Protein AF-N8W0R5-F1 (afdb_monomer_lite)

Secondary structure (DSSP, 8-state):
-----S-------S------SSB-SS-EE---SS--SSS-SS---HHHHHHHHHHTS-BTTB------TTSBEEEEPPSEEEEESS-B---S-EEEEPPP-EETTS--TTTSSSSEE----EEEEESTT--SEE-TTTT--EEEES-EEE--EESSB-SSEEESS-EEEES-EEES-EESSB-SSEEE-STT--EEEES-EEES-B-SS-SSEEE-SEETTEE-EEEEEEES-EEES-B-TT-SEEEE--BEEEEEEES-EEES-B--TTT-EEEEES-SS----STT-TT-SB-TT-EEEEES-EEES-BSSEEEEE-SSSEEEEES-EE---BSSEEEEETTS-STT-----EEEES-EE--SSTTEE---GGGGTT-SSSEE-TT---GGGTBPPPBPS-GGGTTS-B-PBP--SSTT--S--S---S-SB-TTS-B-------SS-GGG---PPSSS------------------HHHHHHHHHHHHHHHHHHHHS-SSGGGHHHHHHHHHHHHHHHHHHHHT--TT-EEE-HHHHT-SPPEEEE-TTS-EEEE---TTT---------BS-EETTEE--B--TTEEEEEETTTTEEEEEESSS------

Radius of gyration: 27.42 Å; chains: 1; bounding box: 73×51×82 Å

pLDDT: mean 89.08, std 14.68, range [22.44, 98.94]

Sequence (614 aa):
MKNYKKALLATMVIAAMPLLAATSNTPINVTTFDDEDGDNLNACSLREALKTAETRKSFGGCEVTDILSTTQKVIQLKAGTYVLNTELTPKADVSIWGESPVDWQKKSVLTNDYPAQTDLKTTIEVKNNSRIFNTTLANKALALSNIILRNGKTPDRGGAIYAGANVTLQNTKILNSQAGLGGGAIFLAGPTASLSITNSLIQDNQSPIGSVLAMSCFNDNVYSKRDISITGSSLISNGSNSSKSVLDFCGEPKVTLSTNTIAKNIADIAIGNLIQFSGNTKASDTPNNNSSVLSNSSSLELLNNTIVENTVNTALLYDKLGTKLLGFNVLAYNNGSYACRYLLGDAAKEEKVGFNIVYNILSLKGDNKCDVPDQSLSDNKTNIDISNTNDIRTLLSPLQNASEYTAFLPLYYPKNNNTQTDMINTGAIGCSSTDQRGIARITDGTLYYDPDARNSCDIGSIELMELTAGDLADLSNGSLLSLIAGYQQEYDFFENLVEKPNNPDFLTYYKIRLQEYKDLLEKTKGNLKYRGIYIDLKKYKLPLPQEVELTDGNHQLNFFSPENYKVTVEALGIGQINDTGETVKPDPKLHCEWNEDLEQILVYRTDGLCCINM

Foldseek 3Di:
DDDPDPFPLDPDDLDPPPPDPAADPDAFEAADLEADFQPALCGHHPLQSLVCQQQVCRGRVTDHDDSDPPHEHEYEYEFDEREAAAARARQEAYAYEYDRQWFLQDAFLQQRHPIFGHAQRAEYEYPDFAEHYEHLVRQYEYEYYSYEYERQGDLAEASHYEHQAEYHAYSYEDYQAEYNAEAQHYEDEHLEHEYEAALYEYENGEYQEQSHYDYDQDDPLAGREYEYEHELYEYAQTYDLNHQENAADFGAYAYEYALYEYAQYEYNQVHHEHHHAEFDADDDPDQDDSRGRHHLNHEYEYFQAEHAHYRHAEHAEYELGYAYEYYLAEQDHYNHQASADYRHDQQQPDPNSNYEYFQYEAACDDGHHHRHYVVNCVPVPRYAHCVVPNDPVVFWDPFDAQDSLSLRHTDIDTDDPVDPRHQFQSVAADGDQAASNRNGQQQPFDDQPCPVLRGHDGRHRDHQDAQAFGDDWDFWQDDLVVVLVVLVVQLVVLVCCCVPPPDPSNNSVSVVSNVLSVLLNVVCVVVDDQSKTWADCVSSQPPPFHWDQDPVRRIGTHGDDVVVDDDDDDDQADFDDDPVDTPGDHDPQWDWDQDPSNNTTMTHGPVNDIPGTD

Structure (mmCIF, N/CA/C/O backbone):
data_AF-N8W0R5-F1
#
_entry.id   AF-N8W0R5-F1
#
loop_
_atom_site.group_PDB
_atom_site.id
_atom_site.type_symbol
_atom_site.label_atom_id
_atom_site.label_alt_id
_atom_site.label_comp_id
_atom_site.label_asym_id
_atom_site.label_entity_id
_atom_site.label_seq_id
_atom_site.pdbx_PDB_ins_code
_atom_site.Cartn_x
_atom_site.Cartn_y
_atom_site.Cartn_z
_atom_site.occupancy
_atom_site.B_iso_or_equiv
_atom_site.auth_seq_id
_atom_site.auth_comp_id
_atom_site.auth_asym_id
_atom_site.auth_atom_id
_atom_site.pdbx_PDB_model_num
ATOM 1 N N . MET A 1 1 ? -8.400 28.684 20.694 1.00 28.42 1 MET A N 1
ATOM 2 C CA . MET A 1 1 ? -7.376 27.900 19.965 1.00 28.42 1 MET A CA 1
ATOM 3 C C . MET A 1 1 ? -6.551 27.115 20.974 1.00 28.42 1 MET A C 1
ATOM 5 O O . MET A 1 1 ? -5.617 27.667 21.533 1.00 28.42 1 MET A O 1
ATOM 9 N N . LYS A 1 2 ? -7.001 25.901 21.295 1.00 22.44 2 LYS A N 1
ATOM 10 C CA . LYS A 1 2 ? -6.417 24.869 22.178 1.00 22.44 2 LYS A CA 1
ATOM 11 C C . LYS A 1 2 ? -7.606 23.942 22.439 1.00 22.44 2 LYS A C 1
ATOM 13 O O . LYS A 1 2 ? -8.477 24.369 23.179 1.00 22.44 2 LYS A O 1
ATOM 18 N N . ASN A 1 3 ? -7.733 22.859 21.664 1.00 24.83 3 ASN A N 1
ATOM 19 C CA . ASN A 1 3 ? -8.623 21.690 21.863 1.00 24.83 3 ASN A CA 1
ATOM 20 C C . ASN A 1 3 ? -8.712 20.860 20.564 1.00 24.83 3 ASN A C 1
ATOM 22 O O . ASN A 1 3 ? -9.786 20.656 20.017 1.00 24.83 3 ASN A O 1
ATOM 26 N N . TYR A 1 4 ? -7.572 20.404 20.047 1.00 25.92 4 TYR A N 1
ATOM 27 C CA . TYR A 1 4 ? -7.533 19.432 18.948 1.00 25.92 4 TYR A CA 1
ATOM 28 C C . TYR A 1 4 ? -6.389 18.458 19.201 1.00 25.92 4 TYR A C 1
ATOM 30 O O . TYR A 1 4 ? -5.333 18.630 18.614 1.00 25.92 4 TYR A O 1
ATOM 38 N N . LYS A 1 5 ? -6.577 17.519 20.138 1.00 25.48 5 LYS A N 1
ATOM 39 C CA . LYS A 1 5 ? -5.821 16.254 20.287 1.00 25.48 5 LYS A CA 1
ATOM 40 C C . LYS A 1 5 ? -6.518 15.362 21.329 1.00 25.48 5 LYS A C 1
ATOM 42 O O . LYS A 1 5 ? -5.944 15.094 22.374 1.00 25.48 5 LYS A O 1
ATOM 47 N N . LYS A 1 6 ? -7.779 14.976 21.108 1.00 27.34 6 LYS A N 1
ATOM 48 C CA . LYS A 1 6 ? -8.451 13.949 21.926 1.00 27.34 6 LYS A CA 1
ATOM 49 C C . LYS A 1 6 ? -9.335 13.092 21.022 1.00 27.34 6 LYS A C 1
ATOM 51 O O . LYS A 1 6 ? -10.151 13.643 20.291 1.00 27.34 6 LYS A O 1
ATOM 56 N N . ALA A 1 7 ? -9.100 11.780 21.075 1.00 27.98 7 ALA A N 1
ATOM 57 C CA . ALA A 1 7 ? -9.788 10.700 20.365 1.00 27.98 7 ALA A CA 1
ATOM 58 C C . ALA A 1 7 ? -9.765 10.782 18.826 1.00 27.98 7 ALA A C 1
ATOM 60 O O . ALA A 1 7 ? -10.756 11.115 18.183 1.00 27.98 7 ALA A O 1
ATOM 61 N N . LEU A 1 8 ? -8.631 10.407 18.228 1.00 25.45 8 LEU A N 1
ATOM 62 C CA . LEU A 1 8 ? -8.560 10.038 16.813 1.00 25.45 8 LEU A CA 1
ATOM 63 C C . LEU A 1 8 ? -8.205 8.550 16.703 1.00 25.45 8 LEU A C 1
ATOM 65 O O . LEU A 1 8 ? -7.194 8.179 16.125 1.00 25.45 8 LEU A O 1
ATOM 69 N N . LEU A 1 9 ? -9.058 7.686 17.261 1.00 30.27 9 LEU A N 1
ATOM 70 C CA . LEU A 1 9 ? -9.079 6.260 16.920 1.00 30.27 9 LEU A CA 1
ATOM 71 C C . LEU A 1 9 ? -9.815 6.122 15.575 1.00 30.27 9 LEU A C 1
ATOM 73 O O . LEU A 1 9 ? -10.937 5.627 15.455 1.00 30.27 9 LEU A O 1
ATOM 77 N N . ALA A 1 10 ? -9.205 6.701 14.542 1.00 26.39 10 ALA A N 1
ATOM 78 C CA . ALA A 1 10 ? -9.732 6.751 13.191 1.00 26.39 10 ALA A CA 1
ATOM 79 C C . ALA A 1 10 ? -9.267 5.517 12.412 1.00 26.39 10 ALA A C 1
ATOM 81 O O . ALA A 1 10 ? -8.331 5.577 11.627 1.00 26.39 10 ALA A O 1
ATOM 82 N N . THR A 1 11 ? -9.965 4.395 12.569 1.00 28.97 11 THR A N 1
ATOM 83 C CA . THR A 1 11 ? -10.131 3.481 11.433 1.00 28.97 11 THR A CA 1
ATOM 84 C C . THR A 1 11 ? -10.985 4.215 10.398 1.00 28.97 11 THR A C 1
ATOM 86 O O . THR A 1 11 ? -12.202 4.306 10.543 1.00 28.97 11 THR A O 1
ATOM 89 N N . MET A 1 12 ? -10.332 4.810 9.403 1.00 30.48 12 MET A N 1
ATOM 90 C CA . MET A 1 12 ? -10.923 5.200 8.125 1.00 30.48 12 MET A CA 1
ATOM 91 C C . MET A 1 12 ? -9.842 5.111 7.050 1.00 30.48 12 MET A C 1
ATOM 93 O O . MET A 1 12 ? -9.016 6.009 6.935 1.00 30.48 12 MET A O 1
ATOM 97 N N . VAL A 1 13 ? -9.908 4.093 6.194 1.00 31.73 13 VAL A N 1
ATOM 98 C CA . VAL A 1 13 ? -9.451 4.232 4.807 1.00 31.73 13 VAL A CA 1
ATOM 99 C C . VAL A 1 13 ? -10.487 3.580 3.897 1.00 31.73 13 VAL A C 1
ATOM 101 O O . VAL A 1 13 ? -10.291 2.488 3.390 1.00 31.73 13 VAL A O 1
ATOM 104 N N . ILE A 1 14 ? -11.610 4.266 3.668 1.00 32.97 14 ILE A N 1
ATOM 105 C CA . ILE A 1 14 ? -12.328 4.123 2.384 1.00 32.97 14 ILE A CA 1
ATOM 106 C C . ILE A 1 14 ? -12.452 5.476 1.656 1.00 32.97 14 ILE A C 1
ATOM 108 O O . ILE A 1 14 ? -13.048 5.591 0.592 1.00 32.97 14 ILE A O 1
ATOM 112 N N . ALA A 1 15 ? -11.787 6.519 2.151 1.00 29.22 15 ALA A N 1
ATOM 113 C CA . ALA A 1 15 ? -11.618 7.754 1.399 1.00 29.22 15 ALA A CA 1
ATOM 114 C C . ALA A 1 15 ? -10.295 8.422 1.772 1.00 29.22 15 ALA A C 1
ATOM 116 O O . ALA A 1 15 ? -10.273 9.492 2.373 1.00 29.22 15 ALA A O 1
ATOM 117 N N . ALA A 1 16 ? -9.168 7.829 1.373 1.00 30.48 16 ALA A N 1
ATOM 118 C CA . ALA A 1 16 ? -8.055 8.698 1.017 1.00 30.48 16 ALA A CA 1
ATOM 119 C C . ALA A 1 16 ? -8.504 9.425 -0.261 1.00 30.48 16 ALA A C 1
ATOM 121 O O . ALA A 1 16 ? -8.351 8.932 -1.368 1.00 30.48 16 ALA A O 1
ATOM 122 N N . MET A 1 17 ? -9.184 10.564 -0.129 1.00 30.73 17 MET A N 1
ATOM 123 C CA . MET A 1 17 ? -9.138 11.524 -1.223 1.00 30.73 17 MET A CA 1
ATOM 124 C C . MET A 1 17 ? -7.663 11.910 -1.310 1.00 30.73 17 MET A C 1
ATOM 126 O O . MET A 1 17 ? -7.121 12.373 -0.300 1.00 30.73 17 MET A O 1
ATOM 130 N N . PRO A 1 18 ? -6.968 11.671 -2.433 1.00 32.03 18 PRO A N 1
ATOM 131 C CA . PRO A 1 18 ? -5.625 12.198 -2.565 1.00 32.03 18 PRO A CA 1
ATOM 132 C C . PRO A 1 18 ? -5.718 13.708 -2.307 1.00 32.03 18 PRO A C 1
ATOM 134 O O . PRO A 1 18 ? -6.638 14.367 -2.797 1.00 32.03 18 PRO A O 1
ATOM 137 N N . LEU A 1 19 ? -4.823 14.232 -1.463 1.00 29.67 19 LEU A N 1
ATOM 138 C CA . LEU A 1 19 ? -4.635 15.668 -1.241 1.00 29.67 19 LEU A CA 1
ATOM 139 C C . LEU A 1 19 ? -4.205 16.283 -2.578 1.00 29.67 19 LEU A C 1
ATOM 141 O O . LEU A 1 19 ? -3.024 16.463 -2.856 1.00 29.67 19 LEU A O 1
ATOM 145 N N . LEU A 1 20 ? -5.177 16.520 -3.449 1.00 36.56 20 LEU A N 1
ATOM 146 C CA . LEU A 1 20 ? -5.006 17.147 -4.743 1.00 36.56 20 LEU A CA 1
ATOM 147 C C . LEU A 1 20 ? -5.545 18.569 -4.641 1.00 36.56 20 LEU A C 1
ATOM 149 O O . LEU A 1 20 ? -6.496 18.853 -3.909 1.00 36.56 20 LEU A O 1
ATOM 153 N N . ALA A 1 21 ? -4.889 19.474 -5.363 1.00 38.97 21 ALA A N 1
ATOM 154 C CA . ALA A 1 21 ? -5.356 20.838 -5.566 1.00 38.97 21 ALA A CA 1
ATOM 155 C C . ALA A 1 21 ? -6.825 20.855 -6.025 1.00 38.97 21 ALA A C 1
ATOM 157 O O . ALA A 1 21 ? -7.308 19.848 -6.533 1.00 38.97 21 ALA A O 1
ATOM 158 N N . ALA A 1 22 ? -7.501 22.002 -5.867 1.00 43.53 22 ALA A N 1
ATOM 159 C CA . ALA A 1 22 ? -8.920 22.214 -6.177 1.00 43.53 22 ALA A CA 1
ATOM 160 C C . ALA A 1 22 ? -9.426 21.335 -7.341 1.00 43.53 22 ALA A C 1
ATOM 162 O O . ALA A 1 22 ? -9.210 21.634 -8.522 1.00 43.53 22 ALA A O 1
ATOM 163 N N . THR A 1 23 ? -10.057 20.217 -6.985 1.00 54.88 23 THR A N 1
ATOM 164 C CA . THR A 1 23 ? -10.663 19.287 -7.929 1.00 54.88 23 THR A CA 1
ATOM 165 C C . THR A 1 23 ? -11.966 19.889 -8.436 1.00 54.88 23 THR A C 1
ATOM 167 O O . THR A 1 23 ? -12.610 20.698 -7.764 1.00 54.88 23 THR A O 1
ATOM 170 N N . SER A 1 24 ? -12.347 19.540 -9.663 1.00 57.78 24 SER A N 1
ATOM 171 C CA . SER A 1 24 ? -13.652 19.934 -10.186 1.00 57.78 24 SER A CA 1
ATOM 172 C C . SER A 1 24 ? -14.789 19.417 -9.295 1.00 57.78 24 SER A C 1
ATOM 174 O O . SER A 1 24 ? -14.797 18.239 -8.943 1.00 57.78 24 SER A O 1
ATOM 176 N N . ASN A 1 25 ? -15.786 20.258 -8.997 1.00 61.88 25 ASN A N 1
ATOM 177 C CA . ASN A 1 25 ? -16.986 19.845 -8.254 1.00 61.88 25 ASN A CA 1
ATOM 178 C C . ASN A 1 25 ? -17.903 18.900 -9.056 1.00 61.88 25 ASN A C 1
ATOM 180 O O . ASN A 1 25 ? -18.866 18.375 -8.498 1.00 61.88 25 ASN A O 1
ATOM 184 N N . THR A 1 26 ? -17.664 18.700 -10.358 1.00 82.31 26 THR A N 1
ATOM 185 C CA . THR A 1 26 ? -18.484 17.815 -11.197 1.00 82.31 26 THR A CA 1
ATOM 186 C C . THR A 1 26 ? -17.583 16.960 -12.095 1.00 82.31 26 THR A C 1
ATOM 188 O O . THR A 1 26 ? -16.886 17.516 -12.946 1.00 82.31 26 THR A O 1
ATOM 191 N N . PRO A 1 27 ? -17.557 15.626 -11.919 1.00 89.00 27 PRO A N 1
ATOM 192 C CA . PRO A 1 27 ? -16.734 14.747 -12.742 1.00 89.00 27 PRO A CA 1
ATOM 193 C C . PRO A 1 27 ? -17.271 14.652 -14.176 1.00 89.00 27 PRO A C 1
ATOM 195 O O . PRO A 1 27 ? -18.473 14.781 -14.417 1.00 89.00 27 PRO A O 1
ATOM 198 N N . ILE A 1 28 ? -16.378 14.364 -15.124 1.00 94.06 28 ILE A N 1
ATOM 199 C CA . ILE A 1 28 ? -16.754 13.897 -16.461 1.00 94.06 28 ILE A CA 1
ATOM 200 C C . ILE A 1 28 ? -17.165 12.429 -16.309 1.00 94.06 28 ILE A C 1
ATOM 202 O O . ILE A 1 28 ? -16.336 11.583 -15.971 1.00 94.06 28 ILE A O 1
ATOM 206 N N . ASN A 1 29 ? -18.445 12.130 -16.514 1.00 95.25 29 ASN A N 1
ATOM 207 C CA . ASN A 1 29 ? -18.974 10.777 -16.349 1.00 95.25 29 ASN A CA 1
ATOM 208 C C . ASN A 1 29 ? -18.855 9.995 -17.655 1.00 95.25 29 ASN A C 1
ATOM 210 O O . ASN A 1 29 ? -19.471 10.363 -18.653 1.00 95.25 29 ASN A O 1
ATOM 214 N N . VAL A 1 30 ? -18.124 8.885 -17.619 1.00 97.56 30 VAL A N 1
ATOM 215 C CA . VAL A 1 30 ? -18.083 7.922 -18.721 1.00 97.56 30 VAL A CA 1
ATOM 216 C C . VAL A 1 30 ? -19.359 7.083 -18.686 1.00 97.56 30 VAL A C 1
ATOM 218 O O . VAL A 1 30 ? -19.782 6.595 -17.632 1.00 97.56 30 VAL A O 1
ATOM 221 N N . THR A 1 31 ? -20.016 6.951 -19.836 1.00 96.88 31 THR A N 1
ATOM 222 C CA . THR A 1 31 ? -21.341 6.327 -19.955 1.00 96.88 31 THR A CA 1
ATOM 223 C C . THR A 1 31 ? -21.379 5.116 -20.881 1.00 96.88 31 THR A C 1
ATOM 225 O O . THR A 1 31 ? -22.381 4.402 -20.851 1.00 96.88 31 THR A O 1
ATOM 228 N N . THR A 1 32 ? -20.302 4.831 -21.621 1.00 97.19 32 THR A N 1
ATOM 229 C CA . THR A 1 32 ? -20.139 3.596 -22.407 1.00 97.19 32 THR A CA 1
ATOM 230 C C . THR A 1 32 ? -18.813 2.891 -22.121 1.00 97.19 32 THR A C 1
ATOM 232 O O . THR A 1 32 ? -17.836 3.516 -21.711 1.00 97.19 32 THR A O 1
ATOM 235 N N . PHE A 1 33 ? -18.794 1.574 -22.336 1.00 97.56 33 PHE A N 1
ATOM 236 C CA . PHE A 1 33 ? -17.591 0.735 -22.289 1.00 97.56 33 PHE A CA 1
ATOM 237 C C . PHE A 1 33 ? -16.845 0.679 -23.625 1.00 97.56 33 PHE A C 1
ATOM 239 O O . PHE A 1 33 ? -15.716 0.183 -23.667 1.00 97.56 33 PHE A O 1
ATOM 246 N N . ASP A 1 34 ? -17.477 1.156 -24.698 1.00 96.75 34 ASP A N 1
ATOM 247 C CA . ASP A 1 34 ? -16.873 1.219 -26.022 1.00 96.75 34 ASP A CA 1
ATOM 248 C C . ASP A 1 34 ? -15.729 2.242 -26.043 1.00 96.75 34 ASP A C 1
ATOM 250 O O . ASP A 1 34 ? -15.748 3.246 -25.330 1.00 96.75 34 ASP A O 1
ATOM 254 N N . ASP A 1 35 ? -14.701 1.964 -26.844 1.00 96.69 35 ASP A N 1
ATOM 255 C CA . ASP A 1 35 ? -13.570 2.868 -27.061 1.00 96.69 35 ASP A CA 1
ATOM 256 C C . ASP A 1 35 ? -13.795 3.671 -28.349 1.00 96.69 35 ASP A C 1
ATOM 258 O O . ASP A 1 35 ? -13.452 3.204 -29.439 1.00 96.69 35 ASP A O 1
ATOM 262 N N . GLU A 1 36 ? -14.401 4.851 -28.200 1.00 96.19 36 GLU A N 1
ATOM 263 C CA . GLU A 1 36 ? -14.869 5.743 -29.273 1.00 96.19 36 GLU A CA 1
ATOM 264 C C . GLU A 1 36 ? -14.013 7.033 -29.339 1.00 96.19 36 GLU A C 1
ATOM 266 O O . GLU A 1 36 ? -13.334 7.399 -28.375 1.00 96.19 36 GLU A O 1
ATOM 271 N N . ASP A 1 37 ? -13.998 7.734 -30.481 1.00 95.38 37 ASP A N 1
ATOM 272 C CA . ASP A 1 37 ? -13.374 9.071 -30.602 1.00 95.38 37 ASP A CA 1
ATOM 273 C C . ASP A 1 37 ? -14.243 10.037 -31.424 1.00 95.38 37 ASP A C 1
ATOM 275 O O . ASP A 1 37 ? -13.869 10.509 -32.499 1.00 95.38 37 ASP A O 1
ATOM 279 N N . GLY A 1 38 ? -15.415 10.371 -30.890 1.00 92.12 38 GLY A N 1
ATOM 280 C CA . GLY A 1 38 ? -16.383 11.279 -31.502 1.00 92.12 38 GLY A CA 1
ATOM 281 C C . GLY A 1 38 ? -17.410 10.580 -32.390 1.00 92.12 38 GLY A C 1
ATOM 282 O O . GLY A 1 38 ? -18.160 11.262 -33.090 1.00 92.12 38 GLY A O 1
ATOM 283 N N . ASP A 1 39 ? -17.447 9.247 -32.366 1.00 87.81 39 ASP A N 1
ATOM 284 C CA . ASP A 1 39 ? -18.333 8.428 -33.196 1.00 87.81 39 ASP A CA 1
ATOM 285 C C . ASP A 1 39 ? -19.791 8.476 -32.705 1.00 87.81 39 ASP A C 1
ATOM 287 O O . ASP A 1 39 ? -20.727 8.424 -33.509 1.00 87.81 39 ASP A O 1
ATOM 291 N N . ASN A 1 40 ? -19.995 8.634 -31.392 1.00 90.12 40 ASN A N 1
ATOM 292 C CA . ASN A 1 40 ? -21.304 8.638 -30.751 1.00 90.12 40 ASN A CA 1
ATOM 293 C C . ASN A 1 40 ? -21.510 9.911 -29.922 1.00 90.12 40 ASN A C 1
ATOM 295 O O . ASN A 1 40 ? -20.816 10.177 -28.950 1.00 90.12 40 ASN A O 1
ATOM 299 N N . LEU A 1 41 ?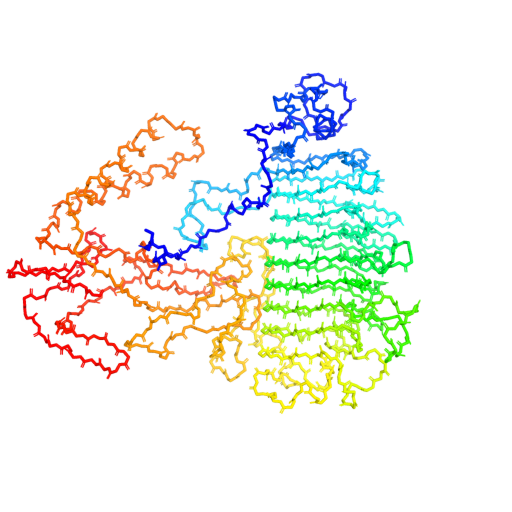 -22.512 10.716 -30.278 1.00 92.50 41 LEU A N 1
ATOM 300 C CA . LEU A 1 41 ? -22.815 11.949 -29.540 1.00 92.50 41 LEU A CA 1
ATOM 301 C C . LEU A 1 41 ? -23.690 11.722 -28.297 1.00 92.50 41 LEU A C 1
ATOM 303 O O . LEU A 1 41 ? -23.940 12.672 -27.562 1.00 92.50 41 LEU A O 1
ATOM 307 N N . ASN A 1 42 ? -24.174 10.498 -28.068 1.00 93.75 42 ASN A N 1
ATOM 308 C CA . ASN A 1 42 ? -25.081 10.166 -26.963 1.00 93.75 42 ASN A CA 1
ATOM 309 C C . ASN A 1 42 ? -24.420 9.320 -25.866 1.00 93.75 42 ASN A C 1
ATOM 311 O O . ASN A 1 42 ? -25.054 9.048 -24.845 1.00 93.75 42 ASN A O 1
ATOM 315 N N . ALA A 1 43 ? -23.182 8.877 -26.074 1.00 95.44 43 ALA A N 1
ATOM 316 C CA . ALA A 1 43 ? -22.425 8.105 -25.106 1.00 95.44 43 ALA A CA 1
ATOM 317 C C . ALA A 1 43 ? -21.011 8.667 -25.001 1.00 95.44 43 ALA A C 1
ATOM 319 O O . ALA A 1 43 ? -20.457 9.099 -25.995 1.00 95.44 43 ALA A O 1
ATOM 320 N N . CYS A 1 44 ? -20.479 8.690 -23.784 1.00 97.25 44 CYS A N 1
ATOM 321 C CA . CYS A 1 44 ? -19.155 9.191 -23.463 1.00 97.25 44 CYS A CA 1
ATOM 322 C C . CYS A 1 44 ? -18.239 8.007 -23.173 1.00 97.25 44 CYS A C 1
ATOM 324 O O . CYS A 1 44 ? -18.455 7.316 -22.171 1.00 97.25 44 CYS A O 1
ATOM 326 N N . SER A 1 45 ? -17.239 7.769 -24.017 1.00 98.25 45 SER A N 1
ATOM 327 C CA . SER A 1 45 ? -16.178 6.788 -23.773 1.00 98.25 45 SER A CA 1
ATOM 328 C C . SER A 1 45 ? -15.055 7.360 -22.899 1.00 98.25 45 SER A C 1
ATOM 330 O O . SER A 1 45 ? -14.911 8.571 -22.710 1.00 98.25 45 SER A O 1
ATOM 332 N N . LEU A 1 46 ? -14.193 6.484 -22.373 1.00 98.31 46 LEU A N 1
ATOM 333 C CA . LEU A 1 46 ? -13.011 6.903 -21.607 1.00 98.31 46 LEU A CA 1
ATOM 334 C C . LEU A 1 46 ? -12.035 7.745 -22.457 1.00 98.31 46 LEU A C 1
ATOM 336 O O . LEU A 1 46 ? -11.438 8.702 -21.955 1.00 98.31 46 LEU A O 1
ATOM 340 N N . ARG A 1 47 ? -11.872 7.422 -23.744 1.00 97.75 47 ARG A N 1
ATOM 341 C CA . ARG A 1 47 ? -10.991 8.175 -24.648 1.00 97.75 47 ARG A CA 1
ATOM 342 C C . ARG A 1 47 ? -11.534 9.577 -24.920 1.00 97.75 47 ARG A C 1
ATOM 344 O O . ARG A 1 47 ? -10.779 10.550 -24.832 1.00 97.75 47 ARG A O 1
ATOM 351 N N . GLU A 1 48 ? -12.836 9.699 -25.156 1.00 97.69 48 GLU A N 1
ATOM 352 C CA . GLU A 1 48 ? -13.513 10.991 -25.305 1.00 97.69 48 GLU A CA 1
ATOM 353 C C . GLU A 1 48 ? -13.465 11.811 -24.014 1.00 97.69 48 GLU A C 1
ATOM 355 O O . GLU A 1 48 ? -13.229 13.021 -24.061 1.00 97.69 48 GLU A O 1
ATOM 360 N N . ALA A 1 49 ? -13.589 11.171 -22.848 1.00 97.38 49 ALA A N 1
ATOM 361 C CA . ALA A 1 49 ? -13.495 11.848 -21.558 1.00 97.38 49 ALA A CA 1
ATOM 362 C C . ALA A 1 49 ? -12.109 12.471 -21.334 1.00 97.38 49 ALA A C 1
ATOM 364 O O . ALA A 1 49 ? -12.005 13.601 -20.853 1.00 97.38 49 ALA A O 1
ATOM 365 N N . LEU A 1 50 ? -11.033 11.790 -21.743 1.00 96.88 50 LEU A N 1
ATOM 366 C CA . LEU A 1 50 ? -9.677 12.347 -21.699 1.00 96.88 50 LEU A CA 1
ATOM 367 C C . LEU A 1 50 ? -9.508 13.548 -22.642 1.00 96.88 50 LEU A C 1
ATOM 369 O O . LEU A 1 50 ? -8.886 14.544 -22.267 1.00 96.88 50 LEU A O 1
ATOM 373 N N . LYS A 1 51 ? -10.095 13.492 -23.840 1.00 96.25 51 LYS A N 1
ATOM 374 C CA . LYS A 1 51 ? -10.092 14.606 -24.805 1.00 96.25 51 LYS A CA 1
ATOM 375 C C . LYS A 1 51 ? -10.931 15.793 -24.327 1.00 96.25 51 LYS A C 1
ATOM 377 O O . LYS A 1 51 ? -10.551 16.952 -24.505 1.00 96.25 51 LYS A O 1
ATOM 382 N N . THR A 1 52 ? -12.038 15.513 -23.652 1.00 95.56 52 THR A N 1
ATOM 383 C CA . THR A 1 52 ? -12.888 16.504 -22.984 1.00 95.56 52 THR A CA 1
ATOM 384 C C . THR A 1 52 ? -12.132 17.169 -21.834 1.00 95.56 52 THR A C 1
ATOM 386 O O . THR A 1 52 ? -12.145 18.394 -21.708 1.00 95.56 52 THR A O 1
ATOM 389 N N . ALA A 1 53 ? -11.392 16.392 -21.038 1.00 93.75 53 ALA A N 1
ATOM 390 C CA . ALA A 1 53 ? -10.548 16.910 -19.966 1.00 93.75 53 ALA A CA 1
ATOM 391 C C . ALA A 1 53 ? -9.413 17.811 -20.489 1.00 93.75 53 ALA A C 1
ATOM 393 O O . ALA A 1 53 ? -9.145 18.862 -19.907 1.00 93.75 53 ALA A O 1
ATOM 394 N N . GLU A 1 54 ? -8.783 17.430 -21.605 1.00 93.50 54 GLU A N 1
ATOM 395 C CA . GLU A 1 54 ? -7.761 18.228 -22.292 1.00 93.50 54 GLU A CA 1
ATOM 396 C C . GLU A 1 54 ? -8.325 19.557 -22.807 1.00 93.50 54 GLU A C 1
ATOM 398 O O . GLU A 1 54 ? -7.808 20.631 -22.494 1.00 93.50 54 GLU A O 1
ATOM 403 N N . THR A 1 55 ? -9.379 19.487 -23.620 1.00 94.06 55 THR A N 1
ATOM 404 C CA . THR A 1 55 ? -9.895 20.644 -24.363 1.00 94.06 55 THR A CA 1
ATOM 405 C C . THR A 1 55 ? -10.814 21.531 -23.535 1.00 94.06 55 THR A C 1
ATOM 407 O O . THR A 1 55 ? -11.052 22.680 -23.918 1.00 94.06 55 THR A O 1
ATOM 410 N N . ARG A 1 56 ? -11.321 21.011 -22.408 1.00 91.19 56 ARG A N 1
ATOM 411 C CA . ARG A 1 56 ? -12.311 21.659 -21.535 1.00 91.19 56 ARG A CA 1
ATOM 412 C C . ARG A 1 56 ? -13.581 22.037 -22.301 1.00 91.19 56 ARG A C 1
ATOM 414 O O . ARG A 1 56 ? -14.193 23.069 -22.039 1.00 91.19 56 ARG A O 1
ATOM 421 N N . LYS A 1 57 ? -13.935 21.211 -23.285 1.00 93.62 57 LYS A N 1
ATOM 422 C CA . LYS A 1 57 ? -15.116 21.338 -24.139 1.00 93.62 57 LYS A CA 1
ATOM 423 C C . LYS A 1 57 ? -15.742 19.963 -24.301 1.00 93.62 57 LYS A C 1
ATOM 425 O O . LYS A 1 57 ? -15.004 18.992 -24.446 1.00 93.62 57 LYS A O 1
ATOM 430 N N . SER A 1 58 ? -17.072 19.907 -24.301 1.00 94.12 58 SER A N 1
ATOM 431 C CA . SER A 1 58 ? -17.808 18.664 -24.523 1.00 94.12 58 SER A CA 1
ATOM 432 C C . SER A 1 58 ? -17.410 18.040 -25.865 1.00 94.12 58 SER A C 1
ATOM 434 O O . SER A 1 58 ? -17.280 18.747 -26.872 1.00 94.12 58 SER A O 1
ATOM 436 N N . PHE A 1 59 ? -17.179 16.730 -25.876 1.00 95.88 59 PHE A N 1
ATOM 437 C CA . PHE A 1 59 ? -16.721 15.983 -27.045 1.00 95.88 59 PHE A CA 1
ATOM 438 C C . PHE A 1 59 ? -17.200 14.531 -26.964 1.00 95.88 59 PHE A C 1
ATOM 440 O O . PHE A 1 59 ? -17.067 13.926 -25.908 1.00 95.88 59 PHE A O 1
ATOM 447 N N . GLY A 1 60 ? -17.730 13.980 -28.066 1.00 91.81 60 GLY A N 1
ATOM 448 C CA . GLY A 1 60 ? -18.114 12.562 -28.151 1.00 91.81 60 GLY A CA 1
ATOM 449 C C . GLY A 1 60 ? -19.038 12.119 -27.016 1.00 91.81 60 GLY A C 1
ATOM 450 O O . GLY A 1 60 ? -18.643 11.330 -26.175 1.00 91.81 60 GLY A O 1
ATOM 451 N N . GLY A 1 61 ? -20.188 12.786 -26.866 1.00 94.25 61 GLY A N 1
ATOM 452 C CA . GLY A 1 61 ? -21.160 12.515 -25.796 1.00 94.25 61 GLY A CA 1
ATOM 453 C C . GLY A 1 61 ? -20.709 12.836 -24.362 1.00 94.25 61 GLY A C 1
ATOM 454 O O . GLY A 1 61 ? -21.529 12.793 -23.445 1.00 94.25 61 GLY A O 1
ATOM 455 N N . CYS A 1 62 ? -19.440 13.188 -24.139 1.00 96.12 62 CYS A N 1
ATOM 456 C CA . CYS A 1 62 ? -18.937 13.630 -22.845 1.00 96.12 62 CYS A CA 1
ATOM 457 C C . CYS A 1 62 ? -19.249 15.106 -22.613 1.00 96.12 62 CYS A C 1
ATOM 459 O O . CYS A 1 62 ? -18.783 15.971 -23.353 1.00 96.12 62 CYS A O 1
ATOM 461 N N . GLU A 1 63 ? -19.972 15.398 -21.535 1.00 92.56 63 GLU A N 1
ATOM 462 C CA . GLU A 1 63 ? -20.261 16.764 -21.104 1.00 92.56 63 GLU A CA 1
ATOM 463 C C . GLU A 1 63 ? -19.256 17.252 -20.058 1.00 92.56 63 GLU A C 1
ATOM 465 O O . GLU A 1 63 ? -18.809 16.494 -19.193 1.00 92.56 63 GLU A O 1
ATOM 470 N N . VAL A 1 64 ? -18.925 18.544 -20.103 1.00 90.00 64 VAL A N 1
ATOM 471 C CA . VAL A 1 64 ? -18.080 19.190 -19.093 1.00 90.00 64 VAL A CA 1
ATOM 472 C C . VAL A 1 64 ? -18.663 20.532 -18.669 1.00 90.00 64 VAL A C 1
ATOM 474 O O . VAL A 1 64 ? -18.901 21.420 -19.482 1.00 90.00 64 VAL A O 1
ATOM 477 N N . THR A 1 65 ? -18.882 20.692 -17.366 1.00 84.44 65 THR A N 1
ATOM 478 C CA . THR A 1 65 ? -19.424 21.928 -16.778 1.00 84.44 65 THR A CA 1
ATOM 479 C C . THR A 1 65 ? -18.324 22.852 -16.268 1.00 84.44 65 THR A C 1
ATOM 481 O O . THR A 1 65 ? -18.434 24.074 -16.343 1.00 84.44 65 THR A O 1
ATOM 484 N N . ASP A 1 66 ? -17.233 22.280 -15.769 1.00 80.00 66 ASP A N 1
ATOM 485 C CA . ASP A 1 66 ? -16.086 23.034 -15.294 1.00 80.00 66 ASP A CA 1
ATOM 486 C C . ASP A 1 66 ? -15.079 23.257 -16.428 1.00 80.00 66 ASP A C 1
ATOM 488 O O . ASP A 1 66 ? -14.387 22.342 -16.873 1.00 80.00 66 ASP A O 1
ATOM 492 N N . ILE A 1 67 ? -14.926 24.509 -16.843 1.00 82.44 67 ILE A N 1
ATOM 493 C CA . ILE A 1 67 ? -14.011 24.917 -17.914 1.00 82.44 67 ILE A CA 1
ATOM 494 C C . ILE A 1 67 ? -12.759 25.653 -17.399 1.00 82.44 67 ILE A C 1
ATOM 496 O O . ILE A 1 67 ? -11.949 26.120 -18.197 1.00 82.44 67 ILE A O 1
ATOM 500 N N . LEU A 1 68 ? -12.557 25.751 -16.077 1.00 81.00 68 LEU A N 1
ATOM 501 C CA . LEU A 1 68 ? -11.505 26.576 -15.466 1.00 81.00 68 LEU A CA 1
ATOM 502 C C . LEU A 1 68 ? -10.115 25.961 -15.606 1.00 81.00 68 LEU A C 1
ATOM 504 O O . LEU A 1 68 ? -9.849 24.921 -15.016 1.00 81.00 68 LEU A O 1
ATOM 508 N N . SER A 1 69 ? -9.190 26.630 -16.296 1.00 76.88 69 SER A N 1
ATOM 509 C CA . SER A 1 69 ? -7.830 26.131 -16.581 1.00 76.88 69 SER A CA 1
ATOM 510 C C . SER A 1 69 ? -7.015 25.659 -15.366 1.00 76.88 69 SER A C 1
ATOM 512 O O . SER A 1 69 ? -6.082 24.879 -15.541 1.00 76.88 69 SER A O 1
ATOM 514 N N . THR A 1 70 ? -7.373 26.096 -14.159 1.00 74.19 70 THR A N 1
ATOM 515 C CA . THR A 1 70 ? -6.701 25.782 -12.892 1.00 74.19 70 THR A CA 1
ATOM 516 C C . THR A 1 70 ? -7.205 24.517 -12.197 1.00 74.19 70 THR A C 1
ATOM 518 O O . THR A 1 70 ? -6.540 24.050 -11.278 1.00 74.19 70 THR A O 1
ATOM 521 N N . THR A 1 71 ? -8.353 23.958 -12.595 1.00 73.81 71 THR A N 1
ATOM 522 C CA . THR A 1 71 ? -8.905 22.754 -11.954 1.00 73.81 71 THR A CA 1
ATOM 523 C C . THR A 1 71 ? -8.364 21.483 -12.595 1.00 73.81 71 THR A C 1
ATOM 525 O O . THR A 1 71 ? -8.314 21.372 -13.829 1.00 73.81 71 THR A O 1
ATOM 528 N N . GLN A 1 72 ? -7.996 20.510 -11.760 1.00 77.81 72 GLN A N 1
ATOM 529 C CA . GLN A 1 72 ? -7.732 19.143 -12.205 1.00 77.81 72 GLN A CA 1
ATOM 530 C C . GLN A 1 72 ? -9.058 18.461 -12.560 1.00 77.81 72 GLN A C 1
ATOM 532 O O . GLN A 1 72 ? -10.056 18.601 -11.844 1.00 77.81 72 GLN A O 1
ATOM 537 N N . LYS A 1 73 ? -9.078 17.727 -13.678 1.00 84.50 73 LYS A N 1
ATOM 538 C CA . LYS A 1 73 ? -10.282 17.035 -14.146 1.00 84.50 73 LYS A CA 1
ATOM 539 C C . LYS A 1 73 ? -10.385 15.639 -13.557 1.00 84.50 73 LYS A C 1
ATOM 541 O O . LYS A 1 73 ? -9.442 14.853 -13.633 1.00 84.50 73 LYS A O 1
ATOM 546 N N . VAL A 1 74 ? -11.558 15.360 -12.996 1.00 91.06 74 VAL A N 1
ATOM 547 C CA . VAL A 1 74 ? -11.948 14.042 -12.500 1.00 91.06 74 VAL A CA 1
ATOM 548 C C . VAL A 1 74 ? -12.797 13.363 -13.569 1.00 91.06 74 VAL A C 1
ATOM 550 O O . VAL A 1 74 ? -13.741 13.964 -14.082 1.00 91.06 74 VAL A O 1
ATOM 553 N N . ILE A 1 75 ? -12.451 12.126 -13.902 1.00 95.38 75 ILE A N 1
ATOM 554 C CA . ILE A 1 75 ? -13.197 11.245 -14.797 1.00 95.38 75 ILE A CA 1
ATOM 555 C C . ILE A 1 75 ? -13.751 10.107 -13.944 1.00 95.38 75 ILE A C 1
ATOM 557 O O . ILE A 1 75 ? -12.980 9.401 -13.296 1.00 95.38 75 ILE A O 1
ATOM 561 N N . GLN A 1 76 ? -15.070 9.928 -13.942 1.00 96.06 76 GLN A N 1
ATOM 562 C CA . GLN A 1 76 ? -15.737 8.861 -13.199 1.00 96.06 76 GLN A CA 1
ATOM 563 C C . GLN A 1 76 ? -16.148 7.738 -14.149 1.00 96.06 76 GLN A C 1
ATOM 565 O O . GLN A 1 76 ? -16.856 7.964 -15.133 1.00 96.06 76 GLN A O 1
ATOM 570 N N . LEU A 1 77 ? -15.724 6.522 -13.823 1.00 98.06 77 LEU A N 1
ATOM 571 C CA . LEU A 1 77 ? -16.070 5.292 -14.519 1.00 98.06 77 LEU A CA 1
ATOM 572 C C . LEU A 1 77 ? -17.123 4.521 -13.726 1.00 98.06 77 LEU A C 1
ATOM 574 O O . LEU A 1 77 ? -17.088 4.489 -12.496 1.00 98.06 77 LEU A O 1
ATOM 578 N N . LYS A 1 78 ? -18.027 3.859 -14.444 1.00 97.25 78 LYS A N 1
ATOM 579 C CA . LYS A 1 78 ? -18.932 2.848 -13.883 1.00 97.25 78 LYS A CA 1
ATOM 580 C C . LYS A 1 78 ? -18.257 1.482 -13.819 1.00 97.25 78 LYS A C 1
ATOM 582 O O . LYS A 1 78 ? -17.317 1.224 -14.577 1.00 97.25 78 LYS A O 1
ATOM 587 N N . ALA A 1 79 ? -18.795 0.600 -12.977 1.00 97.94 79 ALA A N 1
ATOM 588 C CA . ALA A 1 79 ? -18.382 -0.798 -12.904 1.00 97.94 79 ALA A CA 1
ATOM 589 C C . ALA A 1 79 ? -18.515 -1.479 -14.268 1.00 97.94 79 ALA A C 1
ATOM 591 O O . ALA A 1 79 ? -19.525 -1.321 -14.949 1.00 97.94 79 ALA A O 1
ATOM 592 N N . GLY A 1 80 ? -17.507 -2.258 -14.641 1.00 98.50 80 GLY A N 1
ATOM 593 C CA . GLY A 1 80 ? -17.427 -2.926 -15.933 1.00 98.50 80 GLY A CA 1
ATOM 594 C C . GLY A 1 80 ? -16.004 -2.964 -16.475 1.00 98.50 80 GLY A C 1
ATOM 595 O O . GLY A 1 80 ? -15.039 -2.681 -15.760 1.00 98.50 80 GLY A O 1
ATOM 596 N N . THR A 1 81 ? -15.879 -3.350 -17.744 1.00 98.56 81 THR A N 1
ATOM 597 C CA . THR A 1 81 ? -14.586 -3.504 -18.421 1.00 98.56 81 THR A CA 1
ATOM 598 C C . THR A 1 81 ? -14.527 -2.601 -19.645 1.00 98.56 81 THR A C 1
ATOM 600 O O . THR A 1 81 ? -15.316 -2.766 -20.570 1.00 98.56 81 THR A O 1
ATOM 603 N N . TYR A 1 82 ? -13.579 -1.667 -19.644 1.00 98.50 82 TYR A N 1
ATOM 604 C CA . TYR A 1 82 ? -13.280 -0.756 -20.745 1.00 98.50 82 TYR A CA 1
ATOM 605 C C . TYR A 1 82 ? -12.168 -1.377 -21.587 1.00 98.50 82 TYR A C 1
ATOM 607 O O . TYR A 1 82 ? -11.017 -1.446 -21.146 1.00 98.50 82 TYR A O 1
ATOM 615 N N . VAL A 1 83 ? -12.518 -1.863 -22.780 1.00 97.38 83 VAL A N 1
ATOM 616 C CA . VAL A 1 83 ? -11.576 -2.555 -23.668 1.00 97.38 83 VAL A CA 1
ATOM 617 C C . VAL A 1 83 ? -11.096 -1.600 -24.757 1.00 97.38 83 VAL A C 1
ATOM 619 O O . VAL A 1 83 ? -11.776 -1.372 -25.756 1.00 97.38 83 VAL A O 1
ATOM 622 N N . LEU A 1 84 ? -9.886 -1.085 -24.582 1.00 97.50 84 LEU A N 1
ATOM 623 C CA . LEU A 1 84 ? -9.272 -0.100 -25.461 1.00 97.50 84 LEU A CA 1
ATOM 624 C C . LEU A 1 84 ? -8.777 -0.729 -26.769 1.00 97.50 84 LEU A C 1
ATOM 626 O O . LEU A 1 84 ? -8.204 -1.822 -26.788 1.00 97.50 84 LEU A O 1
ATOM 630 N N . ASN A 1 85 ? -8.934 -0.010 -27.875 1.00 95.25 85 ASN A N 1
ATOM 631 C CA . ASN A 1 85 ? -8.395 -0.378 -29.180 1.00 95.25 85 ASN A CA 1
ATOM 632 C C . ASN A 1 85 ? -6.901 -0.028 -29.295 1.00 95.25 85 ASN A C 1
ATOM 634 O O . ASN A 1 85 ? -6.156 -0.740 -29.970 1.00 95.25 85 ASN A O 1
ATOM 638 N N . THR A 1 86 ? -6.464 1.048 -28.633 1.00 94.94 86 THR A N 1
ATOM 639 C CA . THR A 1 86 ? -5.075 1.547 -28.609 1.00 94.94 86 THR A CA 1
ATOM 640 C C . THR A 1 86 ? -4.735 2.191 -27.263 1.00 94.94 86 THR A C 1
ATOM 642 O O . THR A 1 86 ? -5.631 2.478 -26.467 1.00 94.94 86 THR A O 1
ATOM 645 N N . GLU A 1 87 ? -3.447 2.451 -27.006 1.00 95.94 87 GLU A N 1
ATOM 646 C CA . GLU A 1 87 ? -3.016 3.153 -25.789 1.00 95.94 87 GLU A CA 1
ATOM 647 C C . GLU A 1 87 ? -3.721 4.512 -25.599 1.00 95.94 87 GLU A C 1
ATOM 649 O O . GLU A 1 87 ? -4.042 5.228 -26.554 1.00 95.94 87 GLU A O 1
ATOM 654 N N . LEU A 1 88 ? -3.966 4.872 -24.339 1.00 98.06 88 LEU A N 1
ATOM 655 C CA . LEU A 1 88 ? -4.453 6.186 -23.938 1.00 98.06 88 LEU A CA 1
ATOM 656 C C . LEU A 1 88 ? -3.270 7.122 -23.702 1.00 98.06 88 LEU A C 1
ATOM 658 O O . LEU A 1 88 ? -2.322 6.789 -22.987 1.00 98.06 88 LEU A O 1
ATOM 662 N N . THR A 1 89 ? -3.365 8.333 -24.246 1.00 97.00 89 THR A N 1
ATOM 663 C CA . THR A 1 89 ? -2.330 9.366 -24.120 1.00 97.00 89 THR A CA 1
ATOM 664 C C . THR A 1 89 ? -2.907 10.624 -23.465 1.00 97.00 89 THR A C 1
ATOM 666 O O . THR A 1 89 ? -3.271 11.562 -24.179 1.00 97.00 89 THR A O 1
ATOM 669 N N . PRO A 1 90 ? -3.060 10.664 -22.127 1.00 95.25 90 PRO A N 1
ATOM 670 C CA . PRO A 1 90 ? -3.569 11.845 -21.436 1.00 95.25 90 PRO A CA 1
ATOM 671 C C . PRO A 1 90 ? -2.734 13.094 -21.746 1.00 95.25 90 PRO A C 1
ATOM 673 O O . PRO A 1 90 ? -1.508 13.080 -21.631 1.00 95.25 90 PRO A O 1
ATOM 676 N N . LYS A 1 91 ? -3.411 14.182 -22.130 1.00 94.38 91 LYS A N 1
ATOM 677 C CA . LYS A 1 91 ? -2.796 15.483 -22.464 1.00 94.38 91 LYS A CA 1
ATOM 678 C C . LYS A 1 91 ? -3.112 16.599 -21.464 1.00 94.38 91 LYS A C 1
ATOM 680 O O . LYS A 1 91 ? -2.616 17.717 -21.602 1.00 94.38 91 LYS A O 1
ATOM 685 N N . ALA A 1 92 ? -3.850 16.275 -20.406 1.00 92.19 92 ALA A N 1
ATOM 686 C CA . ALA A 1 92 ? -4.033 17.097 -19.214 1.00 92.19 92 ALA A CA 1
ATOM 687 C C . ALA A 1 92 ? -3.788 16.259 -17.953 1.00 92.19 92 ALA A C 1
ATOM 689 O O . ALA A 1 92 ? -3.807 15.029 -18.020 1.00 92.19 92 ALA A O 1
ATOM 690 N N . ASP A 1 93 ? -3.557 16.926 -16.821 1.00 91.69 93 ASP A N 1
ATOM 691 C CA . ASP A 1 93 ? -3.493 16.256 -15.522 1.00 91.69 93 ASP A CA 1
ATOM 692 C C . ASP A 1 93 ? -4.890 15.737 -15.171 1.00 91.69 93 ASP A C 1
ATOM 694 O O . ASP A 1 93 ? -5.861 16.504 -15.153 1.00 91.69 93 ASP A O 1
ATOM 698 N N . VAL A 1 94 ? -5.000 14.434 -14.920 1.00 92.19 94 VAL A N 1
ATOM 699 C CA . VAL A 1 94 ? -6.294 13.759 -14.754 1.00 92.19 94 VAL A CA 1
ATOM 700 C C . VAL A 1 94 ? -6.304 12.836 -13.546 1.00 92.19 94 VAL A C 1
ATOM 702 O O . VAL A 1 94 ? -5.309 12.185 -13.223 1.00 92.19 94 VAL A O 1
ATOM 705 N N . SER A 1 95 ? -7.464 12.774 -12.901 1.00 94.50 95 SER A N 1
ATOM 706 C CA . SER A 1 95 ? -7.810 11.758 -11.913 1.00 94.50 95 SER A CA 1
ATOM 707 C C . SER A 1 95 ? -8.913 10.886 -12.490 1.00 94.50 95 SER A C 1
ATOM 709 O O . SER A 1 95 ? -9.968 11.400 -12.846 1.00 94.50 95 SER A O 1
ATOM 711 N N . ILE A 1 96 ? -8.681 9.582 -12.597 1.00 96.94 96 ILE A N 1
ATOM 712 C CA . ILE A 1 96 ? -9.664 8.623 -13.101 1.00 96.94 96 ILE A CA 1
ATOM 713 C C . ILE A 1 96 ? -10.089 7.736 -11.939 1.00 96.94 96 ILE A C 1
ATOM 715 O O . ILE A 1 96 ? -9.256 7.076 -11.312 1.00 96.94 96 ILE A O 1
ATOM 719 N N . TRP A 1 97 ? -11.380 7.745 -11.637 1.00 96.88 97 TRP A N 1
ATOM 720 C CA . TRP A 1 97 ? -11.973 6.996 -10.540 1.00 96.88 97 TRP A CA 1
ATOM 721 C C . TRP A 1 97 ? -12.843 5.880 -11.099 1.00 96.88 97 TRP A C 1
ATOM 723 O O . TRP A 1 97 ? -13.743 6.121 -11.898 1.00 96.88 97 TRP A O 1
ATOM 733 N N . GLY A 1 98 ? -12.562 4.651 -10.682 1.00 97.19 98 GLY A N 1
ATOM 734 C CA . GLY A 1 98 ? -13.461 3.524 -10.860 1.00 97.19 98 GLY A CA 1
ATOM 735 C C . GLY A 1 98 ? -14.681 3.624 -9.951 1.00 97.19 98 GLY A C 1
ATOM 736 O O . GLY A 1 98 ? -14.737 4.438 -9.025 1.00 97.19 98 GLY A O 1
ATOM 737 N N . GLU A 1 99 ? -15.649 2.751 -10.202 1.00 94.00 99 GLU A N 1
ATOM 738 C CA . GLU A 1 99 ? -16.785 2.535 -9.311 1.00 94.00 99 GLU A CA 1
ATOM 739 C C . GLU A 1 99 ? -16.324 2.202 -7.889 1.00 94.00 99 GLU A C 1
ATOM 741 O O . GLU A 1 99 ? -15.360 1.451 -7.700 1.00 94.00 99 GLU A O 1
ATOM 746 N N . SER A 1 100 ? -17.033 2.729 -6.888 1.00 90.06 100 SER A N 1
ATOM 747 C CA . SER A 1 100 ? -16.664 2.521 -5.490 1.00 90.06 100 SER A CA 1
ATOM 748 C C . SER A 1 100 ? -16.794 1.036 -5.105 1.00 90.06 100 SER A C 1
ATOM 750 O O . SER A 1 100 ? -17.878 0.440 -5.229 1.00 90.06 100 SER A O 1
ATOM 752 N N . PRO A 1 101 ? -15.715 0.390 -4.628 1.00 93.56 101 PRO A N 1
ATOM 753 C CA . PRO A 1 101 ? -15.710 -1.032 -4.325 1.00 93.56 101 PRO A CA 1
ATOM 754 C C . PRO A 1 101 ? -16.209 -1.272 -2.898 1.00 93.56 101 PRO A C 1
ATOM 756 O O . PRO A 1 101 ? -15.518 -1.868 -2.079 1.00 93.56 101 PRO A O 1
ATOM 759 N N . VAL A 1 102 ? -17.429 -0.831 -2.598 1.00 91.00 102 VAL A N 1
ATOM 760 C CA . VAL A 1 102 ? -18.056 -0.994 -1.281 1.00 91.00 102 VAL A CA 1
ATOM 761 C C . VAL A 1 102 ? -19.437 -1.642 -1.367 1.00 91.00 102 VAL A C 1
ATOM 763 O O . VAL A 1 102 ? -20.071 -1.623 -2.428 1.00 91.00 102 VAL A O 1
ATOM 766 N N . ASP A 1 103 ? -19.885 -2.198 -0.243 1.00 91.06 103 ASP A N 1
ATOM 767 C CA . ASP A 1 103 ? -21.228 -2.723 -0.004 1.00 91.06 103 ASP A CA 1
ATOM 768 C C . ASP A 1 103 ? -21.825 -2.080 1.262 1.00 91.06 103 ASP A C 1
ATOM 770 O O . ASP A 1 103 ? -21.390 -2.328 2.387 1.00 91.06 103 ASP A O 1
ATOM 774 N N . TRP A 1 104 ? -22.845 -1.242 1.070 1.00 89.19 104 TRP A N 1
ATOM 775 C CA . TRP A 1 104 ? -23.568 -0.551 2.145 1.00 89.19 104 TRP A CA 1
ATOM 776 C C . TRP A 1 104 ? -24.625 -1.424 2.836 1.00 89.19 104 TRP A C 1
ATOM 778 O O . TRP A 1 104 ? -25.310 -0.960 3.747 1.00 89.19 104 TRP A O 1
ATOM 788 N N . GLN A 1 105 ? -24.765 -2.687 2.425 1.00 93.31 105 GLN A N 1
ATOM 789 C CA . GLN A 1 105 ? -25.670 -3.659 3.038 1.00 93.31 105 GLN A CA 1
ATOM 790 C C . GLN A 1 105 ? -25.003 -4.471 4.151 1.00 93.31 105 GLN A C 1
ATOM 792 O O . GLN A 1 105 ? -25.693 -5.191 4.872 1.00 93.31 105 GLN A O 1
ATOM 797 N N . LYS A 1 106 ? -23.679 -4.356 4.317 1.00 93.62 106 LYS A N 1
ATOM 798 C CA . LYS A 1 106 ? -22.910 -5.108 5.314 1.00 93.62 106 LYS A CA 1
ATOM 799 C C . LYS A 1 106 ? -21.904 -4.224 6.045 1.00 93.62 106 LYS A C 1
ATOM 801 O O . LYS A 1 106 ? -21.397 -3.249 5.492 1.00 93.62 106 LYS A O 1
ATOM 806 N N . LYS A 1 107 ? -21.587 -4.611 7.282 1.00 90.88 107 LYS A N 1
ATOM 807 C CA . LYS A 1 107 ? -20.445 -4.077 8.032 1.00 90.88 107 LYS A CA 1
ATOM 808 C C . LYS A 1 107 ? -19.157 -4.737 7.547 1.00 90.88 107 LYS A C 1
ATOM 810 O O . LYS A 1 107 ? -19.151 -5.927 7.246 1.00 90.88 107 LYS A O 1
ATOM 815 N N . SER A 1 108 ? -18.074 -3.974 7.501 1.00 92.06 108 SER A N 1
ATOM 816 C CA . SER A 1 108 ? -16.730 -4.496 7.263 1.00 92.06 108 SER A CA 1
ATOM 817 C C . SER A 1 108 ? -16.287 -5.391 8.418 1.00 92.06 108 SER A C 1
ATOM 819 O O . SER A 1 108 ? -16.407 -5.003 9.580 1.00 92.06 108 SER A O 1
ATOM 821 N N . VAL A 1 109 ? -15.689 -6.542 8.108 1.00 92.56 109 VAL A N 1
ATOM 822 C CA . VAL A 1 109 ? -15.068 -7.420 9.117 1.00 92.56 109 VAL A CA 1
ATOM 823 C C . VAL A 1 109 ? -13.831 -6.791 9.774 1.00 92.56 109 VAL A C 1
ATOM 825 O O . VAL A 1 109 ? -13.444 -7.204 10.862 1.00 92.56 109 VAL A O 1
ATOM 828 N N . LEU A 1 110 ? -13.228 -5.775 9.142 1.00 91.44 110 LEU A N 1
ATOM 829 C CA . LEU A 1 110 ? -12.016 -5.096 9.621 1.00 91.44 110 LEU A CA 1
ATOM 830 C C . LEU A 1 110 ? -12.296 -3.830 10.436 1.00 91.44 110 LEU A C 1
ATOM 832 O O . LEU A 1 110 ? -11.407 -3.344 11.129 1.00 91.44 110 LEU A O 1
ATOM 836 N N . THR A 1 111 ? -13.499 -3.256 10.339 1.00 88.50 111 THR A N 1
ATOM 837 C CA . THR A 1 111 ? -13.866 -2.034 11.085 1.00 88.50 111 THR A CA 1
ATOM 838 C C . THR A 1 111 ? -15.123 -2.188 11.936 1.00 88.50 111 THR A C 1
ATOM 840 O O . THR A 1 111 ? -15.390 -1.321 12.766 1.00 88.50 111 THR A O 1
ATOM 843 N N . ASN A 1 112 ? -15.895 -3.261 11.728 1.00 89.75 112 ASN A N 1
ATOM 844 C CA . ASN A 1 112 ? -17.228 -3.480 12.295 1.00 89.75 112 ASN A CA 1
ATOM 845 C C . ASN A 1 112 ? -18.194 -2.305 12.067 1.00 89.75 112 ASN A C 1
ATOM 847 O O . ASN A 1 112 ? -19.081 -2.023 12.876 1.00 89.75 112 ASN A O 1
ATOM 851 N N . ASP A 1 113 ? -18.030 -1.620 10.936 1.00 88.44 113 ASP A N 1
ATOM 852 C CA . ASP A 1 113 ? -18.880 -0.513 10.516 1.00 88.44 113 ASP A CA 1
ATOM 853 C C . ASP A 1 113 ? -19.131 -0.550 9.004 1.00 88.44 113 ASP A C 1
ATOM 855 O O . ASP A 1 113 ? -18.487 -1.290 8.258 1.00 88.44 113 ASP A O 1
ATOM 859 N N . TYR A 1 114 ? -20.103 0.234 8.558 1.00 85.62 114 TYR A N 1
ATOM 860 C CA . TYR A 1 114 ? -20.461 0.406 7.163 1.00 85.62 114 TYR A CA 1
ATOM 861 C C . TYR A 1 114 ? -19.565 1.439 6.461 1.00 85.62 114 TYR A C 1
ATOM 863 O O . TYR A 1 114 ? -19.180 2.441 7.069 1.00 85.62 114 TYR A O 1
ATOM 871 N N . PRO A 1 115 ? -19.324 1.266 5.152 1.00 91.25 115 PRO A N 1
ATOM 872 C CA . PRO A 1 115 ? -19.666 0.084 4.363 1.00 91.25 115 PRO A CA 1
ATOM 873 C C . PRO A 1 115 ? -18.602 -1.019 4.475 1.00 91.25 115 PRO A C 1
ATOM 875 O O . PRO A 1 115 ? -17.446 -0.755 4.811 1.00 91.25 115 PRO A O 1
ATOM 878 N N . ALA A 1 116 ? -18.968 -2.249 4.116 1.00 92.38 116 ALA A N 1
ATOM 879 C CA . ALA A 1 116 ? -17.997 -3.309 3.873 1.00 92.38 116 ALA A CA 1
ATOM 880 C C . ALA A 1 116 ? -17.205 -3.029 2.587 1.00 92.38 116 ALA A C 1
ATOM 882 O O . ALA A 1 116 ? -17.769 -2.597 1.578 1.00 92.38 116 ALA A O 1
ATOM 883 N N . GLN A 1 117 ? -15.898 -3.292 2.602 1.00 91.56 117 GLN A N 1
ATOM 884 C CA . GLN A 1 117 ? -15.091 -3.277 1.382 1.00 91.56 117 GLN A CA 1
ATOM 885 C C . GLN A 1 117 ? -15.460 -4.486 0.502 1.00 91.56 117 GLN A C 1
ATOM 887 O O . GLN A 1 117 ? -15.810 -5.553 0.999 1.00 91.56 117 GLN A O 1
ATOM 892 N N . THR A 1 118 ? -15.366 -4.321 -0.814 1.00 94.75 118 THR A N 1
ATOM 893 C CA . THR A 1 118 ? -15.506 -5.379 -1.826 1.00 94.75 118 THR A CA 1
ATOM 894 C C . THR A 1 118 ? -14.311 -5.339 -2.783 1.00 94.75 118 THR A C 1
ATOM 896 O O . THR A 1 118 ? -13.492 -4.420 -2.716 1.00 94.75 118 THR A O 1
ATOM 899 N N . ASP A 1 119 ? -14.203 -6.307 -3.696 1.00 95.88 119 ASP A N 1
ATOM 900 C CA . ASP A 1 119 ? -13.187 -6.245 -4.750 1.00 95.88 119 ASP A CA 1
ATOM 901 C C . ASP A 1 119 ? -13.475 -5.109 -5.761 1.00 95.88 119 ASP A C 1
ATOM 903 O O . ASP A 1 119 ? -14.608 -4.636 -5.903 1.00 95.88 119 ASP A O 1
ATOM 907 N N . LEU A 1 120 ? -12.443 -4.665 -6.482 1.00 97.56 120 LEU A N 1
ATOM 908 C CA . LEU A 1 120 ? -12.537 -3.635 -7.512 1.00 97.56 120 LEU A CA 1
ATOM 909 C C . LEU A 1 120 ? -13.479 -4.053 -8.644 1.00 97.56 120 LEU A C 1
ATOM 911 O O . LEU A 1 120 ? -13.387 -5.150 -9.193 1.00 97.56 120 LEU A O 1
ATOM 915 N N . LYS A 1 121 ? -14.350 -3.123 -9.042 1.00 98.19 121 LYS A N 1
ATOM 916 C CA . LYS A 1 121 ? -15.432 -3.371 -10.010 1.00 98.19 121 LYS A CA 1
ATOM 917 C C . LYS A 1 121 ? -15.147 -2.815 -11.409 1.00 98.19 121 LYS A C 1
ATOM 919 O O . LYS A 1 121 ? -15.938 -3.024 -12.324 1.00 98.19 121 LYS A O 1
ATOM 924 N N . THR A 1 122 ? -14.047 -2.080 -11.577 1.00 98.75 122 THR A N 1
ATOM 925 C CA . THR A 1 122 ? -13.723 -1.352 -12.812 1.00 98.75 122 THR A CA 1
ATOM 926 C C . THR A 1 122 ? -12.405 -1.838 -13.392 1.00 98.75 122 THR A C 1
ATOM 928 O O . THR A 1 122 ? -11.372 -1.738 -12.732 1.00 98.75 122 THR A O 1
ATOM 931 N N . THR A 1 123 ? -12.429 -2.336 -14.628 1.00 98.88 123 THR A N 1
ATOM 932 C CA . THR A 1 123 ? -11.240 -2.818 -15.346 1.00 98.88 123 THR A CA 1
ATOM 933 C C . THR A 1 123 ? -10.994 -2.000 -16.605 1.00 98.88 123 THR A C 1
ATOM 935 O O . THR A 1 123 ? -11.921 -1.740 -17.363 1.00 98.88 123 THR A O 1
ATOM 938 N N . ILE A 1 124 ? -9.739 -1.634 -16.849 1.00 98.81 124 ILE A N 1
ATOM 939 C CA . ILE A 1 124 ? -9.251 -1.089 -18.113 1.00 98.81 124 ILE A CA 1
ATOM 940 C C . ILE A 1 124 ? -8.250 -2.094 -18.678 1.00 98.81 124 ILE A C 1
ATOM 942 O O . ILE A 1 124 ? -7.253 -2.432 -18.033 1.00 98.81 124 ILE A O 1
ATOM 946 N N . GLU A 1 125 ? -8.511 -2.565 -19.888 1.00 97.06 125 GLU A N 1
ATOM 947 C CA . GLU A 1 125 ? -7.594 -3.418 -20.637 1.00 97.06 125 GLU A CA 1
ATOM 948 C C . GLU A 1 125 ? -7.497 -2.951 -22.087 1.00 97.06 125 GLU A C 1
ATOM 950 O O . GLU A 1 125 ? -8.232 -2.066 -22.522 1.00 97.06 125 GLU A O 1
ATOM 955 N N . VAL A 1 126 ? -6.566 -3.517 -22.845 1.00 94.06 126 VAL A N 1
ATOM 956 C CA . VAL A 1 126 ? -6.285 -3.078 -24.211 1.00 94.06 126 VAL A CA 1
ATOM 957 C C . VAL A 1 126 ? -6.097 -4.272 -25.140 1.00 94.06 126 VAL A C 1
ATOM 959 O O . VAL A 1 126 ? -5.505 -5.289 -24.777 1.00 94.06 126 VAL A O 1
ATOM 962 N N . LYS A 1 127 ? -6.622 -4.156 -26.360 1.00 90.94 127 LYS A N 1
ATOM 963 C CA . LYS A 1 127 ? -6.481 -5.165 -27.415 1.00 90.94 127 LYS A CA 1
ATOM 964 C C . LYS A 1 127 ? -5.081 -5.121 -28.038 1.00 90.94 127 LYS A C 1
ATOM 966 O O . LYS A 1 127 ? -4.299 -4.195 -27.836 1.00 90.94 127 LYS A O 1
ATOM 971 N N . ASN A 1 128 ? -4.792 -6.122 -28.870 1.00 88.00 128 ASN A N 1
ATOM 972 C CA . ASN A 1 128 ? -3.688 -6.107 -29.837 1.00 88.00 128 ASN A CA 1
ATOM 973 C C . ASN A 1 128 ? -2.281 -5.894 -29.252 1.00 88.00 128 ASN A C 1
ATOM 975 O O . ASN A 1 128 ? -1.421 -5.350 -29.939 1.00 88.00 128 ASN A O 1
ATOM 979 N N . ASN A 1 129 ? -2.020 -6.358 -28.025 1.00 87.31 129 ASN A N 1
ATOM 980 C CA . ASN A 1 129 ? -0.713 -6.214 -27.372 1.00 87.31 129 ASN A CA 1
ATOM 981 C C . ASN A 1 129 ? -0.212 -4.755 -27.369 1.00 87.31 129 ASN A C 1
ATOM 983 O O . ASN A 1 129 ? 0.898 -4.481 -27.830 1.00 87.31 129 ASN A O 1
ATOM 987 N N . SER A 1 130 ? -1.052 -3.829 -26.900 1.00 95.25 130 SER A N 1
ATOM 988 C CA . SER A 1 130 ? -0.693 -2.421 -26.699 1.00 95.25 130 SER A CA 1
ATOM 989 C C . SER A 1 130 ? -0.505 -2.105 -25.211 1.00 95.25 130 SER A C 1
ATOM 991 O O . SER A 1 130 ? -0.934 -2.858 -24.337 1.00 95.25 130 SER A O 1
ATOM 993 N N . ARG A 1 131 ? 0.135 -0.971 -24.910 1.00 96.81 131 ARG A N 1
ATOM 994 C CA . ARG A 1 131 ? 0.123 -0.390 -23.559 1.00 96.81 131 ARG A CA 1
ATOM 995 C C . ARG A 1 131 ? -1.250 0.178 -23.234 1.00 96.81 131 ARG A C 1
ATOM 997 O O . ARG A 1 131 ? -2.026 0.466 -24.146 1.00 96.81 131 ARG A O 1
ATOM 1004 N N . ILE A 1 132 ? -1.516 0.387 -21.945 1.00 98.44 132 ILE A N 1
ATOM 1005 C CA . ILE A 1 132 ? -2.757 1.023 -21.488 1.00 98.44 132 ILE A CA 1
ATOM 1006 C C . ILE A 1 132 ? -2.586 2.545 -21.446 1.00 98.44 132 ILE A C 1
ATOM 1008 O O . ILE A 1 132 ? -3.328 3.248 -22.123 1.00 98.44 132 ILE A O 1
ATOM 1012 N N . PHE A 1 133 ? -1.594 3.059 -20.711 1.00 98.56 133 PHE A N 1
ATOM 1013 C CA . PHE A 1 133 ? -1.346 4.498 -20.572 1.00 98.56 133 PHE A CA 1
ATOM 1014 C C . PHE A 1 133 ? 0.065 4.900 -21.006 1.00 98.56 133 PHE A C 1
ATOM 1016 O O . PHE A 1 133 ? 1.057 4.285 -20.613 1.00 98.56 133 PHE A O 1
ATOM 1023 N N . ASN A 1 134 ? 0.153 6.010 -21.736 1.00 97.94 134 ASN A N 1
ATOM 1024 C CA . ASN A 1 134 ? 1.403 6.660 -22.107 1.00 97.94 134 ASN A CA 1
ATOM 1025 C C . ASN A 1 134 ? 1.312 8.173 -21.850 1.00 97.94 134 ASN A C 1
ATOM 1027 O O . ASN A 1 134 ? 0.660 8.908 -22.593 1.00 97.94 134 ASN A O 1
ATOM 1031 N N . THR A 1 135 ? 1.989 8.655 -20.805 1.00 97.38 135 THR A N 1
ATOM 1032 C CA . THR A 1 135 ? 2.010 10.084 -20.450 1.00 97.38 135 THR A CA 1
ATOM 1033 C C . THR A 1 135 ? 3.276 10.808 -20.910 1.00 97.38 135 THR A C 1
ATOM 1035 O O . THR A 1 135 ? 3.411 12.006 -20.662 1.00 97.38 135 THR A O 1
ATOM 1038 N N . THR A 1 136 ? 4.195 10.145 -21.624 1.00 96.44 136 THR A N 1
ATOM 1039 C CA . THR A 1 136 ? 5.460 10.765 -22.074 1.00 96.44 136 THR A CA 1
ATOM 1040 C C . THR A 1 136 ? 5.286 11.771 -23.204 1.00 96.44 136 THR A C 1
ATOM 1042 O O . THR A 1 136 ? 6.192 12.552 -23.471 1.00 96.44 136 THR A O 1
ATOM 1045 N N . LEU A 1 137 ? 4.138 11.764 -23.887 1.00 93.69 137 LEU A N 1
ATOM 1046 C CA . LEU A 1 137 ? 3.869 12.692 -24.989 1.00 93.69 137 LEU A CA 1
ATOM 1047 C C . LEU A 1 137 ? 3.543 14.109 -24.504 1.00 93.69 137 LEU A C 1
ATOM 1049 O O . LEU A 1 137 ? 3.893 15.079 -25.168 1.00 93.69 137 LEU A O 1
ATOM 1053 N N . ALA A 1 138 ? 2.868 14.226 -23.359 1.00 93.19 138 ALA A N 1
ATOM 1054 C CA . ALA A 1 138 ? 2.411 15.507 -22.819 1.00 93.19 138 ALA A CA 1
ATOM 1055 C C . ALA A 1 138 ? 2.987 15.835 -21.433 1.00 93.19 138 ALA A C 1
ATOM 1057 O O . ALA A 1 138 ? 2.814 16.959 -20.961 1.00 93.19 138 ALA A O 1
ATOM 1058 N N . ASN A 1 139 ? 3.658 14.871 -20.788 1.00 94.06 139 ASN A N 1
ATOM 1059 C CA . ASN A 1 139 ? 4.210 14.972 -19.435 1.00 94.06 139 ASN A CA 1
ATOM 1060 C C . ASN A 1 139 ? 3.165 15.452 -18.421 1.00 94.06 139 ASN A C 1
ATOM 1062 O O . ASN A 1 139 ? 3.372 16.429 -17.702 1.00 94.06 139 ASN A O 1
ATOM 1066 N N . LYS A 1 140 ? 2.020 14.763 -18.402 1.00 92.94 140 LYS A N 1
ATOM 1067 C CA . LYS A 1 140 ? 0.889 15.060 -17.517 1.00 92.94 140 LYS A CA 1
ATOM 1068 C C . LYS A 1 140 ? 0.694 13.995 -16.459 1.00 92.94 140 LYS A C 1
ATOM 1070 O O . LYS A 1 140 ? 0.907 12.809 -16.719 1.00 92.94 140 LYS A O 1
ATOM 1075 N N . ALA A 1 141 ? 0.329 14.448 -15.266 1.00 94.38 141 ALA A N 1
ATOM 1076 C CA . ALA A 1 141 ? 0.127 13.599 -14.111 1.00 94.38 141 ALA A CA 1
ATOM 1077 C C . ALA A 1 141 ? -1.102 12.702 -14.301 1.00 94.38 141 ALA A C 1
ATOM 1079 O O . ALA A 1 141 ? -2.123 13.119 -14.854 1.00 94.38 141 ALA A O 1
ATOM 1080 N N . LEU A 1 142 ? -0.993 11.469 -13.810 1.00 96.50 142 LEU A N 1
ATOM 1081 C CA . LEU A 1 142 ? -2.042 10.460 -13.874 1.00 96.50 142 LEU A CA 1
ATOM 1082 C C . LEU A 1 142 ? -2.329 9.937 -12.469 1.00 96.50 142 LEU A C 1
ATOM 1084 O O . LEU A 1 142 ? -1.478 9.290 -11.861 1.00 96.50 142 LEU A O 1
ATOM 1088 N N . ALA A 1 143 ? -3.536 10.184 -11.971 1.00 97.62 143 ALA A N 1
ATOM 1089 C CA . ALA A 1 143 ? -4.028 9.583 -10.738 1.00 97.62 143 ALA A CA 1
ATOM 1090 C C . ALA A 1 143 ? -5.125 8.560 -11.056 1.00 97.62 143 ALA A C 1
ATOM 1092 O O . ALA A 1 143 ? -6.088 8.888 -11.746 1.00 97.62 143 ALA A O 1
ATOM 1093 N N . LEU A 1 144 ? -4.989 7.336 -10.550 1.00 98.44 144 LEU A N 1
ATOM 1094 C CA . LEU A 1 144 ? -5.959 6.254 -10.709 1.00 98.44 144 LEU A CA 1
ATOM 1095 C C . LEU A 1 144 ? -6.441 5.785 -9.338 1.00 98.44 144 LEU A C 1
ATOM 1097 O O . LEU A 1 144 ? -5.629 5.518 -8.447 1.00 98.44 144 LEU A O 1
ATOM 1101 N N . SER A 1 145 ? -7.756 5.643 -9.185 1.00 97.94 145 SER A N 1
ATOM 1102 C CA . SER A 1 145 ? -8.363 5.136 -7.953 1.00 97.94 145 SER A CA 1
ATOM 1103 C C . SER A 1 145 ? -9.429 4.092 -8.245 1.00 97.94 145 SER A C 1
ATOM 1105 O O . SER A 1 145 ? -10.260 4.316 -9.119 1.00 97.94 145 SER A O 1
ATOM 1107 N N . ASN A 1 146 ? -9.439 2.977 -7.509 1.00 97.88 146 ASN A N 1
ATOM 1108 C CA . ASN A 1 146 ? -10.432 1.896 -7.649 1.00 97.88 146 ASN A CA 1
ATOM 1109 C C . ASN A 1 146 ? -10.454 1.233 -9.043 1.00 97.88 146 ASN A C 1
ATOM 1111 O O . ASN A 1 146 ? -11.515 0.878 -9.559 1.00 97.88 146 ASN A O 1
ATOM 1115 N N . ILE A 1 147 ? -9.285 1.087 -9.676 1.00 98.69 147 ILE A N 1
ATOM 1116 C CA . ILE A 1 147 ? -9.151 0.604 -11.060 1.00 98.69 147 ILE A CA 1
ATOM 1117 C C . ILE A 1 147 ? -8.238 -0.620 -11.138 1.00 98.69 147 ILE A C 1
ATOM 1119 O O . ILE A 1 147 ? -7.155 -0.654 -10.552 1.00 98.69 147 ILE A O 1
ATOM 1123 N N . ILE A 1 148 ? -8.654 -1.600 -11.936 1.00 98.94 148 ILE A N 1
ATOM 1124 C CA . ILE A 1 148 ? -7.821 -2.704 -12.408 1.00 98.94 148 ILE A CA 1
ATOM 1125 C C . ILE A 1 148 ? -7.260 -2.330 -13.783 1.00 98.94 148 ILE A C 1
ATOM 1127 O O . ILE A 1 148 ? -8.018 -2.107 -14.720 1.00 98.94 148 ILE A O 1
ATOM 1131 N N . LEU A 1 149 ? -5.940 -2.308 -13.927 1.00 98.88 149 LEU A N 1
ATOM 1132 C CA . LEU A 1 149 ? -5.238 -2.311 -15.206 1.00 98.88 149 LEU A CA 1
ATOM 1133 C C . LEU A 1 149 ? -4.839 -3.744 -15.535 1.00 98.88 149 LEU A C 1
ATOM 1135 O O . LEU A 1 149 ? -4.188 -4.406 -14.722 1.00 98.88 149 LEU A O 1
ATOM 1139 N N . ARG A 1 150 ? -5.227 -4.243 -16.707 1.00 98.12 150 ARG A N 1
ATOM 1140 C CA . ARG A 1 150 ? -4.999 -5.645 -17.065 1.00 98.12 150 ARG A CA 1
ATOM 1141 C C . ARG A 1 150 ? -4.454 -5.798 -18.478 1.00 98.12 150 ARG A C 1
ATOM 1143 O O . ARG A 1 150 ? -4.884 -5.098 -19.389 1.00 98.12 150 ARG A O 1
ATOM 1150 N N . ASN A 1 151 ? -3.553 -6.765 -18.652 1.00 97.50 151 ASN A N 1
ATOM 1151 C CA . ASN A 1 151 ? -3.068 -7.226 -19.958 1.00 97.50 151 ASN A CA 1
ATOM 1152 C C . ASN A 1 151 ? -2.371 -6.140 -20.804 1.00 97.50 151 ASN A C 1
ATOM 1154 O O . ASN A 1 151 ? -2.310 -6.262 -22.027 1.00 97.50 151 ASN A O 1
ATOM 1158 N N . GLY A 1 152 ? -1.825 -5.087 -20.184 1.00 98.12 152 GLY A N 1
ATOM 1159 C CA . GLY A 1 152 ? -1.028 -4.097 -20.906 1.00 98.12 152 GLY A CA 1
ATOM 1160 C C . GLY A 1 152 ? 0.251 -4.742 -21.430 1.00 98.12 152 GLY A C 1
ATOM 1161 O O . GLY A 1 152 ? 1.017 -5.303 -20.653 1.00 98.12 152 GLY A O 1
ATOM 1162 N N . LYS A 1 153 ? 0.502 -4.708 -22.737 1.00 97.62 153 LYS A N 1
ATOM 1163 C CA . LYS A 1 153 ? 1.635 -5.413 -23.343 1.00 97.62 153 LYS A CA 1
ATOM 1164 C C . LYS A 1 153 ? 2.330 -4.560 -24.386 1.00 97.62 153 LYS A C 1
ATOM 1166 O O . LYS A 1 153 ? 1.687 -3.943 -25.216 1.00 97.62 153 LYS A O 1
ATOM 1171 N N . THR A 1 154 ? 3.655 -4.536 -24.376 1.00 96.88 154 THR A N 1
ATOM 1172 C CA . THR A 1 154 ? 4.436 -3.778 -25.360 1.00 96.88 154 THR A CA 1
ATOM 1173 C C . THR A 1 154 ? 5.796 -4.416 -25.607 1.00 96.88 154 THR A C 1
ATOM 1175 O O . THR A 1 154 ? 6.385 -4.962 -24.673 1.00 96.88 154 THR A O 1
ATOM 1178 N N . PRO A 1 155 ? 6.349 -4.340 -26.831 1.00 97.06 155 PRO A N 1
ATOM 1179 C CA . PRO A 1 155 ? 7.751 -4.682 -27.062 1.00 97.06 155 PRO A CA 1
ATOM 1180 C C . PRO A 1 155 ? 8.730 -3.645 -26.474 1.00 97.06 155 PRO A C 1
ATOM 1182 O O . PRO A 1 155 ? 9.924 -3.918 -26.410 1.00 97.06 155 PRO A O 1
ATOM 1185 N N . ASP A 1 156 ? 8.251 -2.470 -26.053 1.00 96.56 156 ASP A N 1
ATOM 1186 C CA . ASP A 1 156 ? 9.063 -1.389 -25.476 1.00 96.56 156 ASP A CA 1
ATOM 1187 C C . ASP A 1 156 ? 8.954 -1.382 -23.933 1.00 96.56 156 ASP A C 1
ATOM 1189 O O . ASP A 1 156 ? 8.998 -2.435 -23.292 1.00 96.56 156 ASP A O 1
ATOM 1193 N N . ARG A 1 157 ? 8.847 -0.200 -23.323 1.00 97.75 157 ARG A N 1
ATOM 1194 C CA . ARG A 1 157 ? 8.808 0.047 -21.881 1.00 97.75 157 ARG A CA 1
ATOM 1195 C C . ARG A 1 157 ? 7.401 0.358 -21.381 1.00 97.75 157 ARG A C 1
ATOM 1197 O O . ARG A 1 157 ? 6.635 1.024 -22.083 1.00 97.75 157 ARG A O 1
ATOM 1204 N N . GLY A 1 158 ? 7.128 -0.031 -20.136 1.00 98.06 158 GLY A N 1
ATOM 1205 C CA . GLY A 1 158 ? 5.905 0.313 -19.410 1.00 98.06 158 GLY A CA 1
ATOM 1206 C C . GLY A 1 158 ? 4.695 -0.453 -19.929 1.00 98.06 158 GLY A C 1
ATOM 1207 O O . GLY A 1 158 ? 3.902 0.115 -20.671 1.00 98.06 158 GLY A O 1
ATOM 1208 N N . GLY A 1 159 ? 4.556 -1.732 -19.570 1.00 97.69 159 GLY A N 1
ATOM 1209 C CA . GLY A 1 159 ? 3.485 -2.591 -20.093 1.00 97.69 159 GLY A CA 1
ATOM 1210 C C . GLY A 1 159 ? 2.092 -2.030 -19.816 1.00 97.69 159 GLY A C 1
ATOM 1211 O O . GLY A 1 159 ? 1.310 -1.848 -20.748 1.00 97.69 159 GLY A O 1
ATOM 1212 N N . ALA A 1 160 ? 1.804 -1.666 -18.563 1.00 98.62 160 ALA A N 1
ATOM 1213 C CA . ALA A 1 160 ? 0.579 -0.941 -18.231 1.00 98.62 160 ALA A CA 1
ATOM 1214 C C . ALA A 1 160 ? 0.755 0.573 -18.403 1.00 98.62 160 ALA A C 1
ATOM 1216 O O . ALA A 1 160 ? -0.062 1.211 -19.068 1.00 98.62 160 ALA A O 1
ATOM 1217 N N . ILE A 1 161 ? 1.808 1.146 -17.806 1.00 98.88 161 ILE A N 1
ATOM 1218 C CA . ILE A 1 161 ? 2.011 2.598 -17.741 1.00 98.88 161 ILE A CA 1
ATOM 1219 C C . ILE A 1 161 ? 3.431 2.971 -18.176 1.00 98.88 161 ILE A C 1
ATOM 1221 O O . ILE A 1 161 ? 4.415 2.567 -17.552 1.00 98.88 161 ILE A O 1
ATOM 1225 N N . TYR A 1 162 ? 3.530 3.829 -19.193 1.00 98.62 162 TYR A N 1
ATOM 1226 C CA . TYR A 1 162 ? 4.754 4.544 -19.546 1.00 98.62 162 TYR A CA 1
ATOM 1227 C C . TYR A 1 162 ? 4.654 6.012 -19.114 1.00 98.62 162 TYR A C 1
ATOM 1229 O O . TYR A 1 162 ? 3.908 6.800 -19.698 1.00 98.62 162 TYR A O 1
ATOM 1237 N N . ALA A 1 163 ? 5.370 6.372 -18.047 1.00 98.50 163 ALA A N 1
ATOM 1238 C CA . ALA A 1 163 ? 5.131 7.604 -17.305 1.00 98.50 163 ALA A CA 1
ATOM 1239 C C . ALA A 1 163 ? 6.111 8.736 -17.663 1.00 98.50 163 ALA A C 1
ATOM 1241 O O . ALA A 1 163 ? 7.307 8.661 -17.377 1.00 98.50 163 ALA A O 1
ATOM 1242 N N . GLY A 1 164 ? 5.593 9.823 -18.237 1.00 97.12 164 GLY A N 1
ATOM 1243 C CA . GLY A 1 164 ? 6.319 11.082 -18.457 1.00 97.12 164 GLY A CA 1
ATOM 1244 C C . GLY A 1 164 ? 6.267 12.057 -17.281 1.00 97.12 164 GLY A C 1
ATOM 1245 O O . GLY A 1 164 ? 7.092 12.960 -17.186 1.00 97.12 164 GLY A O 1
ATOM 1246 N N . ALA A 1 165 ? 5.313 11.873 -16.373 1.00 96.19 165 ALA A N 1
ATOM 1247 C CA . ALA A 1 165 ? 5.115 12.687 -15.179 1.00 96.19 165 ALA A CA 1
ATOM 1248 C C . ALA A 1 165 ? 4.608 11.811 -14.024 1.00 96.19 165 ALA A C 1
ATOM 1250 O O . ALA A 1 165 ? 4.615 10.584 -14.130 1.00 96.19 165 ALA A O 1
ATOM 1251 N N . ASN A 1 166 ? 4.207 12.439 -12.919 1.00 97.50 166 ASN A N 1
ATOM 1252 C CA . ASN A 1 166 ? 3.832 11.741 -11.693 1.00 97.50 166 ASN A CA 1
ATOM 1253 C C . ASN A 1 166 ? 2.658 10.779 -11.899 1.00 97.50 166 ASN A C 1
ATOM 1255 O O . ASN A 1 166 ? 1.671 11.115 -12.558 1.00 97.50 166 ASN A O 1
ATOM 1259 N N . VAL A 1 167 ? 2.763 9.604 -11.280 1.00 98.50 167 VAL A N 1
ATOM 1260 C CA . VAL A 1 167 ? 1.711 8.587 -11.253 1.00 98.50 167 VAL A CA 1
ATOM 1261 C C . VAL A 1 167 ? 1.304 8.320 -9.808 1.00 98.50 167 VAL A C 1
ATOM 1263 O O . VAL A 1 167 ? 2.147 8.032 -8.959 1.00 98.50 167 VAL A O 1
ATOM 1266 N N . THR A 1 168 ? 0.005 8.389 -9.534 1.00 98.56 168 THR A N 1
ATOM 1267 C CA . THR A 1 168 ? -0.579 8.057 -8.230 1.00 98.56 168 THR A CA 1
ATOM 1268 C C . THR A 1 168 ? -1.592 6.940 -8.407 1.00 98.56 168 THR A C 1
ATOM 1270 O O . THR A 1 168 ? -2.556 7.090 -9.151 1.00 98.56 168 THR A O 1
ATOM 1273 N N . LEU A 1 169 ? -1.380 5.823 -7.724 1.00 98.75 169 LEU A N 1
ATOM 1274 C CA . LEU A 1 169 ? -2.233 4.646 -7.759 1.00 98.75 169 LEU A CA 1
ATOM 1275 C C . LEU A 1 169 ? -2.763 4.381 -6.356 1.00 98.75 169 LEU A C 1
ATOM 1277 O O . LEU A 1 169 ? -1.991 4.179 -5.421 1.00 98.75 169 LEU A O 1
ATOM 1281 N N . GLN A 1 170 ? -4.079 4.370 -6.207 1.00 97.75 170 GLN A N 1
ATOM 1282 C CA . GLN A 1 170 ? -4.712 4.139 -4.919 1.00 97.75 170 GLN A CA 1
ATOM 1283 C C . GLN A 1 170 ? -5.824 3.110 -5.043 1.00 97.75 170 GLN A C 1
ATOM 1285 O O . GLN A 1 170 ? -6.763 3.309 -5.809 1.00 97.75 170 GLN A O 1
ATOM 1290 N N . ASN A 1 171 ? -5.753 2.035 -4.260 1.00 97.31 171 ASN A N 1
ATOM 1291 C CA . ASN A 1 171 ? -6.719 0.946 -4.361 1.00 97.31 171 ASN A CA 1
ATOM 1292 C C . ASN A 1 171 ? -6.837 0.443 -5.809 1.00 97.31 171 ASN A C 1
ATOM 1294 O O . ASN A 1 171 ? -7.896 0.502 -6.432 1.00 97.31 171 ASN A O 1
ATOM 1298 N N . THR A 1 172 ? -5.700 0.063 -6.391 1.00 98.81 172 THR A N 1
ATOM 1299 C CA . THR A 1 172 ? -5.610 -0.371 -7.790 1.00 98.81 172 THR A CA 1
ATOM 1300 C C . THR A 1 172 ? -5.081 -1.788 -7.898 1.00 98.81 172 THR A C 1
ATOM 1302 O O . THR A 1 172 ? -4.461 -2.316 -6.974 1.00 98.81 172 THR A O 1
ATOM 1305 N N . LYS A 1 173 ? -5.289 -2.405 -9.059 1.00 98.88 173 LYS A N 1
ATOM 1306 C CA . LYS A 1 173 ? -4.596 -3.640 -9.426 1.00 98.88 173 LYS A CA 1
ATOM 1307 C C . LYS A 1 173 ? -3.878 -3.445 -10.757 1.00 98.88 173 LYS A C 1
ATOM 1309 O O . LYS A 1 173 ? -4.503 -2.951 -11.686 1.00 98.88 173 LYS A O 1
ATOM 1314 N N . ILE A 1 174 ? -2.612 -3.842 -10.881 1.00 98.94 174 ILE A N 1
ATOM 1315 C CA . ILE A 1 174 ? -1.943 -3.991 -12.185 1.00 98.94 174 ILE A CA 1
ATOM 1316 C C . ILE A 1 174 ? -1.617 -5.463 -12.386 1.00 98.94 174 ILE A C 1
ATOM 1318 O O . ILE A 1 174 ? -0.785 -6.028 -11.673 1.00 98.94 174 ILE A O 1
ATOM 1322 N N . LEU A 1 175 ? -2.305 -6.074 -13.345 1.00 98.81 175 LEU A N 1
ATOM 1323 C CA . LEU A 1 175 ? -2.339 -7.517 -13.533 1.00 98.81 175 LEU A CA 1
ATOM 1324 C C . LEU A 1 175 ? -1.809 -7.898 -14.915 1.00 98.81 175 LEU A C 1
ATOM 1326 O O . LEU A 1 175 ? -2.248 -7.339 -15.926 1.00 98.81 175 LEU A O 1
ATOM 1330 N N . ASN A 1 176 ? -0.923 -8.896 -14.960 1.00 98.44 176 ASN A N 1
ATOM 1331 C CA . ASN A 1 176 ? -0.471 -9.555 -16.191 1.00 98.44 176 ASN A CA 1
ATOM 1332 C C . ASN A 1 176 ? 0.004 -8.578 -17.288 1.00 98.44 176 ASN A C 1
ATOM 1334 O O . ASN A 1 176 ? -0.304 -8.745 -18.470 1.00 98.44 176 ASN A O 1
ATOM 1338 N N . SER A 1 177 ? 0.718 -7.517 -16.908 1.00 98.56 177 SER A N 1
ATOM 1339 C CA . SER A 1 177 ? 1.284 -6.562 -17.864 1.00 98.56 177 SER A CA 1
ATOM 1340 C C . SER A 1 177 ? 2.725 -6.914 -18.227 1.00 98.56 177 SER A C 1
ATOM 1342 O O . SER A 1 177 ? 3.487 -7.423 -17.407 1.00 98.56 177 SER A O 1
ATOM 1344 N N . GLN A 1 178 ? 3.102 -6.694 -19.485 1.00 98.50 178 GLN A N 1
ATOM 1345 C CA . GLN A 1 178 ? 4.353 -7.176 -20.064 1.00 98.50 178 GLN A CA 1
ATOM 1346 C C . GLN A 1 178 ? 5.064 -6.075 -20.855 1.00 98.50 178 GLN A C 1
ATOM 1348 O O . GLN A 1 178 ? 4.463 -5.412 -21.700 1.00 98.50 178 GLN A O 1
ATOM 1353 N N . ALA A 1 179 ? 6.367 -5.923 -20.635 1.00 98.50 179 ALA A N 1
ATOM 1354 C CA . ALA A 1 179 ? 7.218 -5.003 -21.385 1.00 98.50 179 ALA A CA 1
ATOM 1355 C C . ALA A 1 179 ? 8.442 -5.740 -21.944 1.00 98.50 179 ALA A C 1
ATOM 1357 O O . ALA A 1 179 ? 9.037 -6.573 -21.263 1.00 98.50 179 ALA A O 1
ATOM 1358 N N . GLY A 1 180 ? 8.828 -5.433 -23.183 1.00 98.19 180 GLY A N 1
ATOM 1359 C CA . GLY A 1 180 ? 9.976 -6.058 -23.843 1.00 98.19 180 GLY A CA 1
ATOM 1360 C C . GLY A 1 180 ? 11.331 -5.505 -23.396 1.00 98.19 180 GLY A C 1
ATOM 1361 O O . GLY A 1 180 ? 12.334 -6.199 -23.541 1.00 98.19 180 GLY A O 1
ATOM 1362 N N . LEU A 1 181 ? 11.379 -4.289 -22.834 1.00 98.00 181 LEU A N 1
ATOM 1363 C CA . LEU A 1 181 ? 12.630 -3.659 -22.386 1.00 98.00 181 LEU A CA 1
ATOM 1364 C C . LEU A 1 181 ? 12.706 -3.419 -20.877 1.00 98.00 181 LEU A C 1
ATOM 1366 O O . LEU A 1 181 ? 13.738 -3.693 -20.265 1.00 98.00 181 LEU A O 1
ATOM 1370 N N . GLY A 1 182 ? 11.656 -2.857 -20.282 1.00 97.94 182 GLY A N 1
ATOM 1371 C CA . GLY A 1 182 ? 11.691 -2.411 -18.893 1.00 97.94 182 GLY A CA 1
ATOM 1372 C C . GLY A 1 182 ? 10.313 -2.043 -18.358 1.00 97.94 182 GLY A C 1
ATOM 1373 O O . GLY A 1 182 ? 9.524 -1.444 -19.088 1.00 97.94 182 GLY A O 1
ATOM 1374 N N . GLY A 1 183 ? 10.043 -2.315 -17.081 1.00 98.25 183 GLY A N 1
ATOM 1375 C CA . GLY A 1 183 ? 8.817 -1.863 -16.423 1.00 98.25 183 GLY A CA 1
ATOM 1376 C C . GLY A 1 183 ? 7.599 -2.649 -16.890 1.00 98.25 183 GLY A C 1
ATOM 1377 O O . GLY A 1 183 ? 6.781 -2.122 -17.642 1.00 98.25 183 GLY A O 1
ATOM 1378 N N . GLY A 1 184 ? 7.492 -3.912 -16.472 1.00 98.19 184 GLY A N 1
ATOM 1379 C CA . GLY A 1 184 ? 6.382 -4.788 -16.872 1.00 98.19 184 GLY A CA 1
ATOM 1380 C C . GLY A 1 184 ? 5.027 -4.184 -16.505 1.00 98.19 184 GLY A C 1
ATOM 1381 O O . GLY A 1 184 ? 4.164 -4.031 -17.366 1.00 98.19 184 GLY A O 1
ATOM 1382 N N . ALA A 1 185 ? 4.885 -3.722 -15.261 1.00 98.81 185 ALA A N 1
ATOM 1383 C CA . ALA A 1 185 ? 3.771 -2.864 -14.869 1.00 98.81 185 ALA A CA 1
ATOM 1384 C C . ALA A 1 185 ? 4.038 -1.396 -15.247 1.00 98.81 185 ALA A C 1
ATOM 1386 O O . ALA A 1 185 ? 3.299 -0.819 -16.049 1.00 98.81 185 ALA A O 1
ATOM 1387 N N . ILE A 1 186 ? 5.092 -0.786 -14.695 1.00 98.94 186 ILE A N 1
ATOM 1388 C CA . ILE A 1 186 ? 5.325 0.662 -14.798 1.00 98.94 186 ILE A CA 1
ATOM 1389 C C . ILE A 1 186 ? 6.763 0.951 -15.221 1.00 98.94 186 ILE A C 1
ATOM 1391 O O . ILE A 1 186 ? 7.717 0.431 -14.640 1.00 98.94 186 ILE A O 1
ATOM 1395 N N . PHE A 1 187 ? 6.927 1.851 -16.191 1.00 98.81 187 PHE A N 1
ATOM 1396 C CA . PHE A 1 187 ? 8.217 2.466 -16.486 1.00 98.81 187 PHE A CA 1
ATOM 1397 C C . PHE A 1 187 ? 8.156 3.978 -16.279 1.00 98.81 187 PHE A C 1
ATOM 1399 O O . PHE A 1 187 ? 7.373 4.672 -16.929 1.00 98.81 187 PHE A O 1
ATOM 1406 N N . LEU A 1 188 ? 9.030 4.499 -15.420 1.00 98.69 188 LEU A N 1
ATOM 1407 C CA . LEU A 1 188 ? 9.173 5.932 -15.174 1.00 98.69 188 LEU A CA 1
ATOM 1408 C C . LEU A 1 188 ? 10.202 6.525 -16.151 1.00 98.69 188 LEU A C 1
ATOM 1410 O O . LEU A 1 188 ? 11.397 6.221 -16.073 1.00 98.69 188 LEU A O 1
ATOM 1414 N N . ALA A 1 189 ? 9.745 7.360 -17.082 1.00 97.00 189 ALA A N 1
ATOM 1415 C CA . ALA A 1 189 ? 10.558 7.934 -18.156 1.00 97.00 189 ALA A CA 1
ATOM 1416 C C . ALA A 1 189 ? 10.940 9.397 -17.900 1.00 97.00 189 ALA A C 1
ATOM 1418 O O . ALA A 1 189 ? 12.087 9.776 -18.138 1.00 97.00 189 ALA A O 1
ATOM 1419 N N . GLY A 1 190 ? 10.003 10.203 -17.392 1.00 94.62 190 GLY A N 1
ATOM 1420 C CA . GLY A 1 190 ? 10.203 11.642 -17.207 1.00 94.62 190 GLY A CA 1
ATOM 1421 C C . GLY A 1 190 ? 11.285 12.001 -16.175 1.00 94.62 190 GLY A C 1
ATOM 1422 O O . GLY A 1 190 ? 11.493 11.248 -15.219 1.00 94.62 190 GLY A O 1
ATOM 1423 N N . PRO A 1 191 ? 11.957 13.161 -16.305 1.00 90.06 191 PRO A N 1
ATOM 1424 C CA . PRO A 1 191 ? 13.072 13.569 -15.437 1.00 90.06 191 PRO A CA 1
ATOM 1425 C C . PRO A 1 191 ? 12.719 13.616 -13.950 1.00 90.06 191 PRO A C 1
ATOM 1427 O O . PRO A 1 191 ? 13.556 13.289 -13.109 1.00 90.06 191 PRO A O 1
ATOM 1430 N N . THR A 1 192 ? 11.468 13.959 -13.646 1.00 89.56 192 THR A N 1
ATOM 1431 C CA . THR A 1 192 ? 10.928 14.074 -12.286 1.00 89.56 192 THR A CA 1
ATOM 1432 C C . THR A 1 192 ? 9.673 13.226 -12.085 1.00 89.56 192 THR A C 1
ATOM 1434 O O . THR A 1 192 ? 8.860 13.541 -11.225 1.00 89.56 192 THR A O 1
ATOM 1437 N N . ALA A 1 193 ? 9.454 12.203 -12.920 1.00 95.38 193 ALA A N 1
ATOM 1438 C CA . ALA A 1 193 ? 8.276 11.347 -12.816 1.00 95.38 193 ALA A CA 1
ATOM 1439 C C . ALA A 1 193 ? 8.344 10.512 -11.527 1.00 95.38 193 ALA A C 1
ATOM 1441 O O . ALA A 1 193 ? 9.070 9.519 -11.468 1.00 95.38 193 ALA A O 1
ATOM 1442 N N . SER A 1 194 ? 7.603 10.939 -10.507 1.00 96.81 194 SER A N 1
ATOM 1443 C CA . SER A 1 194 ? 7.467 10.258 -9.217 1.00 96.81 194 SER A CA 1
ATOM 1444 C C . SER A 1 194 ? 6.319 9.244 -9.230 1.00 96.81 194 SER A C 1
ATOM 1446 O O . SER A 1 194 ? 5.424 9.305 -10.078 1.00 96.81 194 SER A O 1
ATOM 1448 N N . LEU A 1 195 ? 6.337 8.308 -8.284 1.00 98.75 195 LEU A N 1
ATOM 1449 C CA . LEU A 1 195 ? 5.355 7.229 -8.180 1.00 98.75 195 LEU A CA 1
ATOM 1450 C C . LEU A 1 195 ? 4.858 7.091 -6.743 1.00 98.75 195 LEU A C 1
ATOM 1452 O O . LEU A 1 195 ? 5.657 7.000 -5.819 1.00 98.75 195 LEU A O 1
ATOM 1456 N N . SER A 1 196 ? 3.545 7.013 -6.563 1.00 98.75 196 SER A N 1
ATOM 1457 C CA . SER A 1 196 ? 2.938 6.635 -5.288 1.00 98.75 196 SER A CA 1
ATOM 1458 C C . SER A 1 196 ? 1.921 5.526 -5.515 1.00 98.75 196 SER A C 1
ATOM 1460 O O . SER A 1 196 ? 1.026 5.681 -6.344 1.00 98.75 196 SER A O 1
ATOM 1462 N N . ILE A 1 197 ? 2.081 4.408 -4.812 1.00 98.81 197 ILE A N 1
ATOM 1463 C CA . ILE A 1 197 ? 1.183 3.254 -4.846 1.00 98.81 197 ILE A CA 1
ATOM 1464 C C . ILE A 1 197 ? 0.712 2.976 -3.423 1.00 98.81 197 ILE A C 1
ATOM 1466 O O . ILE A 1 197 ? 1.528 2.703 -2.548 1.00 98.81 197 ILE A O 1
ATOM 1470 N N . THR A 1 198 ? -0.599 2.997 -3.204 1.00 98.44 198 THR A N 1
ATOM 1471 C CA . THR A 1 198 ? -1.192 2.740 -1.889 1.00 98.44 198 THR A CA 1
ATOM 1472 C C . THR A 1 198 ? -2.301 1.706 -1.998 1.00 98.44 198 THR A C 1
ATOM 1474 O O . THR A 1 198 ? -3.136 1.787 -2.907 1.00 98.44 198 THR A O 1
ATOM 1477 N N . ASN A 1 199 ? -2.333 0.756 -1.060 1.00 97.69 199 ASN A N 1
ATOM 1478 C CA . ASN A 1 199 ? -3.380 -0.264 -0.952 1.00 97.69 199 ASN A CA 1
ATOM 1479 C C . ASN A 1 199 ? -3.644 -0.992 -2.283 1.00 97.69 199 ASN A C 1
ATOM 1481 O O . ASN A 1 199 ? -4.776 -1.055 -2.742 1.00 97.69 199 ASN A O 1
ATOM 1485 N N . SER A 1 200 ? -2.598 -1.418 -2.995 1.00 98.81 200 SER A N 1
ATOM 1486 C CA . SER A 1 200 ? -2.732 -1.924 -4.368 1.00 98.81 200 SER A CA 1
ATOM 1487 C C . SER A 1 200 ? -2.092 -3.297 -4.561 1.00 98.81 200 SER A C 1
ATOM 1489 O O . SER A 1 200 ? -1.186 -3.690 -3.831 1.00 98.81 200 SER A O 1
ATOM 1491 N N . LEU A 1 201 ? -2.546 -4.022 -5.583 1.00 98.94 201 LEU A N 1
ATOM 1492 C CA . LEU A 1 201 ? -1.995 -5.319 -5.982 1.00 98.94 201 LEU A CA 1
ATOM 1493 C C . LEU A 1 201 ? -1.263 -5.200 -7.318 1.00 98.94 201 LEU A C 1
ATOM 1495 O O . LEU A 1 201 ? -1.867 -4.878 -8.338 1.00 98.94 201 LEU A O 1
ATOM 1499 N N . ILE A 1 202 ? 0.023 -5.524 -7.336 1.00 98.94 202 ILE A N 1
ATOM 1500 C CA . ILE A 1 202 ? 0.813 -5.638 -8.561 1.00 98.94 202 ILE A CA 1
ATOM 1501 C C . ILE A 1 202 ? 1.171 -7.109 -8.743 1.00 98.94 202 ILE A C 1
ATOM 1503 O O . ILE A 1 202 ? 1.940 -7.660 -7.952 1.00 98.94 202 ILE A O 1
ATOM 1507 N N . GLN A 1 203 ? 0.586 -7.755 -9.751 1.00 98.88 203 GLN A N 1
ATOM 1508 C CA . GLN A 1 203 ? 0.651 -9.206 -9.881 1.00 98.88 203 GLN A CA 1
ATOM 1509 C C . GLN A 1 203 ? 0.873 -9.700 -11.314 1.00 98.88 203 GLN A C 1
ATOM 1511 O O . GLN A 1 203 ? 0.301 -9.171 -12.268 1.00 98.88 203 GLN A O 1
ATOM 1516 N N . ASP A 1 204 ? 1.688 -10.750 -11.439 1.00 98.81 204 ASP A N 1
ATOM 1517 C CA . ASP A 1 204 ? 1.973 -11.477 -12.686 1.00 98.81 204 ASP A CA 1
ATOM 1518 C C . ASP A 1 204 ? 2.551 -10.603 -13.817 1.00 98.81 204 ASP A C 1
ATOM 1520 O O . ASP A 1 204 ? 2.473 -10.948 -14.998 1.00 98.81 204 ASP A O 1
ATOM 1524 N N . ASN A 1 205 ? 3.144 -9.454 -13.483 1.00 98.88 205 ASN A N 1
ATOM 1525 C CA . ASN A 1 205 ? 3.748 -8.562 -14.471 1.00 98.88 205 ASN A CA 1
ATOM 1526 C C . ASN A 1 205 ? 5.154 -9.028 -14.842 1.00 98.88 205 ASN A C 1
ATOM 1528 O O . ASN A 1 205 ? 5.871 -9.549 -13.993 1.00 98.88 205 ASN A O 1
ATOM 1532 N N . GLN A 1 206 ? 5.578 -8.830 -16.091 1.00 98.62 206 GLN A N 1
ATOM 1533 C CA . GLN A 1 206 ? 6.842 -9.374 -16.598 1.00 98.62 206 GLN A CA 1
ATOM 1534 C C . GLN A 1 206 ? 7.629 -8.360 -17.426 1.00 98.62 206 GLN A C 1
ATOM 1536 O O . GLN A 1 206 ? 7.089 -7.633 -18.258 1.00 98.62 206 GLN A O 1
ATOM 1541 N N . SER A 1 207 ? 8.942 -8.340 -17.218 1.00 98.50 207 SER A N 1
ATOM 1542 C CA . SER A 1 207 ? 9.899 -7.605 -18.044 1.00 98.50 207 SER A CA 1
ATOM 1543 C C . SER A 1 207 ? 11.304 -8.182 -17.843 1.00 98.50 207 SER A C 1
ATOM 1545 O O . SER A 1 207 ? 11.585 -8.728 -16.769 1.00 98.50 207 SER A O 1
ATOM 1547 N N . PRO A 1 208 ? 12.225 -8.047 -18.816 1.00 98.31 208 PRO A N 1
ATOM 1548 C CA . PRO A 1 208 ? 13.635 -8.354 -18.592 1.00 98.31 208 PRO A CA 1
ATOM 1549 C C . PRO A 1 208 ? 14.261 -7.518 -17.468 1.00 98.31 208 PRO A C 1
ATOM 1551 O O . PRO A 1 208 ? 15.134 -8.010 -16.759 1.00 98.31 208 PRO A O 1
ATOM 1554 N N . ILE A 1 209 ? 13.825 -6.267 -17.297 1.00 98.00 209 ILE A N 1
ATOM 1555 C CA . ILE A 1 209 ? 14.311 -5.337 -16.265 1.00 98.00 209 ILE A CA 1
ATOM 1556 C C . ILE A 1 209 ? 13.104 -4.720 -15.562 1.00 98.00 209 ILE A C 1
ATOM 1558 O O . ILE A 1 209 ? 12.211 -4.189 -16.225 1.00 98.00 209 ILE A O 1
ATOM 1562 N N . GLY A 1 210 ? 13.061 -4.792 -14.235 1.00 98.31 210 GLY A N 1
ATOM 1563 C CA . GLY A 1 210 ? 11.984 -4.227 -13.429 1.00 98.31 210 GLY A CA 1
ATOM 1564 C C . GLY A 1 210 ? 10.604 -4.741 -13.837 1.00 98.31 210 GLY A C 1
ATOM 1565 O O . GLY A 1 210 ? 9.822 -4.034 -14.472 1.00 98.31 210 GLY A O 1
ATOM 1566 N N . SER A 1 211 ? 10.301 -5.996 -13.511 1.00 98.75 211 SER A N 1
ATOM 1567 C CA . SER A 1 211 ? 8.999 -6.607 -13.828 1.00 98.75 211 SER A CA 1
ATOM 1568 C C . SER A 1 211 ? 7.810 -5.853 -13.221 1.00 98.75 211 SER A C 1
ATOM 1570 O O . SER A 1 211 ? 6.767 -5.740 -13.859 1.00 98.75 211 SER A O 1
ATOM 1572 N N . VAL A 1 212 ? 7.992 -5.253 -12.044 1.00 98.88 212 VAL A N 1
ATOM 1573 C CA . VAL A 1 212 ? 7.049 -4.296 -11.450 1.00 98.88 212 VAL A CA 1
ATOM 1574 C C . VAL A 1 212 ? 7.402 -2.874 -11.880 1.00 98.88 212 VAL A C 1
ATOM 1576 O O . VAL A 1 212 ? 6.579 -2.180 -12.474 1.00 98.88 212 VAL A O 1
ATOM 1579 N N . LEU A 1 213 ? 8.633 -2.442 -11.609 1.00 98.88 213 LEU A N 1
ATOM 1580 C CA . LEU A 1 213 ? 9.045 -1.055 -11.795 1.00 98.88 213 LEU A CA 1
ATOM 1581 C C . LEU A 1 213 ? 10.447 -0.977 -12.387 1.00 98.88 213 LEU A C 1
ATOM 1583 O O . LEU A 1 213 ? 11.379 -1.552 -11.829 1.00 98.88 213 LEU A O 1
ATOM 1587 N N . ALA A 1 214 ? 10.591 -0.208 -13.465 1.00 98.56 214 ALA A N 1
ATOM 1588 C CA . ALA A 1 214 ? 11.883 0.226 -13.992 1.00 98.56 214 ALA A CA 1
ATOM 1589 C C . ALA A 1 214 ? 11.882 1.729 -14.301 1.00 98.56 214 ALA A C 1
ATOM 1591 O O . ALA A 1 214 ? 10.836 2.388 -14.330 1.00 98.56 214 ALA A O 1
ATOM 1592 N N . MET A 1 215 ? 13.070 2.279 -14.550 1.00 98.00 215 MET A N 1
ATOM 1593 C CA . MET A 1 215 ? 13.256 3.714 -14.720 1.00 98.00 215 MET A CA 1
ATOM 1594 C C . MET A 1 215 ? 14.390 4.111 -15.660 1.00 98.00 215 MET A C 1
ATOM 1596 O O . MET A 1 215 ? 15.368 3.391 -15.827 1.00 98.00 215 MET A O 1
ATOM 1600 N N . SER A 1 216 ? 14.283 5.311 -16.239 1.00 95.69 216 SER A N 1
ATOM 1601 C CA . SER A 1 216 ? 15.433 6.017 -16.809 1.00 95.69 216 SER A CA 1
ATOM 1602 C C . SER A 1 216 ? 16.303 6.649 -15.714 1.00 95.69 216 SER A C 1
ATOM 1604 O O . SER A 1 216 ? 15.838 7.460 -14.911 1.00 95.69 216 SER A O 1
ATOM 1606 N N . CYS A 1 217 ? 17.592 6.315 -15.728 1.00 93.69 217 CYS A N 1
ATOM 1607 C CA . CYS A 1 217 ? 18.555 6.772 -14.722 1.00 93.69 217 CYS A CA 1
ATOM 1608 C C . CYS A 1 217 ? 18.985 8.229 -14.933 1.00 93.69 217 CYS A C 1
ATOM 1610 O O . CYS A 1 217 ? 19.248 8.949 -13.972 1.00 93.69 217 CYS A O 1
ATOM 1612 N N . PHE A 1 218 ? 19.036 8.660 -16.196 1.00 92.19 218 PHE A N 1
ATOM 1613 C CA . PHE A 1 218 ? 19.498 9.982 -16.600 1.00 92.19 218 PHE A CA 1
ATOM 1614 C C . PHE A 1 218 ? 18.496 10.670 -17.521 1.00 92.19 218 PHE A C 1
ATOM 1616 O O . PHE A 1 218 ? 17.893 10.024 -18.379 1.00 92.19 218 PHE A O 1
ATOM 1623 N N . ASN A 1 219 ? 18.400 11.990 -17.384 1.00 87.62 219 ASN A N 1
ATOM 1624 C CA . ASN A 1 219 ? 17.768 12.898 -18.333 1.00 87.62 219 ASN A CA 1
ATOM 1625 C C . ASN A 1 219 ? 18.721 14.083 -18.557 1.00 87.62 219 ASN A C 1
ATOM 1627 O O . ASN A 1 219 ? 19.204 14.669 -17.591 1.00 87.62 219 ASN A O 1
ATOM 1631 N N . ASP A 1 220 ? 19.054 14.385 -19.815 1.00 86.06 220 ASP A N 1
ATOM 1632 C CA . ASP A 1 220 ? 20.002 15.447 -20.200 1.00 86.06 220 ASP A CA 1
ATOM 1633 C C . ASP A 1 220 ? 21.347 15.407 -19.441 1.00 86.06 220 ASP A C 1
ATOM 1635 O O . ASP A 1 220 ? 21.878 16.428 -19.007 1.00 86.06 220 ASP A O 1
ATOM 1639 N N . ASN A 1 221 ? 21.911 14.202 -19.280 1.00 84.44 221 ASN A N 1
ATOM 1640 C CA . ASN A 1 221 ? 23.158 13.912 -18.547 1.00 84.44 221 ASN A CA 1
ATOM 1641 C C . ASN A 1 221 ? 23.126 14.208 -17.035 1.00 84.44 221 ASN A C 1
ATOM 1643 O O . ASN A 1 221 ? 24.170 14.180 -16.384 1.00 84.44 221 ASN A O 1
ATOM 1647 N N . VAL A 1 222 ? 21.948 14.450 -16.461 1.00 90.19 222 VAL A N 1
ATOM 1648 C CA . VAL A 1 222 ? 21.743 14.602 -15.016 1.00 90.19 222 VAL A CA 1
ATOM 1649 C C . VAL A 1 222 ? 20.954 13.405 -14.496 1.00 90.19 222 VAL A C 1
ATOM 1651 O O . VAL A 1 222 ? 20.101 12.863 -15.199 1.00 90.19 222 VAL A O 1
ATOM 1654 N N . TYR A 1 223 ? 21.241 12.968 -13.268 1.00 93.00 223 TYR A N 1
ATOM 1655 C CA . TYR A 1 223 ? 20.445 11.930 -12.616 1.00 93.00 223 TYR A CA 1
ATOM 1656 C C . TYR A 1 223 ? 18.974 12.347 -12.520 1.00 93.00 223 TYR A C 1
ATOM 1658 O O . TYR A 1 223 ? 18.654 13.456 -12.087 1.00 93.00 223 TYR A O 1
ATOM 1666 N N . SER A 1 224 ? 18.078 11.435 -12.888 1.00 95.06 224 SER A N 1
ATOM 1667 C CA . SER A 1 224 ? 16.641 11.615 -12.686 1.00 95.06 224 SER A CA 1
ATOM 1668 C C . SER A 1 224 ? 16.333 11.605 -11.188 1.00 95.06 224 SER A C 1
ATOM 1670 O O . SER A 1 224 ? 16.742 10.677 -10.489 1.00 95.06 224 SER A O 1
ATOM 1672 N N . LYS A 1 225 ? 15.594 12.603 -10.695 1.00 95.44 225 LYS A N 1
ATOM 1673 C CA . LYS A 1 225 ? 15.230 12.737 -9.274 1.00 95.44 225 LYS A CA 1
ATOM 1674 C C . LYS A 1 225 ? 13.779 12.348 -9.083 1.00 95.44 225 LYS A C 1
ATOM 1676 O O . LYS A 1 225 ? 12.908 12.946 -9.713 1.00 95.44 225 LYS A O 1
ATOM 1681 N N . ARG A 1 226 ? 13.520 11.330 -8.266 1.00 96.44 226 ARG A N 1
ATOM 1682 C CA . ARG A 1 226 ? 12.185 10.725 -8.155 1.00 96.44 226 ARG A CA 1
ATOM 1683 C C . ARG A 1 226 ? 11.875 10.358 -6.725 1.00 96.44 226 ARG A C 1
ATOM 1685 O O . ARG A 1 226 ? 12.710 9.756 -6.061 1.00 96.44 226 ARG A O 1
ATOM 1692 N N . ASP A 1 227 ? 10.657 10.661 -6.310 1.00 98.31 227 ASP A N 1
ATOM 1693 C CA . ASP A 1 227 ? 10.095 10.167 -5.062 1.00 98.31 227 ASP A CA 1
ATOM 1694 C C . ASP A 1 227 ? 9.207 8.966 -5.393 1.00 98.31 227 ASP A C 1
ATOM 1696 O O . ASP A 1 227 ? 8.335 9.038 -6.264 1.00 98.31 227 ASP A O 1
ATOM 1700 N N . ILE A 1 228 ? 9.476 7.833 -4.754 1.00 98.88 228 ILE A N 1
ATOM 1701 C CA . ILE A 1 228 ? 8.805 6.566 -5.023 1.00 98.88 228 ILE A CA 1
ATOM 1702 C C . ILE A 1 228 ? 8.314 5.999 -3.700 1.00 98.88 228 ILE A C 1
ATOM 1704 O O . ILE A 1 228 ? 9.120 5.660 -2.837 1.00 98.88 228 ILE A O 1
ATOM 1708 N N . SER A 1 229 ? 7.000 5.861 -3.553 1.00 98.75 229 SER A N 1
ATOM 1709 C CA . SER A 1 229 ? 6.385 5.210 -2.400 1.00 98.75 229 SER A CA 1
ATOM 1710 C C . SER A 1 229 ? 5.492 4.051 -2.821 1.00 98.75 229 SER A C 1
ATOM 1712 O O . SER A 1 229 ? 4.686 4.172 -3.744 1.00 98.75 229 SER A O 1
ATOM 1714 N N . ILE A 1 230 ? 5.640 2.919 -2.137 1.00 98.88 230 ILE A N 1
ATOM 1715 C CA . ILE A 1 230 ? 4.713 1.791 -2.222 1.00 98.88 230 ILE A CA 1
ATOM 1716 C C . ILE A 1 230 ? 4.332 1.416 -0.795 1.00 98.88 230 ILE A C 1
ATOM 1718 O O . ILE A 1 230 ? 5.198 1.016 -0.013 1.00 98.88 230 ILE A O 1
ATOM 1722 N N . THR A 1 231 ? 3.056 1.581 -0.458 1.00 98.62 231 THR A N 1
ATOM 1723 C CA . THR A 1 231 ? 2.567 1.448 0.914 1.00 98.62 231 THR A CA 1
ATOM 1724 C C . THR A 1 231 ? 1.344 0.545 0.994 1.00 98.62 231 THR A C 1
ATOM 1726 O O . THR A 1 231 ? 0.426 0.665 0.176 1.00 98.62 231 THR A O 1
ATOM 1729 N N . GLY A 1 232 ? 1.302 -0.349 1.985 1.00 98.38 232 GLY A N 1
ATOM 1730 C CA . GLY A 1 232 ? 0.125 -1.187 2.242 1.00 98.38 232 GLY A CA 1
ATOM 1731 C C . GLY A 1 232 ? -0.251 -2.073 1.052 1.00 98.38 232 GLY A C 1
ATOM 1732 O O . GLY A 1 232 ? -1.427 -2.293 0.810 1.00 98.38 232 GLY A O 1
ATOM 1733 N N . SER A 1 233 ? 0.710 -2.485 0.223 1.00 98.88 233 SER A N 1
ATOM 1734 C CA . SER A 1 233 ? 0.457 -3.080 -1.096 1.00 98.88 233 SER A CA 1
ATOM 1735 C C . SER A 1 233 ? 1.039 -4.489 -1.224 1.00 98.88 233 SER A C 1
ATOM 1737 O O . SER A 1 233 ? 1.958 -4.870 -0.500 1.00 98.88 233 SER A O 1
ATOM 1739 N N . SER A 1 234 ? 0.522 -5.268 -2.175 1.00 98.94 234 SER A N 1
ATOM 1740 C CA . SER A 1 234 ? 1.005 -6.623 -2.467 1.00 98.94 234 SER A CA 1
ATOM 1741 C C . SER A 1 234 ? 1.693 -6.686 -3.827 1.00 98.94 234 SER A C 1
ATOM 1743 O O . SER A 1 234 ? 1.107 -6.319 -4.844 1.00 98.94 234 SER A O 1
ATOM 1745 N N . LEU A 1 235 ? 2.928 -7.183 -3.858 1.00 98.94 235 LEU A N 1
ATOM 1746 C CA . LEU A 1 235 ? 3.708 -7.430 -5.072 1.00 98.94 235 LEU A CA 1
ATOM 1747 C C . LEU A 1 235 ? 3.908 -8.939 -5.191 1.00 98.94 235 LEU A C 1
ATOM 1749 O O . LEU A 1 235 ? 4.785 -9.503 -4.532 1.00 98.94 235 LEU A O 1
ATOM 1753 N N . ILE A 1 236 ? 3.064 -9.591 -5.990 1.00 98.94 236 ILE A N 1
ATOM 1754 C CA . ILE A 1 236 ? 2.928 -11.051 -5.996 1.00 98.94 236 ILE A CA 1
ATOM 1755 C C . ILE A 1 236 ? 3.267 -11.626 -7.366 1.00 98.94 236 ILE A C 1
ATOM 1757 O O . ILE A 1 236 ? 2.733 -11.174 -8.373 1.00 98.94 236 ILE A O 1
ATOM 1761 N N . SER A 1 237 ? 4.113 -12.653 -7.413 1.00 98.81 237 SER A N 1
ATOM 1762 C CA . SER A 1 237 ? 4.326 -13.455 -8.634 1.00 98.81 237 SER A CA 1
ATOM 1763 C C . SER A 1 237 ? 4.750 -12.665 -9.879 1.00 98.81 237 SER A C 1
ATOM 1765 O O . SER A 1 237 ? 4.535 -13.098 -11.006 1.00 98.81 237 SER A O 1
ATOM 1767 N N . ASN A 1 238 ? 5.399 -11.513 -9.703 1.00 98.94 238 ASN A N 1
ATOM 1768 C CA . ASN A 1 238 ? 5.937 -10.748 -10.822 1.00 98.94 238 ASN A CA 1
ATOM 1769 C C . ASN A 1 238 ? 7.278 -11.327 -11.282 1.00 98.94 238 ASN A C 1
ATOM 1771 O O . ASN A 1 238 ? 8.079 -11.809 -10.482 1.00 98.94 238 ASN A O 1
ATOM 1775 N N . GLY A 1 239 ? 7.548 -11.183 -12.572 1.00 98.75 239 GLY A N 1
ATOM 1776 C CA . GLY A 1 239 ? 8.781 -11.578 -13.230 1.00 98.75 239 GLY A CA 1
ATOM 1777 C C . GLY A 1 239 ? 8.768 -12.998 -13.776 1.00 98.75 239 GLY A C 1
ATOM 1778 O O . GLY A 1 239 ? 7.732 -13.643 -13.915 1.00 98.75 239 GLY A O 1
ATOM 1779 N N . SER A 1 240 ? 9.942 -13.442 -14.203 1.00 98.44 240 SER A N 1
ATOM 1780 C CA . SER A 1 240 ? 10.160 -14.719 -14.875 1.00 98.44 240 SER A CA 1
ATOM 1781 C C . SER A 1 240 ? 11.590 -15.190 -14.630 1.00 98.44 240 SER A C 1
ATOM 1783 O O . SER A 1 240 ? 12.449 -14.402 -14.238 1.00 98.44 240 SER A O 1
ATOM 1785 N N . ASN A 1 241 ? 11.895 -16.439 -14.986 1.00 98.00 241 ASN A N 1
ATOM 1786 C CA . ASN A 1 241 ? 13.261 -16.980 -14.916 1.00 98.00 241 ASN A CA 1
ATOM 1787 C C . ASN A 1 241 ? 14.275 -16.239 -15.812 1.00 98.00 241 ASN A C 1
ATOM 1789 O O . ASN A 1 241 ? 15.463 -16.515 -15.730 1.00 98.00 241 ASN A O 1
ATOM 1793 N N . SER A 1 242 ? 13.817 -15.337 -16.689 1.00 96.94 242 SER A N 1
ATOM 1794 C CA . SER A 1 242 ? 14.669 -14.503 -17.551 1.00 96.94 242 SER A CA 1
ATOM 1795 C C . SER A 1 242 ? 14.789 -13.050 -17.077 1.00 96.94 242 SER A C 1
ATOM 1797 O O . SER A 1 242 ? 15.541 -12.261 -17.652 1.00 96.94 242 SER A O 1
ATOM 1799 N N . SER A 1 243 ? 14.033 -12.675 -16.043 1.00 98.44 243 SER A N 1
ATOM 1800 C CA . SER A 1 243 ? 14.029 -11.322 -15.500 1.00 98.44 243 SER A CA 1
ATOM 1801 C C . SER A 1 243 ? 15.300 -11.078 -14.690 1.00 98.44 243 SER A C 1
ATOM 1803 O O . SER A 1 243 ? 15.688 -11.891 -13.860 1.00 98.44 243 SER A O 1
ATOM 1805 N N . LYS A 1 244 ? 15.944 -9.931 -14.900 1.00 98.06 244 LYS A N 1
ATOM 1806 C CA . LYS A 1 244 ? 17.116 -9.496 -14.127 1.00 98.06 244 LYS A CA 1
ATOM 1807 C C . LYS A 1 244 ? 16.728 -8.777 -12.845 1.00 98.06 244 LYS A C 1
ATOM 1809 O O . LYS A 1 244 ? 17.498 -8.777 -11.891 1.00 98.06 244 LYS A O 1
ATOM 1814 N N . SER A 1 245 ? 15.552 -8.157 -12.832 1.00 98.50 245 SER A N 1
ATOM 1815 C CA . SER A 1 245 ? 15.040 -7.437 -11.675 1.00 98.50 245 SER A CA 1
ATOM 1816 C C . SER A 1 245 ? 13.512 -7.415 -11.625 1.00 98.50 245 SER A C 1
ATOM 1818 O O . SER A 1 245 ? 12.829 -7.471 -12.658 1.00 98.50 245 SER A O 1
ATOM 1820 N N . VAL A 1 246 ? 12.959 -7.309 -10.416 1.00 98.81 246 VAL A N 1
ATOM 1821 C CA . VAL A 1 246 ? 11.523 -7.058 -10.200 1.00 98.81 246 VAL A CA 1
ATOM 1822 C C . VAL A 1 246 ? 11.283 -5.572 -9.933 1.00 98.81 246 VAL A C 1
ATOM 1824 O O . VAL A 1 246 ? 10.449 -4.962 -10.603 1.00 98.81 246 VAL A O 1
ATOM 1827 N N . LEU A 1 247 ? 12.065 -4.979 -9.033 1.00 98.88 247 LEU A N 1
ATOM 1828 C CA . LEU A 1 247 ? 12.161 -3.539 -8.803 1.00 98.88 247 LEU A CA 1
ATOM 1829 C C . LEU A 1 247 ? 13.568 -3.077 -9.195 1.00 98.88 247 LEU A C 1
ATOM 1831 O O . LEU A 1 247 ? 14.553 -3.543 -8.621 1.00 98.88 247 LEU A O 1
ATOM 1835 N N . ASP A 1 248 ? 13.656 -2.185 -10.179 1.00 98.31 248 ASP A N 1
ATOM 1836 C CA . ASP A 1 248 ? 14.919 -1.677 -10.714 1.00 98.31 248 ASP A CA 1
ATOM 1837 C C . ASP A 1 248 ? 15.061 -0.181 -10.445 1.00 98.31 248 ASP A C 1
ATOM 1839 O O . ASP A 1 248 ? 14.353 0.623 -11.055 1.00 98.31 248 ASP A O 1
ATOM 1843 N N . PHE A 1 249 ? 15.936 0.188 -9.506 1.00 98.25 249 PHE A N 1
ATOM 1844 C CA . PHE A 1 249 ? 16.147 1.572 -9.095 1.00 98.25 249 PHE A CA 1
ATOM 1845 C C . PHE A 1 249 ? 17.471 2.118 -9.623 1.00 98.25 249 PHE A C 1
ATOM 1847 O O . PHE A 1 249 ? 18.541 1.555 -9.396 1.00 98.25 249 PHE A O 1
ATOM 1854 N N . CYS A 1 250 ? 17.399 3.271 -10.282 1.00 95.25 250 CYS A N 1
ATOM 1855 C CA . CYS A 1 250 ? 18.559 4.019 -10.746 1.00 95.25 250 CYS A CA 1
ATOM 1856 C C . CYS A 1 250 ? 18.233 5.521 -10.825 1.00 95.25 250 CYS A C 1
ATOM 1858 O O . CYS A 1 250 ? 17.079 5.924 -10.679 1.00 95.25 250 CYS A O 1
ATOM 1860 N N . GLY A 1 251 ? 19.236 6.369 -11.046 1.00 95.00 251 GLY A N 1
ATOM 1861 C CA . GLY A 1 251 ? 19.112 7.819 -10.919 1.00 95.00 251 GLY A CA 1
ATOM 1862 C C . GLY A 1 251 ? 19.473 8.303 -9.517 1.00 95.00 251 GLY A C 1
ATOM 1863 O O . GLY A 1 251 ? 20.377 7.771 -8.882 1.00 95.00 251 GLY A O 1
ATOM 1864 N N . GLU A 1 252 ? 18.737 9.292 -9.023 1.00 95.75 252 GLU A N 1
ATOM 1865 C CA . GLU A 1 252 ? 18.754 9.764 -7.633 1.00 95.75 252 GLU A CA 1
ATOM 1866 C C . GLU A 1 252 ? 17.359 9.562 -7.006 1.00 95.75 252 GLU A C 1
ATOM 1868 O O . GLU A 1 252 ? 16.655 10.540 -6.731 1.00 95.75 252 GLU A O 1
ATOM 1873 N N . PRO A 1 253 ? 16.883 8.307 -6.861 1.00 97.25 253 PRO A N 1
ATOM 1874 C CA . PRO A 1 253 ? 15.570 8.046 -6.297 1.00 97.25 253 PRO A CA 1
ATOM 1875 C C . PRO A 1 253 ? 15.582 8.141 -4.767 1.00 97.25 253 PRO A C 1
ATOM 1877 O O . PRO A 1 253 ? 16.537 7.728 -4.106 1.00 97.25 253 PRO A O 1
ATOM 1880 N N . LYS A 1 254 ? 14.466 8.607 -4.208 1.00 98.56 254 LYS A N 1
ATOM 1881 C CA . LYS A 1 254 ? 14.076 8.402 -2.813 1.00 98.56 254 LYS A CA 1
ATOM 1882 C C . LYS A 1 254 ? 12.954 7.377 -2.784 1.00 98.56 254 LYS A C 1
ATOM 1884 O O . LYS A 1 254 ? 11.863 7.643 -3.281 1.00 98.56 254 LYS A O 1
ATOM 1889 N N . VAL A 1 255 ? 13.243 6.197 -2.254 1.00 98.88 255 VAL A N 1
ATOM 1890 C CA . VAL A 1 255 ? 12.344 5.044 -2.271 1.00 98.88 255 VAL A CA 1
ATOM 1891 C C . VAL A 1 255 ? 11.904 4.714 -0.853 1.00 98.88 255 VAL A C 1
ATOM 1893 O O . VAL A 1 255 ? 12.754 4.484 0.002 1.00 98.88 255 VAL A O 1
ATOM 1896 N N . THR A 1 256 ? 10.596 4.610 -0.637 1.00 98.81 256 THR A N 1
ATOM 1897 C CA . THR A 1 256 ? 10.000 4.072 0.591 1.00 98.81 256 THR A CA 1
ATOM 1898 C C . THR A 1 256 ? 9.070 2.921 0.229 1.00 98.81 256 THR A C 1
ATOM 1900 O O . THR A 1 256 ? 8.047 3.117 -0.428 1.00 98.81 256 THR A O 1
ATOM 1903 N N . LEU A 1 257 ? 9.408 1.712 0.669 1.00 98.94 257 LEU A N 1
ATOM 1904 C CA . LEU A 1 257 ? 8.500 0.570 0.663 1.00 98.94 257 LEU A CA 1
ATOM 1905 C C . LEU A 1 257 ? 8.051 0.352 2.105 1.00 98.94 257 LEU A C 1
ATOM 1907 O O . LEU A 1 257 ? 8.870 0.006 2.956 1.00 98.94 257 LEU A O 1
ATOM 1911 N N . SER A 1 258 ? 6.773 0.586 2.392 1.00 98.62 258 SER A N 1
ATOM 1912 C CA . SER A 1 258 ? 6.232 0.446 3.742 1.00 98.62 258 SER A CA 1
ATOM 1913 C C . SER A 1 258 ? 5.050 -0.511 3.803 1.00 98.62 258 SER A C 1
ATOM 1915 O O . SER A 1 258 ? 4.095 -0.369 3.047 1.00 98.62 258 SER A O 1
ATOM 1917 N N . THR A 1 259 ? 5.045 -1.436 4.759 1.00 98.38 259 THR A N 1
ATOM 1918 C CA . THR A 1 259 ? 3.842 -2.223 5.073 1.00 98.38 259 THR A CA 1
ATOM 1919 C C . THR A 1 259 ? 3.359 -3.079 3.889 1.00 98.38 259 THR A C 1
ATOM 1921 O O . THR A 1 259 ? 2.166 -3.188 3.620 1.00 98.38 259 THR A O 1
ATOM 1924 N N . ASN A 1 260 ? 4.288 -3.650 3.115 1.00 98.88 260 ASN A N 1
ATOM 1925 C CA . ASN A 1 260 ? 3.957 -4.418 1.910 1.00 98.88 260 ASN A CA 1
ATOM 1926 C C . ASN A 1 260 ? 4.180 -5.917 2.087 1.00 98.88 260 ASN A C 1
ATOM 1928 O O . ASN A 1 260 ? 5.148 -6.332 2.725 1.00 98.88 260 ASN A O 1
ATOM 1932 N N . THR A 1 261 ? 3.371 -6.721 1.399 1.00 98.94 261 THR A N 1
ATOM 1933 C CA . THR A 1 261 ? 3.692 -8.130 1.136 1.00 98.94 261 THR A CA 1
ATOM 1934 C C . THR A 1 261 ? 4.366 -8.250 -0.233 1.00 98.94 261 THR A C 1
ATOM 1936 O O . THR A 1 261 ? 3.755 -7.974 -1.263 1.00 98.94 261 THR A O 1
ATOM 1939 N N . ILE A 1 262 ? 5.626 -8.687 -0.272 1.00 98.94 262 ILE A N 1
ATOM 1940 C CA . ILE A 1 262 ? 6.408 -8.888 -1.501 1.00 98.94 262 ILE A CA 1
ATOM 1941 C C . ILE A 1 262 ? 6.803 -10.360 -1.583 1.00 98.94 262 ILE A C 1
ATOM 1943 O O . ILE A 1 262 ? 7.774 -10.789 -0.956 1.00 98.94 262 ILE A O 1
ATOM 1947 N N . ALA A 1 263 ? 6.047 -11.148 -2.345 1.00 98.88 263 ALA A N 1
ATOM 1948 C CA . ALA A 1 263 ? 6.181 -12.597 -2.291 1.00 98.88 263 ALA A CA 1
ATOM 1949 C C . ALA A 1 263 ? 6.023 -13.304 -3.630 1.00 98.88 263 ALA A C 1
ATOM 1951 O O . ALA A 1 263 ? 5.331 -12.840 -4.537 1.00 98.88 263 ALA A O 1
ATOM 1952 N N . LYS A 1 264 ? 6.653 -14.479 -3.733 1.00 98.81 264 LYS A N 1
ATOM 1953 C CA . LYS A 1 264 ? 6.568 -15.369 -4.902 1.00 98.81 264 LYS A CA 1
ATOM 1954 C C . LYS A 1 264 ? 7.006 -14.739 -6.224 1.00 98.81 264 LYS A C 1
ATOM 1956 O O . LYS A 1 264 ? 6.731 -15.305 -7.276 1.00 98.81 264 LYS A O 1
ATOM 1961 N N . ASN A 1 265 ? 7.681 -13.592 -6.193 1.00 98.94 265 ASN A N 1
ATOM 1962 C CA . ASN A 1 265 ? 8.232 -12.976 -7.392 1.00 98.94 265 ASN A CA 1
ATOM 1963 C C . ASN A 1 265 ? 9.429 -13.792 -7.884 1.00 98.94 265 ASN A C 1
ATOM 1965 O O . ASN A 1 265 ? 10.109 -14.458 -7.099 1.00 98.94 265 ASN A O 1
ATOM 1969 N N . ILE A 1 266 ? 9.674 -13.742 -9.188 1.00 98.75 266 ILE A N 1
ATOM 1970 C CA . ILE A 1 266 ? 10.649 -14.585 -9.867 1.00 98.75 266 ILE A CA 1
ATOM 1971 C C . ILE A 1 266 ? 11.609 -13.707 -10.666 1.00 98.75 266 ILE A C 1
ATOM 1973 O O . ILE A 1 266 ? 11.202 -12.830 -11.428 1.00 98.75 266 ILE A O 1
ATOM 1977 N N . ALA A 1 267 ? 12.896 -13.981 -10.514 1.00 98.44 267 ALA A N 1
ATOM 1978 C CA . ALA A 1 267 ? 13.954 -13.488 -11.377 1.00 98.44 267 ALA A CA 1
ATOM 1979 C C . ALA A 1 267 ? 14.878 -14.658 -11.735 1.00 98.44 267 ALA A C 1
ATOM 1981 O O . ALA A 1 267 ? 14.739 -15.767 -11.218 1.00 98.44 267 ALA A O 1
ATOM 1982 N N . ASP A 1 268 ? 15.833 -14.417 -12.624 1.00 98.00 268 ASP A N 1
ATOM 1983 C CA . ASP A 1 268 ? 16.895 -15.372 -12.911 1.00 98.00 268 ASP A CA 1
ATOM 1984 C C . ASP A 1 268 ? 17.587 -15.805 -11.600 1.00 98.00 268 ASP A C 1
ATOM 1986 O O . ASP A 1 268 ? 18.050 -14.979 -10.813 1.00 98.00 268 ASP A O 1
ATOM 1990 N N . ILE A 1 269 ? 17.639 -17.109 -11.332 1.00 96.00 269 ILE A N 1
ATOM 1991 C CA . ILE A 1 269 ? 18.155 -17.637 -10.059 1.00 96.00 269 ILE A CA 1
ATOM 1992 C C . ILE A 1 269 ? 19.682 -17.511 -9.929 1.00 96.00 269 ILE A C 1
ATOM 1994 O O . ILE A 1 269 ? 20.225 -17.550 -8.824 1.00 96.00 269 ILE A O 1
ATOM 1998 N N . ALA A 1 270 ? 20.392 -17.349 -11.047 1.00 94.25 270 ALA A N 1
ATOM 1999 C CA . ALA A 1 270 ? 21.841 -17.208 -11.070 1.00 94.25 270 ALA A CA 1
ATOM 2000 C C . ALA A 1 270 ? 22.280 -15.746 -10.918 1.00 94.25 270 ALA A C 1
ATOM 2002 O O . ALA A 1 270 ? 23.306 -15.488 -10.291 1.00 94.25 270 ALA A O 1
ATOM 2003 N N . ILE A 1 271 ? 21.530 -14.791 -11.481 1.00 93.44 271 ILE A N 1
ATOM 2004 C CA . ILE A 1 271 ? 21.955 -13.377 -11.535 1.00 93.44 271 ILE A CA 1
ATOM 2005 C C . ILE A 1 271 ? 20.862 -12.343 -11.233 1.00 93.44 271 ILE A C 1
ATOM 2007 O O . ILE A 1 271 ? 21.165 -11.155 -11.127 1.00 93.44 271 ILE A O 1
ATOM 2011 N N . GLY A 1 272 ? 19.603 -12.761 -11.150 1.00 96.94 272 GLY A N 1
ATOM 2012 C CA . GLY A 1 272 ? 18.447 -11.884 -11.012 1.00 96.94 272 GLY A CA 1
ATOM 2013 C C . GLY A 1 272 ? 18.203 -11.426 -9.576 1.00 96.94 272 GLY A C 1
ATOM 2014 O O . GLY A 1 272 ? 18.432 -12.163 -8.616 1.00 96.94 272 GLY A O 1
ATOM 2015 N N . ASN A 1 273 ? 17.701 -10.202 -9.436 1.00 98.06 273 ASN A N 1
ATOM 2016 C CA . ASN A 1 273 ? 17.490 -9.553 -8.147 1.00 98.06 273 ASN A CA 1
ATOM 2017 C C . ASN A 1 273 ? 16.002 -9.250 -7.918 1.00 98.06 273 ASN A C 1
ATOM 2019 O O . ASN A 1 273 ? 15.280 -8.907 -8.851 1.00 98.06 273 ASN A O 1
ATOM 2023 N N . LEU A 1 274 ? 15.510 -9.326 -6.683 1.00 98.81 274 LEU A N 1
ATOM 2024 C CA . LEU A 1 274 ? 14.168 -8.806 -6.388 1.00 98.81 274 LEU A CA 1
ATOM 2025 C C . LEU A 1 274 ? 14.203 -7.269 -6.390 1.00 98.81 274 LEU A C 1
ATOM 2027 O O . LEU A 1 274 ? 13.469 -6.634 -7.146 1.00 98.81 274 LEU A O 1
ATOM 2031 N N . ILE A 1 275 ? 15.108 -6.690 -5.600 1.00 98.81 275 ILE A N 1
ATOM 2032 C CA . ILE A 1 275 ? 15.350 -5.253 -5.472 1.00 98.81 275 ILE A CA 1
ATOM 2033 C C . ILE A 1 275 ? 16.777 -4.946 -5.932 1.00 98.81 275 ILE A C 1
ATOM 2035 O O . ILE A 1 275 ? 17.752 -5.345 -5.293 1.00 98.81 275 ILE A O 1
ATOM 2039 N N . GLN A 1 276 ? 16.894 -4.215 -7.038 1.00 97.81 276 GLN A N 1
ATOM 2040 C CA . GLN A 1 276 ? 18.153 -3.674 -7.541 1.00 97.81 276 GLN A CA 1
ATOM 2041 C C . GLN A 1 276 ? 18.302 -2.229 -7.052 1.00 97.81 276 GLN A C 1
ATOM 2043 O O . GLN A 1 276 ? 17.660 -1.328 -7.588 1.00 97.81 276 GLN A O 1
ATOM 2048 N N . PHE A 1 277 ? 19.153 -2.006 -6.048 1.00 97.38 277 PHE A N 1
ATOM 2049 C CA . PHE A 1 277 ? 19.499 -0.677 -5.534 1.00 97.38 277 PHE A CA 1
ATOM 2050 C C . PHE A 1 277 ? 21.024 -0.525 -5.475 1.00 97.38 277 PHE A C 1
ATOM 2052 O O . PHE A 1 277 ? 21.637 -0.417 -4.414 1.00 97.38 277 PHE A O 1
ATOM 2059 N N . SER A 1 278 ? 21.662 -0.573 -6.642 1.00 93.62 278 SER A N 1
ATOM 2060 C CA . SER A 1 278 ? 23.113 -0.431 -6.777 1.00 93.62 278 SER A CA 1
ATOM 2061 C C . SER A 1 278 ? 23.484 0.215 -8.110 1.00 93.62 278 SER A C 1
ATOM 2063 O O . SER A 1 278 ? 22.671 0.307 -9.030 1.00 93.62 278 SER A O 1
ATOM 2065 N N . GLY A 1 279 ? 24.750 0.594 -8.253 1.00 88.00 279 GLY A N 1
ATOM 2066 C CA . GLY A 1 279 ? 25.374 0.873 -9.537 1.00 88.00 279 GLY A CA 1
ATOM 2067 C C . GLY A 1 279 ? 25.489 -0.374 -10.426 1.00 88.00 279 GLY A C 1
ATOM 2068 O O . GLY A 1 279 ? 25.077 -1.479 -10.071 1.00 88.00 279 GLY A O 1
ATOM 2069 N N . ASN A 1 280 ? 26.066 -0.186 -11.615 1.00 75.88 280 ASN A N 1
ATOM 2070 C CA . ASN A 1 280 ? 26.128 -1.195 -12.675 1.00 75.88 280 ASN A CA 1
ATOM 2071 C C . ASN A 1 280 ? 27.349 -2.125 -12.588 1.00 75.88 280 ASN A C 1
ATOM 2073 O O . ASN A 1 280 ? 27.191 -3.284 -12.932 1.00 75.88 280 ASN A O 1
ATOM 2077 N N . THR A 1 281 ? 28.541 -1.659 -12.184 1.00 57.22 281 THR A N 1
ATOM 2078 C CA . THR A 1 281 ? 29.761 -2.505 -12.037 1.00 57.22 281 THR A CA 1
ATOM 2079 C C . THR A 1 281 ? 30.978 -1.830 -11.372 1.00 57.22 281 THR A C 1
ATOM 2081 O O . THR A 1 281 ? 32.012 -2.479 -11.223 1.00 57.22 281 THR A O 1
ATOM 2084 N N . LYS A 1 282 ? 30.934 -0.548 -10.975 1.00 51.38 282 LYS A N 1
ATOM 2085 C CA . LYS A 1 282 ? 32.121 0.145 -10.434 1.00 51.38 282 LYS A CA 1
ATOM 2086 C C . LYS A 1 282 ? 31.955 0.560 -8.977 1.00 51.38 282 LYS A C 1
ATOM 2088 O O . LYS A 1 282 ? 31.139 1.430 -8.683 1.00 51.38 282 LYS A O 1
ATOM 2093 N N . ALA A 1 283 ? 32.814 0.014 -8.112 1.00 47.44 283 ALA A N 1
ATOM 2094 C CA . ALA A 1 283 ? 33.155 0.628 -6.834 1.00 47.44 283 ALA A CA 1
ATOM 2095 C C . ALA A 1 283 ? 33.589 2.066 -7.105 1.00 47.44 283 ALA A C 1
ATOM 2097 O O . ALA A 1 283 ? 34.538 2.297 -7.855 1.00 47.44 283 ALA A O 1
ATOM 2098 N N . SER A 1 284 ? 32.877 3.042 -6.559 1.00 44.03 284 SER A N 1
ATOM 2099 C CA . SER A 1 284 ? 33.334 4.419 -6.629 1.00 44.03 284 SER A CA 1
ATOM 2100 C C . SER A 1 284 ? 33.096 5.106 -5.307 1.00 44.03 284 SER A C 1
ATOM 2102 O O . SER A 1 284 ? 32.002 5.584 -5.033 1.00 44.03 284 SER A O 1
ATOM 2104 N N . ASP A 1 285 ? 34.187 5.259 -4.567 1.00 47.00 285 ASP A N 1
ATOM 2105 C CA . ASP A 1 285 ? 34.301 6.208 -3.465 1.00 47.00 285 ASP A CA 1
ATOM 2106 C C . ASP A 1 285 ? 34.396 7.667 -3.984 1.00 47.00 285 ASP A C 1
ATOM 2108 O O . ASP A 1 285 ? 34.511 8.607 -3.200 1.00 47.00 285 ASP A O 1
ATOM 2112 N N . THR A 1 286 ? 34.362 7.889 -5.313 1.00 47.59 286 THR A N 1
ATOM 2113 C CA . THR A 1 286 ? 34.383 9.234 -5.912 1.00 47.59 286 THR A CA 1
ATOM 2114 C C . THR A 1 286 ? 32.968 9.832 -6.031 1.00 47.59 286 THR A C 1
ATOM 2116 O O . THR A 1 286 ? 32.092 9.195 -6.626 1.00 47.59 286 THR A O 1
ATOM 2119 N N . PRO A 1 287 ? 32.724 11.057 -5.513 1.00 45.25 287 PRO A N 1
ATOM 2120 C CA . PRO A 1 287 ? 31.401 11.699 -5.487 1.00 45.25 287 PRO A CA 1
ATOM 2121 C C . PRO A 1 287 ? 30.755 11.947 -6.859 1.00 45.25 287 PRO A C 1
ATOM 2123 O O . PRO A 1 287 ? 29.534 12.013 -6.942 1.00 45.25 287 PRO A O 1
ATOM 2126 N N . ASN A 1 288 ? 31.554 12.044 -7.929 1.00 47.34 288 ASN A N 1
ATOM 2127 C CA . ASN A 1 288 ? 31.109 12.325 -9.300 1.00 47.34 288 ASN A CA 1
ATOM 2128 C C . ASN A 1 288 ? 31.400 11.141 -10.234 1.00 47.34 288 ASN A C 1
ATOM 2130 O O . ASN A 1 288 ? 32.133 11.264 -11.218 1.00 47.34 288 ASN A O 1
ATOM 2134 N N . ASN A 1 289 ? 30.858 9.963 -9.921 1.00 43.59 289 ASN A N 1
ATOM 2135 C CA . ASN A 1 289 ? 30.946 8.833 -10.837 1.00 43.59 289 ASN A CA 1
ATOM 2136 C C . ASN A 1 289 ? 29.964 9.009 -12.003 1.00 43.59 289 ASN A C 1
ATOM 2138 O O . ASN A 1 289 ? 28.831 8.539 -11.941 1.00 43.59 289 ASN A O 1
ATOM 2142 N N . ASN A 1 290 ? 30.430 9.599 -13.102 1.00 49.22 290 ASN A N 1
ATOM 2143 C CA . ASN A 1 290 ? 29.688 9.701 -14.367 1.00 49.22 290 ASN A CA 1
ATOM 2144 C C . ASN A 1 290 ? 29.395 8.324 -15.019 1.00 49.22 290 ASN A C 1
ATOM 2146 O O . ASN A 1 290 ? 28.866 8.276 -16.126 1.00 49.22 290 ASN A O 1
ATOM 2150 N N . SER A 1 291 ? 29.790 7.205 -14.393 1.00 56.88 291 SER A N 1
ATOM 2151 C CA . SER A 1 291 ? 29.575 5.840 -14.893 1.00 56.88 291 SER A CA 1
ATOM 2152 C C . SER A 1 291 ? 28.729 4.931 -13.992 1.00 56.88 291 SER A C 1
ATOM 2154 O O . SER A 1 291 ? 28.462 3.800 -14.400 1.00 56.88 291 SER A O 1
ATOM 2156 N N . SER A 1 292 ? 28.276 5.398 -12.820 1.00 82.00 292 SER A N 1
ATOM 2157 C CA . SER A 1 292 ? 27.271 4.675 -12.023 1.00 82.00 292 SER A CA 1
ATOM 2158 C C . SER A 1 292 ? 25.870 4.999 -12.529 1.00 82.00 292 SER A C 1
ATOM 2160 O O . SER A 1 292 ? 25.600 6.132 -12.897 1.00 82.00 292 SER A O 1
ATOM 2162 N N . VAL A 1 293 ? 24.962 4.024 -12.527 1.00 90.75 293 VAL A N 1
ATOM 2163 C CA . VAL A 1 293 ? 23.541 4.278 -12.815 1.00 90.75 293 VAL A CA 1
ATOM 2164 C C . VAL A 1 293 ? 22.786 4.824 -11.601 1.00 90.75 293 VAL A C 1
ATOM 2166 O O . VAL A 1 293 ? 21.703 5.364 -11.780 1.00 90.75 293 VAL A O 1
ATOM 2169 N N . LEU A 1 294 ? 23.348 4.723 -10.393 1.00 93.12 294 LEU A N 1
ATOM 2170 C CA . LEU A 1 294 ? 22.752 5.179 -9.134 1.00 93.12 294 LEU A CA 1
ATOM 2171 C C . LEU A 1 294 ? 23.592 6.310 -8.513 1.00 93.12 294 LEU A C 1
ATOM 2173 O O . LEU A 1 294 ? 24.824 6.262 -8.538 1.00 93.12 294 LEU A O 1
ATOM 2177 N N . SER A 1 295 ? 22.930 7.317 -7.947 1.00 93.00 295 SER A N 1
ATOM 2178 C CA . SER A 1 295 ? 23.536 8.473 -7.279 1.00 93.00 295 SER A CA 1
ATOM 2179 C C . SER A 1 295 ? 23.850 8.182 -5.809 1.00 93.00 295 SER A C 1
ATOM 2181 O O . SER A 1 295 ? 23.113 7.462 -5.134 1.00 93.00 295 SER A O 1
ATOM 2183 N N . ASN A 1 296 ? 24.884 8.833 -5.270 1.00 91.56 296 ASN A N 1
ATOM 2184 C CA . ASN A 1 296 ? 25.178 8.838 -3.831 1.00 91.56 296 ASN A CA 1
ATOM 2185 C C . ASN A 1 296 ? 24.091 9.520 -2.987 1.00 91.56 296 ASN A C 1
ATOM 2187 O O . ASN A 1 296 ? 24.017 9.283 -1.786 1.00 91.56 296 ASN A O 1
ATOM 2191 N N . SER A 1 297 ? 23.260 10.364 -3.600 1.00 94.25 297 SER A N 1
ATOM 2192 C CA . SER A 1 297 ? 22.156 11.060 -2.930 1.00 94.25 297 SER A CA 1
ATOM 2193 C C . SER A 1 297 ? 20.843 10.267 -2.932 1.00 94.25 297 SER A C 1
ATOM 2195 O O . SER A 1 297 ? 19.825 10.784 -2.481 1.00 94.25 297 SER A O 1
ATOM 2197 N N . SER A 1 298 ? 20.858 9.031 -3.437 1.00 96.81 298 SER A N 1
ATOM 2198 C CA . SER A 1 298 ? 19.696 8.138 -3.428 1.00 96.81 298 SER A CA 1
ATOM 2199 C C . SER A 1 298 ? 19.408 7.613 -2.018 1.00 96.81 298 SER A C 1
ATOM 2201 O O . SER A 1 298 ? 20.320 7.495 -1.198 1.00 96.81 298 SER A O 1
ATOM 2203 N N . SER A 1 299 ? 18.163 7.229 -1.742 1.00 98.56 299 SER A N 1
ATOM 2204 C CA . SER A 1 299 ? 17.791 6.578 -0.481 1.00 98.56 299 SER A CA 1
ATOM 2205 C C . SER A 1 299 ? 16.788 5.449 -0.692 1.00 98.56 299 SER A C 1
ATOM 2207 O O . SER A 1 299 ? 15.878 5.576 -1.510 1.00 98.56 299 SER A O 1
ATOM 2209 N N . LEU A 1 300 ? 16.934 4.375 0.080 1.00 98.88 300 LEU A N 1
ATOM 2210 C CA . LEU A 1 300 ? 16.004 3.254 0.161 1.00 98.88 300 LEU A CA 1
ATOM 2211 C C . LEU A 1 300 ? 15.594 3.030 1.615 1.00 98.88 300 LEU A C 1
ATOM 2213 O O . LEU A 1 300 ? 16.431 2.757 2.471 1.00 98.88 300 LEU A O 1
ATOM 2217 N N . GLU A 1 301 ? 14.300 3.093 1.878 1.00 98.75 301 GLU A N 1
ATOM 2218 C CA . GLU A 1 301 ? 13.694 2.746 3.154 1.00 98.75 301 GLU A CA 1
ATOM 2219 C C . GLU A 1 301 ? 12.756 1.556 2.962 1.00 98.75 301 GLU A C 1
ATOM 2221 O O . GLU A 1 301 ? 11.842 1.597 2.136 1.00 98.75 301 GLU A O 1
ATOM 2226 N N . LEU A 1 302 ? 12.992 0.499 3.733 1.00 98.81 302 LEU A N 1
ATOM 2227 C CA . LEU A 1 302 ? 12.100 -0.641 3.884 1.00 98.81 302 LEU A CA 1
ATOM 2228 C C . LEU A 1 302 ? 11.580 -0.622 5.324 1.00 98.81 302 LEU A C 1
ATOM 2230 O O . LEU A 1 302 ? 12.366 -0.790 6.258 1.00 98.81 302 LEU A O 1
ATOM 2234 N N . LEU A 1 303 ? 10.277 -0.422 5.504 1.00 98.50 303 LEU A N 1
ATOM 2235 C CA . LEU A 1 303 ? 9.623 -0.390 6.812 1.00 98.50 303 LEU A CA 1
ATOM 2236 C C . LEU A 1 303 ? 8.463 -1.392 6.864 1.00 98.50 303 LEU A C 1
ATOM 2238 O O . LEU A 1 303 ? 7.586 -1.337 6.010 1.00 98.50 303 LEU A O 1
ATOM 2242 N N . ASN A 1 304 ? 8.405 -2.290 7.850 1.00 98.38 304 ASN A N 1
ATOM 2243 C CA . ASN A 1 304 ? 7.264 -3.209 8.016 1.00 98.38 304 ASN A CA 1
ATOM 2244 C C . ASN A 1 304 ? 6.924 -4.050 6.767 1.00 98.38 304 ASN A C 1
ATOM 2246 O O . ASN A 1 304 ? 5.762 -4.309 6.489 1.00 98.38 304 ASN A O 1
ATOM 2250 N N . ASN A 1 305 ? 7.891 -4.481 5.956 1.00 98.88 305 ASN A N 1
ATOM 2251 C CA . ASN A 1 305 ? 7.587 -5.328 4.793 1.00 98.88 305 ASN A CA 1
ATOM 2252 C C . ASN A 1 305 ? 7.698 -6.816 5.133 1.00 98.88 305 ASN A C 1
ATOM 2254 O O . ASN A 1 305 ? 8.590 -7.216 5.876 1.00 98.88 305 ASN A O 1
ATOM 2258 N N . THR A 1 306 ? 6.855 -7.648 4.523 1.00 98.88 306 THR A N 1
ATOM 2259 C CA . THR A 1 306 ? 7.006 -9.109 4.501 1.00 98.88 306 THR A CA 1
ATOM 2260 C C . THR A 1 306 ? 7.542 -9.536 3.132 1.00 98.88 306 THR A C 1
ATOM 2262 O O . THR A 1 306 ? 6.793 -9.563 2.157 1.00 98.88 306 THR A O 1
ATOM 2265 N N . ILE A 1 307 ? 8.840 -9.846 3.045 1.00 98.88 307 ILE A N 1
ATOM 2266 C CA . ILE A 1 307 ? 9.567 -10.157 1.802 1.00 98.88 307 ILE A CA 1
ATOM 2267 C C . ILE A 1 307 ? 10.057 -11.610 1.829 1.00 98.88 307 ILE A C 1
ATOM 2269 O O . ILE A 1 307 ? 11.161 -11.902 2.298 1.00 98.88 307 ILE A O 1
ATOM 2273 N N . VAL A 1 308 ? 9.222 -12.527 1.334 1.00 98.50 308 VAL A N 1
ATOM 2274 C CA . VAL A 1 308 ? 9.394 -13.980 1.519 1.00 98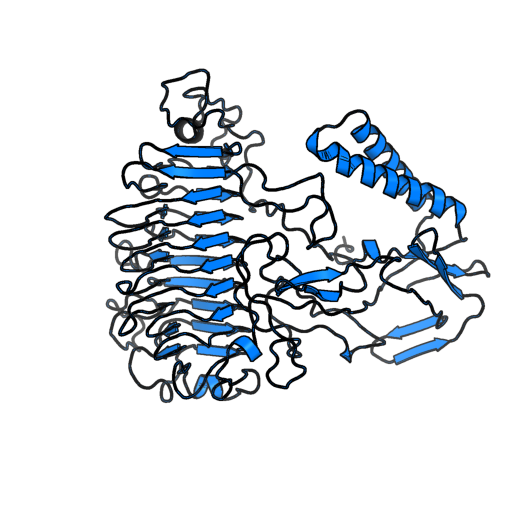.50 308 VAL A CA 1
ATOM 2275 C C . VAL A 1 308 ? 9.000 -14.786 0.282 1.00 98.50 308 VAL A C 1
ATOM 2277 O O . VAL A 1 308 ? 8.240 -14.324 -0.565 1.00 98.50 308 VAL A O 1
ATOM 2280 N N . GLU A 1 309 ? 9.486 -16.023 0.183 1.00 98.38 309 GLU A N 1
ATOM 2281 C CA . GLU A 1 309 ? 9.134 -16.985 -0.873 1.00 98.38 309 GLU A CA 1
ATOM 2282 C C . GLU A 1 309 ? 9.388 -16.483 -2.310 1.00 98.38 309 GLU A C 1
ATOM 2284 O O . GLU A 1 309 ? 8.823 -17.014 -3.264 1.00 98.38 309 GLU A O 1
ATOM 2289 N N . ASN A 1 310 ? 10.237 -15.469 -2.505 1.00 98.75 310 ASN A N 1
ATOM 2290 C CA . ASN A 1 310 ? 10.657 -15.034 -3.839 1.00 98.75 310 ASN A CA 1
ATOM 2291 C C . ASN A 1 310 ? 11.738 -15.980 -4.379 1.00 98.75 310 ASN A C 1
ATOM 2293 O O . ASN A 1 310 ? 12.594 -16.427 -3.622 1.00 98.75 310 ASN A O 1
ATOM 2297 N N . THR A 1 311 ? 11.722 -16.274 -5.679 1.00 98.44 311 THR A N 1
ATOM 2298 C CA . THR A 1 311 ? 12.742 -17.099 -6.350 1.00 98.44 311 THR A CA 1
ATOM 2299 C C . THR A 1 311 ? 13.660 -16.199 -7.169 1.00 98.44 311 THR A C 1
ATOM 2301 O O . THR A 1 311 ? 13.338 -15.830 -8.295 1.00 98.44 311 THR A O 1
ATOM 2304 N N . VAL A 1 312 ? 14.777 -15.789 -6.574 1.00 97.50 312 VAL A N 1
ATOM 2305 C CA . VAL A 1 312 ? 15.723 -14.798 -7.117 1.00 97.50 312 VAL A CA 1
ATOM 2306 C C . VAL A 1 312 ? 17.132 -15.145 -6.652 1.00 97.50 312 VAL A C 1
ATOM 2308 O O . VAL A 1 312 ? 17.280 -15.741 -5.594 1.00 97.50 312 VAL A O 1
ATOM 2311 N N . ASN A 1 313 ? 18.191 -14.741 -7.356 1.00 96.56 313 ASN A N 1
ATOM 2312 C CA . ASN A 1 313 ? 19.540 -14.921 -6.812 1.00 96.56 313 ASN A CA 1
ATOM 2313 C C . ASN A 1 313 ? 19.742 -14.125 -5.511 1.00 96.56 313 ASN A C 1
ATOM 2315 O O . ASN A 1 313 ? 20.258 -14.648 -4.521 1.00 96.56 313 ASN A O 1
ATOM 2319 N N . THR A 1 314 ? 19.354 -12.849 -5.541 1.00 97.62 314 THR A N 1
ATOM 2320 C CA . THR A 1 314 ? 19.522 -11.900 -4.436 1.00 97.62 314 THR A CA 1
ATOM 2321 C C . THR A 1 314 ? 18.215 -11.141 -4.195 1.00 97.62 314 THR A C 1
ATOM 2323 O O . THR A 1 314 ? 17.673 -10.543 -5.123 1.00 97.62 314 THR A O 1
ATOM 2326 N N . ALA A 1 315 ? 17.700 -11.103 -2.963 1.00 98.38 315 ALA A N 1
ATOM 2327 C CA . ALA A 1 315 ? 16.507 -10.299 -2.681 1.00 98.38 315 ALA A CA 1
ATOM 2328 C C . ALA A 1 315 ? 16.816 -8.785 -2.669 1.00 98.38 315 ALA A C 1
ATOM 2330 O O . ALA A 1 315 ? 16.158 -8.027 -3.373 1.00 98.38 315 ALA A O 1
ATOM 2331 N N . LEU A 1 316 ? 17.862 -8.333 -1.976 1.00 98.56 316 LEU A N 1
ATOM 2332 C CA . LEU A 1 316 ? 18.337 -6.946 -2.028 1.00 98.56 316 LEU A CA 1
ATOM 2333 C C . LEU A 1 316 ? 19.794 -6.869 -2.499 1.00 98.56 316 LEU A C 1
ATOM 2335 O O . LEU A 1 316 ? 20.714 -7.216 -1.758 1.00 98.56 316 LEU A O 1
ATOM 2339 N N . LEU A 1 317 ? 20.013 -6.388 -3.723 1.00 97.06 317 LEU A N 1
ATOM 2340 C CA . LEU A 1 317 ? 21.350 -6.076 -4.227 1.00 97.06 317 LEU A CA 1
ATOM 2341 C C . LEU A 1 317 ? 21.667 -4.603 -3.971 1.00 97.06 317 LEU A C 1
ATOM 2343 O O . LEU A 1 317 ? 20.922 -3.724 -4.408 1.00 97.06 317 LEU A O 1
ATOM 2347 N N . TYR A 1 318 ? 22.783 -4.345 -3.288 1.00 95.94 318 TYR A N 1
ATOM 2348 C CA . TYR A 1 318 ? 23.191 -3.003 -2.881 1.00 95.94 318 TYR A CA 1
ATOM 2349 C C . TYR A 1 318 ? 24.701 -2.766 -3.040 1.00 95.94 318 TYR A C 1
ATOM 2351 O O . TYR A 1 318 ? 25.482 -3.701 -3.207 1.00 95.94 318 TYR A O 1
ATOM 2359 N N . ASP A 1 319 ? 25.136 -1.507 -2.974 1.00 91.75 319 ASP A N 1
ATOM 2360 C CA . ASP A 1 319 ? 26.552 -1.112 -2.912 1.00 91.75 319 ASP A CA 1
ATOM 2361 C C . ASP A 1 319 ? 26.775 0.056 -1.925 1.00 91.75 319 ASP A C 1
ATOM 2363 O O . ASP A 1 319 ? 25.977 0.236 -1.009 1.00 91.75 319 ASP A O 1
ATOM 2367 N N . LYS A 1 320 ? 27.856 0.843 -2.046 1.00 91.31 320 LYS A N 1
ATOM 2368 C CA . LYS A 1 320 ? 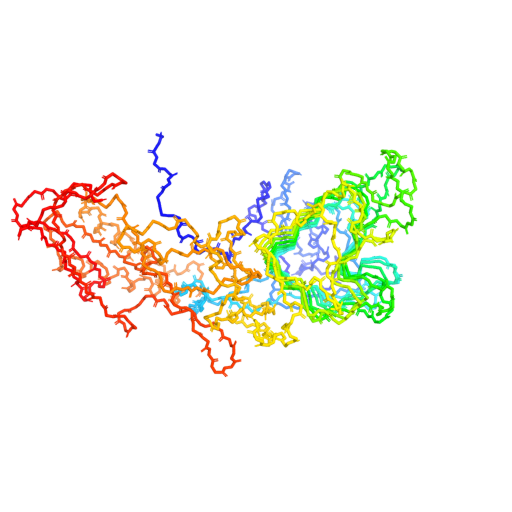28.120 2.013 -1.178 1.00 91.31 320 LYS A CA 1
ATOM 2369 C C . LYS A 1 320 ? 27.251 3.235 -1.474 1.00 91.31 320 LYS A C 1
ATOM 2371 O O . LYS A 1 320 ? 27.256 4.177 -0.690 1.00 91.31 320 LYS A O 1
ATOM 2376 N N . LEU A 1 321 ? 26.525 3.242 -2.587 1.00 91.19 321 LEU A N 1
ATOM 2377 C CA . LEU A 1 321 ? 25.806 4.419 -3.052 1.00 91.19 321 LEU A CA 1
ATOM 2378 C C . LEU A 1 321 ? 24.487 4.566 -2.296 1.00 91.19 321 LEU A C 1
ATOM 2380 O O . LEU A 1 321 ? 23.749 3.596 -2.101 1.00 91.19 321 LEU A O 1
ATOM 2384 N N . GLY A 1 322 ? 24.187 5.792 -1.880 1.00 93.50 322 GLY A N 1
ATOM 2385 C CA . GLY A 1 322 ? 22.941 6.115 -1.196 1.00 93.50 322 GLY A CA 1
ATOM 2386 C C . GLY A 1 322 ? 22.796 5.483 0.189 1.00 93.50 322 GLY A C 1
ATOM 2387 O O . GLY A 1 322 ? 23.608 4.668 0.635 1.00 93.50 322 GLY A O 1
ATOM 2388 N N . THR A 1 323 ? 21.727 5.860 0.879 1.00 97.00 323 THR A N 1
ATOM 2389 C CA . THR A 1 323 ? 21.380 5.329 2.203 1.00 97.00 323 THR A CA 1
ATOM 2390 C C . THR A 1 323 ? 20.359 4.201 2.097 1.00 97.00 323 THR A C 1
ATOM 2392 O O . THR A 1 323 ? 19.498 4.212 1.221 1.00 97.00 323 THR A O 1
ATOM 2395 N N . LYS A 1 324 ? 20.471 3.201 2.972 1.00 97.94 324 LYS A N 1
ATOM 2396 C CA . LYS A 1 324 ? 19.565 2.054 3.071 1.00 97.94 324 LYS A CA 1
ATOM 2397 C C . LYS A 1 324 ? 19.158 1.921 4.529 1.00 97.94 324 LYS A C 1
ATOM 2399 O O . LYS A 1 324 ? 20.022 1.796 5.398 1.00 97.94 324 LYS A O 1
ATOM 2404 N N . LEU A 1 325 ? 17.862 1.965 4.794 1.00 97.44 325 LEU A N 1
ATOM 2405 C CA . LEU A 1 325 ? 17.289 1.783 6.120 1.00 97.44 325 LEU A CA 1
ATOM 2406 C C . LEU A 1 325 ? 16.295 0.630 6.070 1.00 97.44 325 LEU A C 1
ATOM 2408 O O . LEU A 1 325 ? 15.298 0.708 5.360 1.00 97.44 325 LEU A O 1
ATOM 2412 N N . LEU A 1 326 ? 16.576 -0.432 6.818 1.00 97.81 326 LEU A N 1
ATOM 2413 C CA . LEU A 1 326 ? 15.675 -1.565 6.999 1.00 97.81 326 LEU A CA 1
ATOM 2414 C C . LEU A 1 326 ? 15.179 -1.561 8.448 1.00 97.81 326 LEU A C 1
ATOM 2416 O O . LEU A 1 326 ? 15.957 -1.806 9.370 1.00 97.81 326 LEU A O 1
ATOM 2420 N N . GLY A 1 327 ? 13.892 -1.281 8.641 1.00 96.81 327 GLY A N 1
ATOM 2421 C CA . GLY A 1 327 ? 13.205 -1.318 9.930 1.00 96.81 327 GLY A CA 1
ATOM 2422 C C . GLY A 1 327 ? 12.020 -2.282 9.928 1.00 96.81 327 GLY A C 1
ATOM 2423 O O . GLY A 1 327 ? 11.191 -2.216 9.024 1.00 96.81 327 GLY A O 1
ATOM 2424 N N . PHE A 1 328 ? 11.886 -3.141 10.938 1.00 97.44 328 PHE A N 1
ATOM 2425 C CA . PHE A 1 328 ? 10.673 -3.957 11.124 1.00 97.44 328 PHE A CA 1
ATOM 2426 C C . PHE A 1 328 ? 10.314 -4.871 9.936 1.00 97.44 328 PHE A C 1
ATOM 2428 O O . PHE A 1 328 ? 9.147 -5.189 9.739 1.00 97.44 328 PHE A O 1
ATOM 2435 N N . ASN A 1 329 ? 11.274 -5.304 9.112 1.00 98.38 329 ASN A N 1
ATOM 2436 C CA . ASN A 1 329 ? 10.984 -6.152 7.950 1.00 98.38 329 ASN A CA 1
ATOM 2437 C C . ASN A 1 329 ? 11.202 -7.636 8.232 1.00 98.38 329 ASN A C 1
ATOM 2439 O O . ASN A 1 329 ? 12.114 -8.024 8.959 1.00 98.38 329 ASN A O 1
ATOM 2443 N N . VAL A 1 330 ? 10.449 -8.466 7.520 1.00 98.00 330 VAL A N 1
ATOM 2444 C CA . VAL A 1 330 ? 10.809 -9.852 7.220 1.00 98.00 330 VAL A CA 1
ATOM 2445 C C . VAL A 1 330 ? 11.542 -9.851 5.891 1.00 98.00 330 VAL A C 1
ATOM 2447 O O . VAL A 1 330 ? 10.940 -9.548 4.863 1.00 98.00 330 VAL A O 1
ATOM 2450 N N . LEU A 1 331 ? 12.829 -10.179 5.890 1.00 97.88 331 LEU A N 1
ATOM 2451 C CA . LEU A 1 331 ? 13.611 -10.348 4.667 1.00 97.88 331 LEU A CA 1
ATOM 2452 C C . LEU A 1 331 ? 14.394 -11.656 4.778 1.00 97.88 331 LEU A C 1
ATOM 2454 O O . LEU A 1 331 ? 15.571 -11.694 5.130 1.00 97.88 331 LEU A O 1
ATOM 2458 N N . ALA A 1 332 ? 13.672 -12.743 4.529 1.00 94.62 332 ALA A N 1
ATOM 2459 C CA . ALA A 1 332 ? 14.101 -14.112 4.773 1.00 94.62 332 ALA A CA 1
ATOM 2460 C C . ALA A 1 332 ? 13.279 -15.092 3.923 1.00 94.62 332 ALA A C 1
ATOM 2462 O O . ALA A 1 332 ? 12.333 -14.689 3.247 1.00 94.62 332 ALA A O 1
ATOM 2463 N N . TYR A 1 333 ? 13.617 -16.384 3.969 1.00 95.38 333 TYR A N 1
ATOM 2464 C CA . TYR A 1 333 ? 12.867 -17.450 3.288 1.00 95.38 333 TYR A CA 1
ATOM 2465 C C . TYR A 1 333 ? 12.680 -17.221 1.783 1.00 95.38 333 TYR A C 1
ATOM 2467 O O . TYR A 1 333 ? 11.692 -17.662 1.193 1.00 95.38 333 TYR A O 1
ATOM 2475 N N . ASN A 1 334 ? 13.608 -16.508 1.148 1.00 96.44 334 ASN A N 1
ATOM 2476 C CA . ASN A 1 334 ? 13.629 -16.374 -0.299 1.00 96.44 334 ASN A CA 1
ATOM 2477 C C . ASN A 1 334 ? 14.472 -17.518 -0.877 1.00 96.44 334 ASN A C 1
ATOM 2479 O O . ASN A 1 334 ? 15.512 -17.886 -0.334 1.00 96.44 334 ASN A O 1
ATOM 2483 N N . ASN A 1 335 ? 14.016 -18.104 -1.976 1.00 95.00 335 ASN A N 1
ATOM 2484 C CA . ASN A 1 335 ? 14.740 -19.153 -2.672 1.00 95.00 335 ASN A CA 1
ATOM 2485 C C . ASN A 1 335 ? 15.823 -18.511 -3.546 1.00 95.00 335 ASN A C 1
ATOM 2487 O O . ASN A 1 335 ? 15.530 -17.990 -4.624 1.00 95.00 335 ASN A O 1
ATOM 2491 N N . GLY A 1 336 ? 17.053 -18.499 -3.039 1.00 91.88 336 GLY A N 1
ATOM 2492 C CA . GLY A 1 336 ? 18.158 -17.752 -3.620 1.00 91.88 336 GLY A CA 1
ATOM 2493 C C . GLY A 1 336 ? 19.438 -17.857 -2.815 1.00 91.88 336 GLY A C 1
ATOM 2494 O O . GLY A 1 336 ? 19.430 -18.279 -1.660 1.00 91.88 336 GLY A O 1
ATOM 2495 N N . SER A 1 337 ? 20.544 -17.402 -3.398 1.00 92.31 337 SER A N 1
ATOM 2496 C CA . SER A 1 337 ? 21.832 -17.367 -2.705 1.00 92.31 337 SER A CA 1
ATOM 2497 C C . SER A 1 337 ? 21.852 -16.341 -1.567 1.00 92.31 337 SER A C 1
ATOM 2499 O O . SER A 1 337 ? 22.470 -16.601 -0.539 1.00 92.31 337 SER A O 1
ATOM 2501 N N . TYR A 1 338 ? 21.157 -15.204 -1.714 1.00 96.12 338 TYR A N 1
ATOM 2502 C CA . TYR A 1 338 ? 21.249 -14.087 -0.767 1.00 96.12 338 TYR A CA 1
ATOM 2503 C C . TYR A 1 338 ? 19.900 -13.409 -0.497 1.00 96.12 338 TYR A C 1
ATOM 2505 O O . TYR A 1 338 ? 19.132 -13.124 -1.416 1.00 96.12 338 TYR A O 1
ATOM 2513 N N . ALA A 1 339 ? 19.637 -13.062 0.761 1.00 96.75 339 ALA A N 1
ATOM 2514 C CA . ALA A 1 339 ? 18.599 -12.097 1.124 1.00 96.75 339 ALA A CA 1
ATOM 2515 C C . ALA A 1 339 ? 19.093 -10.658 0.902 1.00 96.75 339 ALA A C 1
ATOM 2517 O O . ALA A 1 339 ? 18.358 -9.812 0.402 1.00 96.75 339 ALA A O 1
ATOM 2518 N N . CYS A 1 340 ? 20.370 -10.398 1.176 1.00 96.94 340 CYS A N 1
ATOM 2519 C CA . CYS A 1 340 ? 21.041 -9.128 0.912 1.00 96.94 340 CYS A CA 1
ATOM 2520 C C . CYS A 1 340 ? 22.446 -9.428 0.408 1.00 96.94 340 CYS A C 1
ATOM 2522 O O . CYS A 1 340 ? 23.104 -10.318 0.945 1.00 96.94 340 CYS A O 1
ATOM 2524 N N . ARG A 1 341 ? 22.909 -8.705 -0.610 1.00 95.19 341 ARG A N 1
ATOM 2525 C CA . ARG A 1 341 ? 24.259 -8.883 -1.145 1.00 95.19 341 ARG A CA 1
ATOM 2526 C C . ARG A 1 341 ? 24.885 -7.554 -1.515 1.00 95.19 341 ARG A C 1
ATOM 2528 O O . ARG A 1 341 ? 24.301 -6.771 -2.264 1.00 95.19 341 ARG A O 1
ATOM 2535 N N . TYR A 1 342 ? 26.116 -7.361 -1.059 1.00 93.69 342 TYR A N 1
ATOM 2536 C CA . TYR A 1 342 ? 26.975 -6.292 -1.538 1.00 93.69 342 TYR A CA 1
ATOM 2537 C C . TYR A 1 342 ? 27.506 -6.619 -2.940 1.00 93.69 342 TYR A C 1
ATOM 2539 O O . TYR A 1 342 ? 28.046 -7.698 -3.187 1.00 93.69 342 TYR A O 1
ATOM 2547 N N . LEU A 1 343 ? 27.360 -5.686 -3.880 1.00 90.00 343 LEU A N 1
ATOM 2548 C CA . LEU A 1 343 ? 27.692 -5.895 -5.291 1.00 90.00 343 LEU A CA 1
ATOM 2549 C C . LEU A 1 343 ? 29.176 -6.229 -5.526 1.00 90.00 343 LEU A C 1
ATOM 2551 O O . LEU A 1 343 ? 29.489 -6.995 -6.435 1.00 90.00 343 LEU A O 1
ATOM 2555 N N . LEU A 1 344 ? 30.084 -5.628 -4.750 1.00 83.94 344 LEU A N 1
ATOM 2556 C CA . LEU A 1 344 ? 31.505 -5.495 -5.105 1.00 83.94 344 LEU A CA 1
ATOM 2557 C C . LEU A 1 344 ? 32.447 -6.409 -4.311 1.00 83.94 344 LEU A C 1
ATOM 2559 O O . LEU A 1 344 ? 33.658 -6.198 -4.327 1.00 83.94 344 LEU A O 1
ATOM 2563 N N . GLY A 1 345 ? 31.916 -7.437 -3.649 1.00 80.19 345 GLY A N 1
ATOM 2564 C CA . GLY A 1 345 ? 32.717 -8.426 -2.932 1.00 80.19 345 GLY A CA 1
ATOM 2565 C C . GLY A 1 345 ? 32.188 -8.702 -1.533 1.00 80.19 345 GLY A C 1
ATOM 2566 O O . GLY A 1 345 ? 30.985 -8.836 -1.333 1.00 80.19 345 GLY A O 1
ATOM 2567 N N . ASP A 1 346 ? 33.107 -8.820 -0.579 1.00 86.38 346 ASP A N 1
ATOM 2568 C CA . ASP A 1 346 ? 32.811 -9.170 0.809 1.00 86.38 346 ASP A CA 1
ATOM 2569 C C . ASP A 1 346 ? 32.271 -7.961 1.585 1.00 86.38 346 ASP A C 1
ATOM 2571 O O . ASP A 1 346 ? 32.973 -6.965 1.749 1.00 86.38 346 ASP A O 1
ATOM 2575 N N . ALA A 1 347 ? 31.029 -8.056 2.068 1.00 91.12 347 ALA A N 1
ATOM 2576 C CA . ALA A 1 347 ? 30.363 -6.973 2.784 1.00 91.12 347 ALA A CA 1
ATOM 2577 C C . ALA A 1 347 ? 31.005 -6.670 4.146 1.00 91.12 347 ALA A C 1
ATOM 2579 O O . ALA A 1 347 ? 31.022 -5.509 4.549 1.00 91.12 347 ALA A O 1
ATOM 2580 N N . ALA A 1 348 ? 31.548 -7.680 4.840 1.00 90.12 348 ALA A N 1
ATOM 2581 C CA . ALA A 1 348 ? 31.953 -7.571 6.246 1.00 90.12 348 ALA A CA 1
ATOM 2582 C C . ALA A 1 348 ? 33.006 -6.475 6.485 1.00 90.12 348 ALA A C 1
ATOM 2584 O O . ALA A 1 348 ? 32.951 -5.751 7.476 1.00 90.12 348 ALA A O 1
ATOM 2585 N N . LYS A 1 349 ? 33.933 -6.310 5.532 1.00 86.50 349 LYS A N 1
ATOM 2586 C CA . LYS A 1 349 ? 35.072 -5.377 5.616 1.00 86.50 349 LYS A CA 1
ATOM 2587 C C . LYS A 1 349 ? 34.763 -3.965 5.130 1.00 86.50 349 LYS A C 1
ATOM 2589 O O . LYS A 1 349 ? 35.643 -3.106 5.164 1.00 86.50 349 LYS A O 1
ATOM 2594 N N . GLU A 1 350 ? 33.568 -3.733 4.604 1.00 90.00 350 GLU A N 1
ATOM 2595 C CA . GLU A 1 350 ? 33.222 -2.450 4.013 1.00 90.00 350 GLU A CA 1
ATOM 2596 C C . GLU A 1 350 ? 32.742 -1.470 5.083 1.00 90.00 350 GLU A C 1
ATOM 2598 O O . GLU A 1 350 ? 31.903 -1.783 5.919 1.00 90.00 350 GLU A O 1
ATOM 2603 N N . GLU A 1 351 ? 33.239 -0.240 5.029 1.00 89.44 351 GLU A N 1
ATOM 2604 C CA . GLU A 1 351 ? 32.834 0.833 5.938 1.00 89.44 351 GLU A CA 1
ATOM 2605 C C . GLU A 1 351 ? 32.030 1.903 5.193 1.00 89.44 351 GLU A C 1
ATOM 2607 O O . GLU A 1 351 ? 32.172 2.079 3.978 1.00 89.44 351 GLU A O 1
ATOM 2612 N N . LYS A 1 352 ? 31.213 2.671 5.931 1.00 88.50 352 LYS A N 1
ATOM 2613 C CA . LYS A 1 352 ? 30.457 3.830 5.405 1.00 88.50 352 LYS A CA 1
ATOM 2614 C C . LYS A 1 352 ? 29.519 3.485 4.241 1.00 88.50 352 LYS A C 1
ATOM 2616 O O . LYS A 1 352 ? 29.259 4.313 3.375 1.00 88.50 352 LYS A O 1
ATOM 2621 N N . VAL A 1 353 ? 28.963 2.276 4.250 1.00 90.19 353 VAL A N 1
ATOM 2622 C CA . VAL A 1 353 ? 28.043 1.771 3.212 1.00 90.19 353 VAL A CA 1
ATOM 2623 C C . VAL A 1 353 ? 26.636 2.391 3.311 1.00 90.19 353 VAL A C 1
ATOM 2625 O O . VAL A 1 353 ? 25.794 2.207 2.428 1.00 90.19 353 VAL A O 1
ATOM 2628 N N . GLY A 1 354 ? 26.367 3.135 4.391 1.00 92.56 354 GLY A N 1
ATOM 2629 C CA . GLY A 1 354 ? 25.083 3.793 4.626 1.00 92.56 354 GLY A CA 1
ATOM 2630 C C . GLY A 1 354 ? 23.937 2.804 4.837 1.00 92.56 354 GLY A C 1
ATOM 2631 O O . GLY A 1 354 ? 22.812 3.120 4.468 1.00 92.56 354 GLY A O 1
ATOM 2632 N N . PHE A 1 355 ? 24.225 1.613 5.371 1.00 95.38 355 PHE A N 1
ATOM 2633 C CA . PHE A 1 355 ? 23.257 0.536 5.571 1.00 95.38 355 PHE A CA 1
ATOM 2634 C C . PHE A 1 355 ? 22.931 0.396 7.060 1.00 95.38 355 PHE A C 1
ATOM 2636 O O . PHE A 1 355 ? 23.781 -0.021 7.843 1.00 95.38 355 PHE A O 1
ATOM 2643 N N . ASN A 1 356 ? 21.701 0.727 7.445 1.00 94.94 356 ASN A N 1
ATOM 2644 C CA . ASN A 1 356 ? 21.208 0.614 8.816 1.00 94.94 356 ASN A CA 1
ATOM 2645 C C . ASN A 1 356 ? 20.100 -0.438 8.894 1.00 94.94 356 ASN A C 1
ATOM 2647 O O . ASN A 1 356 ? 19.174 -0.414 8.081 1.00 94.94 356 ASN A O 1
ATOM 2651 N N . ILE A 1 357 ? 20.183 -1.329 9.883 1.00 94.50 357 ILE A N 1
ATOM 2652 C CA . ILE A 1 357 ? 19.196 -2.385 10.134 1.00 94.50 357 ILE A CA 1
ATOM 2653 C C . ILE A 1 357 ? 18.737 -2.358 11.590 1.00 94.50 357 ILE A C 1
ATOM 2655 O O . ILE A 1 357 ? 19.555 -2.307 12.506 1.00 94.50 357 ILE A O 1
ATOM 2659 N N . VAL A 1 358 ? 17.427 -2.398 11.813 1.00 93.81 358 VAL A N 1
ATOM 2660 C CA . VAL A 1 358 ? 16.831 -2.410 13.152 1.00 93.81 358 VAL A CA 1
ATOM 2661 C C . VAL A 1 358 ? 15.518 -3.207 13.165 1.00 93.81 358 VAL A C 1
ATOM 2663 O O . VAL A 1 358 ? 14.692 -3.051 12.270 1.00 93.81 358 VAL A O 1
ATOM 2666 N N . TYR A 1 359 ? 15.313 -4.061 14.171 1.00 93.94 359 TYR A N 1
ATOM 2667 C CA . TYR A 1 359 ? 14.081 -4.854 14.344 1.00 93.94 359 TYR A CA 1
ATOM 2668 C C . TYR A 1 359 ? 13.672 -5.702 13.125 1.00 93.94 359 TYR A C 1
ATOM 2670 O O . TYR A 1 359 ? 12.493 -5.839 12.837 1.00 93.94 359 TYR A O 1
ATOM 2678 N N . ASN A 1 360 ? 14.614 -6.261 12.363 1.00 95.94 360 ASN A N 1
ATOM 2679 C CA . ASN A 1 360 ? 14.295 -7.127 11.221 1.00 95.94 360 ASN A CA 1
ATOM 2680 C C . ASN A 1 360 ? 14.404 -8.615 11.572 1.00 95.94 360 ASN A C 1
ATOM 2682 O O . ASN A 1 360 ? 15.201 -9.004 12.423 1.00 95.94 360 ASN A O 1
ATOM 2686 N N . ILE A 1 361 ? 13.677 -9.445 10.828 1.00 95.12 361 ILE A N 1
ATOM 2687 C CA . ILE A 1 361 ? 13.869 -10.896 10.745 1.00 95.12 361 ILE A CA 1
ATOM 2688 C C . ILE A 1 361 ? 14.749 -11.181 9.529 1.00 95.12 361 ILE A C 1
ATOM 2690 O O . ILE A 1 361 ? 14.339 -10.935 8.389 1.00 95.12 361 ILE A O 1
ATOM 2694 N N . LEU A 1 362 ? 15.960 -11.681 9.781 1.00 95.25 362 LEU A N 1
ATOM 2695 C CA . LEU A 1 362 ? 16.998 -11.911 8.774 1.00 95.25 362 LEU A CA 1
ATOM 2696 C C . LEU A 1 362 ? 17.668 -13.265 9.009 1.00 95.25 362 LEU A C 1
ATOM 2698 O O . LEU A 1 362 ? 17.834 -13.690 10.148 1.00 95.25 362 LEU A O 1
ATOM 2702 N N . SER A 1 363 ? 18.128 -13.912 7.940 1.00 93.81 363 SER A N 1
ATOM 2703 C CA . SER A 1 363 ? 19.141 -14.966 8.060 1.00 93.81 363 SER A CA 1
ATOM 2704 C C . SER A 1 363 ? 20.523 -14.331 7.932 1.00 93.81 363 SER A C 1
ATOM 2706 O O . SER A 1 363 ? 20.783 -13.663 6.935 1.00 93.81 363 SER A O 1
ATOM 2708 N N . LEU A 1 364 ? 21.416 -14.496 8.909 1.00 92.56 364 LEU A N 1
ATOM 2709 C CA . LEU A 1 364 ? 22.785 -13.953 8.848 1.00 92.56 364 LEU A CA 1
ATOM 2710 C C . LEU A 1 364 ? 23.825 -14.983 8.375 1.00 92.56 364 LEU A C 1
ATOM 2712 O O . LEU A 1 364 ? 24.985 -14.635 8.145 1.00 92.56 364 LEU A O 1
ATOM 2716 N N . LYS A 1 365 ? 23.444 -16.258 8.234 1.00 91.44 365 LYS A N 1
ATOM 2717 C CA . LYS A 1 365 ? 24.331 -17.365 7.848 1.00 91.44 365 LYS A CA 1
ATOM 2718 C C . LYS A 1 365 ? 23.618 -18.356 6.927 1.00 91.44 365 LYS A C 1
ATOM 2720 O O . LYS A 1 365 ? 22.399 -18.408 6.869 1.00 91.44 365 LYS A O 1
ATOM 2725 N N . GLY A 1 366 ? 24.405 -19.190 6.249 1.00 88.75 366 GLY A N 1
ATOM 2726 C CA . GLY A 1 366 ? 23.881 -20.232 5.364 1.00 88.75 366 GLY A CA 1
ATOM 2727 C C . GLY A 1 366 ? 23.323 -19.684 4.051 1.00 88.75 366 GLY A C 1
ATOM 2728 O O . GLY A 1 366 ? 23.737 -18.618 3.585 1.00 88.75 366 GLY A O 1
ATOM 2729 N N . ASP A 1 367 ? 22.416 -20.449 3.450 1.00 85.69 367 ASP A N 1
ATOM 2730 C CA . ASP A 1 367 ? 21.724 -20.061 2.224 1.00 85.69 367 ASP A CA 1
ATOM 2731 C C . ASP A 1 367 ? 20.740 -18.918 2.499 1.00 85.69 367 ASP A C 1
ATOM 2733 O O . ASP A 1 367 ? 20.199 -18.780 3.597 1.00 85.69 367 ASP A O 1
ATOM 2737 N N . ASN A 1 368 ? 20.515 -18.074 1.492 1.00 90.44 368 ASN A N 1
ATOM 2738 C CA . ASN A 1 368 ? 19.687 -16.875 1.606 1.00 90.44 368 ASN A CA 1
ATOM 2739 C C . ASN A 1 368 ? 20.128 -15.897 2.715 1.00 90.44 368 ASN A C 1
ATOM 2741 O O . ASN A 1 368 ? 19.318 -15.129 3.228 1.00 90.44 368 ASN A O 1
ATOM 2745 N N . LYS A 1 369 ? 21.417 -15.868 3.070 1.00 94.44 369 LYS A N 1
ATOM 2746 C CA . LYS A 1 369 ? 21.938 -14.917 4.060 1.00 94.44 369 LYS A CA 1
ATOM 2747 C C . LYS A 1 369 ? 21.805 -13.457 3.605 1.00 94.44 369 LYS A C 1
ATOM 2749 O O . LYS A 1 369 ? 21.935 -13.137 2.420 1.00 94.44 369 LYS A O 1
ATOM 2754 N N . CYS A 1 370 ? 21.547 -12.564 4.550 1.00 95.88 370 CYS A N 1
ATOM 2755 C CA . CYS A 1 370 ? 21.613 -11.120 4.386 1.00 95.88 370 CYS A CA 1
ATOM 2756 C C . CYS A 1 370 ? 23.029 -10.665 4.737 1.00 95.88 370 CYS A C 1
ATOM 2758 O O . CYS A 1 370 ? 23.338 -10.389 5.895 1.00 95.88 370 CYS A O 1
ATOM 2760 N N . ASP A 1 371 ? 23.897 -10.624 3.726 1.00 93.25 371 ASP A N 1
ATOM 2761 C CA . ASP A 1 371 ? 25.245 -10.093 3.883 1.00 93.25 371 ASP A CA 1
ATOM 2762 C C . ASP A 1 371 ? 25.158 -8.584 4.071 1.00 93.25 371 ASP A C 1
ATOM 2764 O O . ASP A 1 371 ? 24.678 -7.875 3.187 1.00 93.25 371 ASP A O 1
ATOM 2768 N N . VAL A 1 372 ? 25.616 -8.116 5.231 1.00 93.88 372 VAL A N 1
ATOM 2769 C CA . VAL A 1 372 ? 25.693 -6.704 5.615 1.00 93.88 372 VAL A CA 1
ATOM 2770 C C . VAL A 1 372 ? 27.074 -6.405 6.207 1.00 93.88 372 VAL A C 1
ATOM 2772 O O . VAL A 1 372 ? 27.760 -7.329 6.646 1.00 93.88 372 VAL A O 1
ATOM 2775 N N . PRO A 1 373 ? 27.514 -5.136 6.220 1.00 93.50 373 PRO A N 1
ATOM 2776 C CA . PRO A 1 373 ? 28.766 -4.753 6.868 1.00 93.50 373 PRO A CA 1
ATOM 2777 C C . PRO A 1 373 ? 28.801 -5.054 8.367 1.00 93.50 373 PRO A C 1
ATOM 2779 O O . PRO A 1 373 ? 27.786 -4.887 9.045 1.00 93.50 373 PRO A O 1
ATOM 2782 N N . ASP A 1 374 ? 29.983 -5.359 8.916 1.00 92.88 374 ASP A N 1
ATOM 2783 C CA . ASP A 1 374 ? 30.162 -5.551 10.367 1.00 92.88 374 ASP A CA 1
ATOM 2784 C C . ASP A 1 374 ? 29.742 -4.293 11.150 1.00 92.88 374 ASP A C 1
ATOM 2786 O O . ASP A 1 374 ? 29.147 -4.377 12.225 1.00 92.88 374 ASP A O 1
ATOM 2790 N N . GLN A 1 375 ? 29.972 -3.109 10.569 1.00 91.31 375 GLN A N 1
ATOM 2791 C CA . GLN A 1 375 ? 29.525 -1.827 11.119 1.00 91.31 375 GLN A CA 1
ATOM 2792 C C . GLN A 1 375 ? 27.999 -1.759 11.296 1.00 91.31 375 GLN A C 1
ATOM 2794 O O . GLN A 1 375 ? 27.525 -1.162 12.257 1.00 91.31 375 GLN A O 1
ATOM 2799 N N . SER A 1 376 ? 27.225 -2.370 10.396 1.00 91.69 376 SER A N 1
ATOM 2800 C CA . SER A 1 376 ? 25.759 -2.402 10.482 1.00 91.69 376 SER A CA 1
ATOM 2801 C C . SER A 1 376 ? 25.257 -3.331 11.593 1.00 91.69 376 SER A C 1
ATOM 2803 O O . SER A 1 376 ? 24.084 -3.267 11.952 1.00 91.69 376 SER A O 1
ATOM 2805 N N . LEU A 1 377 ? 26.135 -4.180 12.140 1.00 90.06 377 LEU A N 1
ATOM 2806 C CA . LEU A 1 377 ? 25.831 -5.162 13.178 1.00 90.06 377 LEU A CA 1
ATOM 2807 C C . LEU A 1 377 ? 26.411 -4.808 14.558 1.00 90.06 377 LEU A C 1
ATOM 2809 O O . LEU A 1 377 ? 26.198 -5.566 15.505 1.00 90.06 377 LEU A O 1
ATOM 2813 N N . SER A 1 378 ? 27.118 -3.680 14.709 1.00 80.50 378 SER A N 1
ATOM 2814 C CA . SER A 1 378 ? 27.847 -3.342 15.946 1.00 80.50 378 SER A CA 1
ATOM 2815 C C . SER A 1 378 ? 26.965 -3.298 17.201 1.00 80.50 378 SER A C 1
ATOM 2817 O O . SER A 1 378 ? 27.443 -3.610 18.288 1.00 80.50 378 SER A O 1
ATOM 2819 N N . ASP A 1 379 ? 25.676 -2.984 17.039 1.00 72.12 379 ASP A N 1
ATOM 2820 C CA . ASP A 1 379 ? 24.655 -2.962 18.095 1.00 72.12 379 ASP A CA 1
ATOM 2821 C C . ASP A 1 379 ? 23.465 -3.886 17.772 1.00 72.12 379 ASP A C 1
ATOM 2823 O O . ASP A 1 379 ? 22.318 -3.579 18.104 1.00 72.12 379 ASP A O 1
ATOM 2827 N N . ASN A 1 380 ? 23.716 -5.024 17.109 1.00 78.38 380 ASN A N 1
ATOM 2828 C CA . ASN A 1 380 ? 22.682 -5.954 16.643 1.00 78.38 380 ASN A CA 1
ATOM 2829 C C . ASN A 1 380 ? 21.977 -6.732 17.776 1.00 78.38 380 ASN A C 1
ATOM 2831 O O . ASN A 1 380 ? 22.095 -7.950 17.888 1.00 78.38 380 ASN A O 1
ATOM 2835 N N . LYS A 1 381 ? 21.250 -6.021 18.639 1.00 81.38 381 LYS A N 1
ATOM 2836 C CA . LYS A 1 381 ? 20.405 -6.586 19.702 1.00 81.38 381 LYS A CA 1
ATOM 2837 C C . LYS A 1 381 ? 18.932 -6.661 19.310 1.00 81.38 381 LYS A C 1
ATOM 2839 O O . LYS A 1 381 ? 18.161 -7.300 20.011 1.00 81.38 381 LYS A O 1
ATOM 2844 N N . THR A 1 382 ? 18.544 -5.963 18.243 1.00 87.19 382 THR A N 1
ATOM 2845 C CA . THR A 1 382 ? 17.141 -5.775 17.857 1.00 87.19 382 THR A CA 1
ATOM 2846 C C . THR A 1 382 ? 16.720 -6.642 16.680 1.00 87.19 382 THR A C 1
ATOM 2848 O O . THR A 1 382 ? 15.541 -6.957 16.575 1.00 87.19 382 THR A O 1
ATOM 2851 N N . ASN A 1 383 ? 17.640 -7.033 15.788 1.00 92.12 383 ASN A N 1
ATOM 2852 C CA . ASN A 1 383 ? 17.300 -7.944 14.696 1.00 92.12 383 ASN A CA 1
ATOM 2853 C C . ASN A 1 383 ? 17.313 -9.394 15.201 1.00 92.12 383 ASN A C 1
ATOM 2855 O O . ASN A 1 383 ? 18.176 -9.787 15.987 1.00 92.12 383 ASN A O 1
ATOM 2859 N N . ILE A 1 384 ? 16.369 -10.188 14.710 1.00 92.50 384 ILE A N 1
ATOM 2860 C CA . ILE A 1 384 ? 16.202 -11.598 15.051 1.00 92.50 384 ILE A CA 1
ATOM 2861 C C . ILE A 1 384 ? 16.861 -12.428 13.943 1.00 92.50 384 ILE A C 1
ATOM 2863 O O . ILE A 1 384 ? 16.434 -12.396 12.785 1.00 92.50 384 ILE A O 1
ATOM 2867 N N . ASP A 1 385 ? 17.922 -13.154 14.305 1.00 92.94 385 ASP A N 1
ATOM 2868 C CA . ASP A 1 385 ? 18.633 -14.063 13.402 1.00 92.94 385 ASP A CA 1
ATOM 2869 C C . ASP A 1 385 ? 17.932 -15.425 13.343 1.00 92.94 385 ASP A C 1
ATOM 2871 O O . ASP A 1 385 ? 17.925 -16.191 14.309 1.00 92.94 385 ASP A O 1
ATOM 2875 N N . ILE A 1 386 ? 17.370 -15.734 12.180 1.00 92.62 386 ILE A N 1
ATOM 2876 C CA . ILE A 1 386 ? 16.626 -16.967 11.908 1.00 92.62 386 ILE A CA 1
ATOM 2877 C C . ILE A 1 386 ? 17.447 -18.000 11.127 1.00 92.62 386 ILE A C 1
ATOM 2879 O O . ILE A 1 386 ? 16.875 -18.936 10.576 1.00 92.62 386 ILE A O 1
ATOM 2883 N N . SER A 1 387 ? 18.781 -17.884 11.092 1.00 91.44 387 SER A N 1
ATOM 2884 C CA . SER A 1 387 ? 19.661 -18.826 10.369 1.00 91.44 387 SER A CA 1
ATOM 2885 C C . SER A 1 387 ? 19.451 -20.307 10.742 1.00 91.44 387 SER A C 1
ATOM 2887 O O . SER A 1 387 ? 19.854 -21.188 9.989 1.00 91.44 387 SER A O 1
ATOM 2889 N N . ASN A 1 388 ? 18.852 -20.595 11.906 1.00 89.19 388 ASN A N 1
ATOM 2890 C CA . ASN A 1 388 ? 18.554 -21.954 12.382 1.00 89.19 388 ASN A CA 1
ATOM 2891 C C . ASN A 1 388 ? 17.061 -22.335 12.293 1.00 89.19 388 ASN A C 1
ATOM 2893 O O . ASN A 1 388 ? 16.684 -23.427 12.719 1.00 89.19 388 ASN A O 1
ATOM 2897 N N . THR A 1 389 ? 16.211 -21.459 11.757 1.00 89.75 389 THR A N 1
ATOM 2898 C CA . THR A 1 389 ? 14.761 -21.656 11.640 1.00 89.75 389 THR A CA 1
ATOM 2899 C C . THR A 1 389 ? 14.407 -21.823 10.170 1.00 89.75 389 THR A C 1
ATOM 2901 O O . THR A 1 389 ? 14.130 -20.851 9.474 1.00 89.75 389 THR A O 1
ATOM 2904 N N . ASN A 1 390 ? 14.430 -23.064 9.684 1.00 86.38 390 ASN A N 1
ATOM 2905 C CA . ASN A 1 390 ? 14.345 -23.354 8.246 1.00 86.38 390 ASN A CA 1
ATOM 2906 C C . ASN A 1 390 ? 12.925 -23.289 7.666 1.00 86.38 390 ASN A C 1
ATOM 2908 O O . ASN A 1 390 ? 12.766 -23.066 6.468 1.00 86.38 390 ASN A O 1
ATOM 2912 N N . ASP A 1 391 ? 11.898 -23.519 8.484 1.00 91.44 391 ASP A N 1
ATOM 2913 C CA . ASP A 1 391 ? 10.514 -23.548 8.018 1.00 91.44 391 ASP A CA 1
ATOM 2914 C C . ASP A 1 391 ? 9.841 -22.194 8.249 1.00 91.44 391 ASP A C 1
ATOM 2916 O O . ASP A 1 391 ? 9.557 -21.816 9.381 1.00 91.44 391 ASP A O 1
ATOM 2920 N N . ILE A 1 392 ? 9.524 -21.489 7.162 1.00 93.56 392 ILE A N 1
ATOM 2921 C CA . ILE A 1 392 ? 8.753 -20.238 7.195 1.00 93.56 392 ILE A CA 1
ATOM 2922 C C . ILE A 1 392 ? 7.448 -20.381 7.989 1.00 93.56 392 ILE A C 1
ATOM 2924 O O . ILE A 1 392 ? 6.991 -19.421 8.607 1.00 93.56 392 ILE A O 1
ATOM 2928 N N . ARG A 1 393 ? 6.845 -21.578 8.005 1.00 94.12 393 ARG A N 1
ATOM 2929 C CA . ARG A 1 393 ? 5.563 -21.832 8.667 1.00 94.12 393 ARG A CA 1
ATOM 2930 C C . ARG A 1 393 ? 5.653 -21.853 10.184 1.00 94.12 393 ARG A C 1
ATOM 2932 O O . ARG A 1 393 ? 4.601 -21.921 10.822 1.00 94.12 393 ARG A O 1
ATOM 2939 N N . THR A 1 394 ? 6.848 -21.760 10.765 1.00 91.75 394 THR A N 1
ATOM 2940 C CA . THR A 1 394 ? 6.984 -21.460 12.191 1.00 91.75 394 THR A CA 1
ATOM 2941 C C . THR A 1 394 ? 6.704 -19.989 12.473 1.00 91.75 394 THR A C 1
ATOM 2943 O O . THR A 1 394 ? 6.200 -19.691 13.539 1.00 91.75 394 THR A O 1
ATOM 2946 N N . LEU A 1 395 ? 6.979 -19.072 11.542 1.00 93.00 395 LEU A N 1
ATOM 2947 C CA . LEU A 1 395 ? 6.863 -17.627 11.777 1.00 93.00 395 LEU A CA 1
ATOM 2948 C C . LEU A 1 395 ? 5.667 -16.980 11.073 1.00 93.00 395 LEU A C 1
ATOM 2950 O O . LEU A 1 395 ? 5.120 -16.003 11.573 1.00 93.00 395 LEU A O 1
ATOM 2954 N N . LEU A 1 396 ? 5.248 -17.516 9.926 1.00 95.31 396 LEU A N 1
ATOM 2955 C CA . LEU A 1 396 ? 4.177 -16.951 9.105 1.00 95.31 396 LEU A CA 1
ATOM 2956 C C . LEU A 1 396 ? 3.138 -18.016 8.725 1.00 95.31 396 LEU A C 1
ATOM 2958 O O . LEU A 1 396 ? 3.443 -19.204 8.583 1.00 95.31 396 LEU A O 1
ATOM 2962 N N . SER A 1 397 ? 1.897 -17.593 8.492 1.00 95.38 397 SER A N 1
ATOM 2963 C CA . SER A 1 397 ? 0.865 -18.407 7.839 1.00 95.38 397 SER A CA 1
ATOM 2964 C C . SER A 1 397 ? 1.292 -18.818 6.415 1.00 95.38 397 SER A C 1
ATOM 2966 O O . SER A 1 397 ? 2.298 -18.338 5.888 1.00 95.38 397 SER A O 1
ATOM 2968 N N . PRO A 1 398 ? 0.557 -19.701 5.718 1.00 96.56 398 PRO A N 1
ATOM 2969 C CA . PRO A 1 398 ? 0.541 -19.711 4.254 1.00 96.56 398 PRO A CA 1
ATOM 2970 C C . PRO A 1 398 ? 0.154 -18.338 3.682 1.00 96.56 398 PRO A C 1
ATOM 2972 O O . PRO A 1 398 ? -0.484 -17.543 4.372 1.00 96.56 398 PRO A O 1
ATOM 2975 N N . LEU A 1 399 ? 0.515 -18.067 2.420 1.00 97.81 399 LEU A N 1
ATOM 2976 C CA . LEU A 1 399 ? 0.014 -16.877 1.723 1.00 97.81 399 LEU A CA 1
ATOM 2977 C C . LEU A 1 399 ? -1.512 -16.951 1.663 1.00 97.81 399 LEU A C 1
ATOM 2979 O O . LEU A 1 399 ? -2.048 -17.859 1.023 1.00 97.81 399 LEU A O 1
ATOM 2983 N N . GLN A 1 400 ? -2.180 -15.984 2.281 1.00 97.81 400 GLN A N 1
ATOM 2984 C CA . GLN A 1 400 ? -3.625 -15.858 2.216 1.00 97.81 400 GLN A CA 1
ATOM 2985 C C . GLN A 1 400 ? -4.032 -15.166 0.922 1.00 97.81 400 GLN A C 1
ATOM 2987 O O . GLN A 1 400 ? -3.385 -14.221 0.460 1.00 97.81 400 GLN A O 1
ATOM 2992 N N . ASN A 1 401 ? -5.103 -15.666 0.312 1.00 96.31 401 ASN A N 1
ATOM 2993 C CA . ASN A 1 401 ? -5.675 -15.052 -0.879 1.00 96.31 401 ASN A CA 1
ATOM 2994 C C . ASN A 1 401 ? -6.413 -13.760 -0.509 1.00 96.31 401 ASN A C 1
ATOM 2996 O O . ASN A 1 401 ? -6.857 -13.587 0.622 1.00 96.31 401 ASN A O 1
ATOM 3000 N N . ALA A 1 402 ? -6.587 -12.877 -1.492 1.00 96.44 402 ALA A N 1
ATOM 3001 C CA . ALA A 1 402 ? -7.387 -11.670 -1.332 1.00 96.44 402 ALA A CA 1
ATOM 3002 C C . ALA A 1 402 ? -8.823 -12.001 -0.880 1.00 96.44 402 ALA A C 1
ATOM 3004 O O . ALA A 1 402 ? -9.543 -12.719 -1.576 1.00 96.44 402 ALA A O 1
ATOM 3005 N N . SER A 1 403 ? -9.241 -11.448 0.258 1.00 96.56 403 SER A N 1
ATOM 3006 C CA . SER A 1 403 ? -10.582 -11.596 0.830 1.00 96.56 403 SER A CA 1
ATOM 3007 C C . SER A 1 403 ? -10.970 -10.350 1.638 1.00 96.56 403 SER A C 1
ATOM 3009 O O . SER A 1 403 ? -10.178 -9.417 1.779 1.00 96.56 403 SER A O 1
ATOM 3011 N N . GLU A 1 404 ? -12.176 -10.328 2.207 1.00 95.31 404 GLU A N 1
ATOM 3012 C CA . GLU A 1 404 ? -12.595 -9.257 3.123 1.00 95.31 404 GLU A CA 1
ATOM 3013 C C . GLU A 1 404 ? -11.725 -9.165 4.391 1.00 95.31 404 GLU A C 1
ATOM 3015 O O . GLU A 1 404 ? -11.536 -8.071 4.918 1.00 95.31 404 GLU A O 1
ATOM 3020 N N . TYR A 1 405 ? -11.121 -10.276 4.829 1.00 96.00 405 TYR A N 1
ATOM 3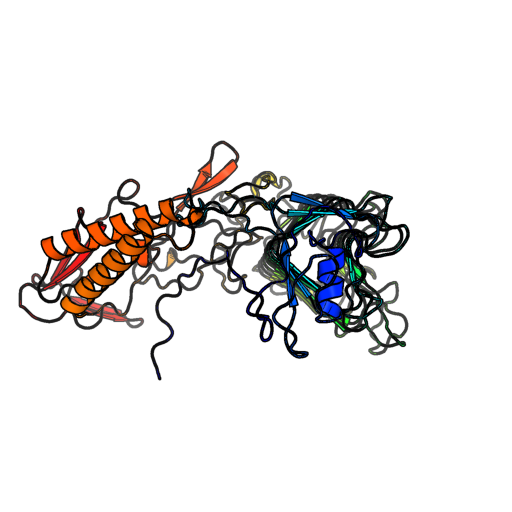021 C CA . TYR A 1 405 ? -10.220 -10.336 5.990 1.00 96.00 405 TYR A CA 1
ATOM 3022 C C . TYR A 1 405 ? -8.818 -9.789 5.697 1.00 96.00 405 TYR A C 1
ATOM 3024 O O . TYR A 1 405 ? -8.063 -9.458 6.613 1.00 96.00 405 TYR A O 1
ATOM 3032 N N . THR A 1 406 ? -8.467 -9.667 4.415 1.00 96.31 406 THR A N 1
ATOM 3033 C CA . THR A 1 406 ? -7.144 -9.227 3.963 1.00 96.31 406 THR A CA 1
ATOM 3034 C C . THR A 1 406 ? -7.176 -7.881 3.236 1.00 96.31 406 THR A C 1
ATOM 3036 O O . THR A 1 406 ? -6.244 -7.543 2.507 1.00 96.31 406 THR A O 1
ATOM 3039 N N . ALA A 1 407 ? -8.270 -7.123 3.384 1.00 95.25 407 ALA A N 1
ATOM 3040 C CA . ALA A 1 407 ? -8.535 -5.889 2.636 1.00 95.25 407 ALA A CA 1
ATOM 3041 C C . ALA A 1 407 ? -8.431 -6.071 1.104 1.00 95.25 407 ALA A C 1
ATOM 3043 O O . ALA A 1 407 ? -8.070 -5.152 0.369 1.00 95.25 407 ALA A O 1
ATOM 3044 N N . PHE A 1 408 ? -8.768 -7.271 0.615 1.00 97.31 408 PHE A N 1
ATOM 3045 C CA . PHE A 1 408 ? -8.679 -7.698 -0.785 1.00 97.31 408 PHE A CA 1
ATOM 3046 C C . PHE A 1 408 ? -7.256 -7.691 -1.373 1.00 97.31 408 PHE A C 1
ATOM 3048 O O . PHE A 1 408 ? -7.084 -7.639 -2.597 1.00 97.31 408 PHE A O 1
ATOM 3055 N N . LEU A 1 409 ? -6.238 -7.832 -0.517 1.00 98.19 409 LEU A N 1
ATOM 3056 C CA . LEU A 1 409 ? -4.834 -7.991 -0.893 1.00 98.19 409 LEU A CA 1
ATOM 3057 C C . LEU A 1 409 ? -4.264 -9.317 -0.355 1.00 98.19 409 LEU A C 1
ATOM 3059 O O . LEU A 1 409 ? -4.571 -9.689 0.774 1.00 98.19 409 LEU A O 1
ATOM 3063 N N . PRO A 1 410 ? -3.446 -10.066 -1.119 1.00 98.38 410 PRO A N 1
ATOM 3064 C CA . PRO A 1 410 ? -2.758 -11.243 -0.590 1.00 98.38 410 PRO A CA 1
ATOM 3065 C C . PRO A 1 410 ? -1.705 -10.861 0.455 1.00 98.38 410 PRO A C 1
ATOM 3067 O O . PRO A 1 410 ? -0.923 -9.938 0.211 1.00 98.38 410 PRO A O 1
ATOM 3070 N N . LEU A 1 411 ? -1.649 -11.585 1.572 1.00 98.31 411 LEU A N 1
ATOM 3071 C CA . LEU A 1 411 ? -0.765 -11.283 2.706 1.00 98.31 411 LEU A CA 1
ATOM 3072 C C . LEU A 1 411 ? -0.382 -12.538 3.504 1.00 98.31 411 LEU A C 1
ATOM 3074 O O . LEU A 1 411 ? -0.904 -13.626 3.258 1.00 98.31 411 LEU A O 1
ATOM 3078 N N . TYR A 1 412 ? 0.526 -12.377 4.466 1.00 98.00 412 TYR A N 1
ATOM 3079 C CA . TYR A 1 412 ? 0.894 -13.402 5.445 1.00 98.00 412 TYR A CA 1
ATOM 3080 C C . TYR A 1 412 ? 0.603 -12.897 6.854 1.00 98.00 412 TYR A C 1
ATOM 3082 O O . TYR A 1 412 ? 1.035 -11.799 7.199 1.00 98.00 412 TYR A O 1
ATOM 3090 N N . TYR A 1 413 ? -0.048 -13.714 7.676 1.00 96.44 413 TYR A N 1
ATOM 3091 C CA . TYR A 1 413 ? -0.207 -13.428 9.098 1.00 96.44 413 TYR A CA 1
ATOM 3092 C C . TYR A 1 413 ? 1.023 -13.908 9.880 1.00 96.44 413 TYR A C 1
ATOM 3094 O O . TYR A 1 413 ? 1.499 -15.020 9.618 1.00 96.44 413 TYR A O 1
ATOM 3102 N N . PRO A 1 414 ? 1.560 -13.110 10.821 1.00 94.44 414 PRO A N 1
ATOM 3103 C CA . PRO A 1 414 ? 2.563 -13.585 11.761 1.00 94.44 414 PRO A CA 1
ATOM 3104 C C . PRO A 1 414 ? 1.950 -14.609 12.714 1.00 94.44 414 PRO A C 1
ATOM 3106 O O . PRO A 1 414 ? 0.777 -14.528 13.078 1.00 94.44 414 PRO A O 1
ATOM 3109 N N . LYS A 1 415 ? 2.759 -15.585 13.119 1.00 91.12 415 LYS A N 1
ATOM 3110 C CA . LYS A 1 415 ? 2.382 -16.572 14.127 1.00 91.12 415 LYS A CA 1
ATOM 3111 C C . LYS A 1 415 ? 2.916 -16.165 15.490 1.00 91.12 415 LYS A C 1
ATOM 3113 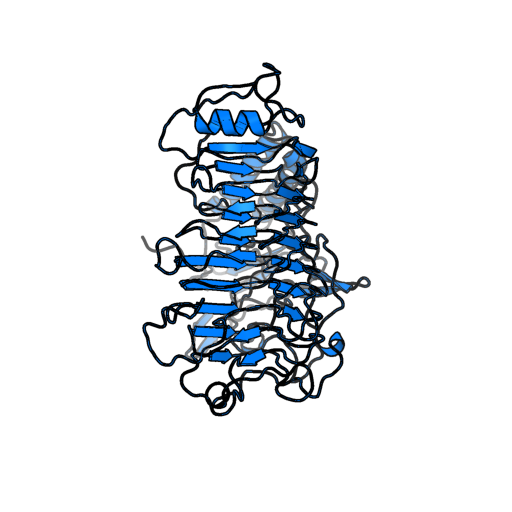O O . LYS A 1 415 ? 4.108 -15.905 15.636 1.00 91.12 415 LYS A O 1
ATOM 3118 N N . ASN A 1 416 ? 2.033 -16.186 16.482 1.00 86.12 416 ASN A N 1
ATOM 3119 C CA . ASN A 1 416 ? 2.408 -16.093 17.884 1.00 86.12 416 ASN A CA 1
ATOM 3120 C C . ASN A 1 416 ? 2.649 -17.509 18.423 1.00 86.12 416 ASN A C 1
ATOM 3122 O O . ASN A 1 416 ? 1.698 -18.271 18.607 1.00 86.12 416 ASN A O 1
ATOM 3126 N N . ASN A 1 417 ? 3.912 -17.882 18.642 1.00 82.56 417 ASN A N 1
ATOM 3127 C CA . ASN A 1 417 ? 4.258 -19.177 19.237 1.00 82.56 417 ASN A CA 1
ATOM 3128 C C . ASN A 1 417 ? 4.625 -19.052 20.721 1.00 82.56 417 ASN A C 1
ATOM 3130 O O . ASN A 1 417 ? 4.975 -20.054 21.347 1.00 82.56 417 ASN A O 1
ATOM 3134 N N . ASN A 1 418 ? 4.547 -17.845 21.282 1.00 79.00 418 ASN A N 1
ATOM 3135 C CA . ASN A 1 418 ? 5.061 -17.462 22.589 1.00 79.00 418 ASN A CA 1
ATOM 3136 C C . ASN A 1 418 ? 6.561 -17.783 22.744 1.00 79.00 418 ASN A C 1
ATOM 3138 O O . ASN A 1 418 ? 6.993 -18.358 23.748 1.00 79.00 418 ASN A O 1
ATOM 3142 N N . THR A 1 419 ? 7.365 -17.452 21.729 1.00 75.88 419 THR A N 1
ATOM 3143 C CA . THR A 1 419 ? 8.818 -17.700 21.706 1.00 75.88 419 THR A CA 1
ATOM 3144 C C . THR A 1 419 ? 9.643 -16.422 21.573 1.00 75.88 419 THR A C 1
ATOM 3146 O O . THR A 1 419 ? 9.156 -15.380 21.158 1.00 75.88 419 THR A O 1
ATOM 3149 N N . GLN A 1 420 ? 10.945 -16.506 21.870 1.00 66.94 420 GLN A N 1
ATOM 3150 C CA . GLN A 1 420 ? 11.876 -15.373 21.724 1.00 66.94 420 GLN A CA 1
ATOM 3151 C C . GLN A 1 420 ? 12.119 -14.947 20.265 1.00 66.94 420 GLN A C 1
ATOM 3153 O O . GLN A 1 420 ? 12.714 -13.900 20.032 1.00 66.94 420 GLN A O 1
ATOM 3158 N N . THR A 1 421 ? 11.714 -15.764 19.289 1.00 69.62 421 THR A N 1
ATOM 3159 C CA . THR A 1 421 ? 11.804 -15.449 17.853 1.00 69.62 421 THR A CA 1
ATOM 3160 C C . THR A 1 421 ? 10.496 -14.914 17.285 1.00 69.62 421 THR A C 1
ATOM 3162 O O . THR A 1 421 ? 10.395 -14.732 16.071 1.00 69.62 421 THR A O 1
ATOM 3165 N N . ASP A 1 422 ? 9.487 -14.715 18.134 1.00 79.50 422 ASP A N 1
ATOM 3166 C CA . ASP A 1 422 ? 8.205 -14.199 17.692 1.00 79.50 422 ASP A CA 1
ATOM 3167 C C . ASP A 1 422 ? 8.365 -12.790 17.131 1.00 79.50 422 ASP A C 1
ATOM 3169 O O . ASP A 1 422 ? 9.192 -11.982 17.552 1.00 79.50 422 ASP A O 1
ATOM 3173 N N . MET A 1 423 ? 7.562 -12.532 16.113 1.00 88.25 423 MET A N 1
ATOM 3174 C CA . MET A 1 423 ? 7.593 -11.298 15.340 1.00 88.25 423 MET A CA 1
ATOM 3175 C C . MET A 1 423 ? 6.638 -10.251 15.904 1.00 88.25 423 MET A C 1
ATOM 3177 O O . MET A 1 423 ? 6.500 -9.184 15.318 1.00 88.25 423 MET A O 1
ATOM 3181 N N . ILE A 1 424 ? 5.955 -10.594 16.992 1.00 88.31 424 ILE A N 1
ATOM 3182 C CA . ILE A 1 424 ? 4.823 -9.868 17.544 1.00 88.31 424 ILE A CA 1
ATOM 3183 C C . ILE A 1 424 ? 5.273 -9.194 18.832 1.00 88.31 424 ILE A C 1
ATOM 3185 O O . ILE A 1 424 ? 6.022 -9.791 19.606 1.00 88.31 424 ILE A O 1
ATOM 3189 N N . ASN A 1 425 ? 4.827 -7.960 19.042 1.00 83.62 425 ASN A N 1
ATOM 3190 C CA . ASN A 1 425 ? 5.097 -7.164 20.225 1.00 83.62 425 ASN A CA 1
ATOM 3191 C C . ASN A 1 425 ? 6.591 -7.101 20.590 1.00 83.62 425 ASN A C 1
ATOM 3193 O O . ASN A 1 425 ? 7.021 -7.536 21.660 1.00 83.62 425 ASN A O 1
ATOM 3197 N N . THR A 1 426 ? 7.420 -6.512 19.721 1.00 85.88 426 THR A N 1
ATOM 3198 C CA . THR A 1 426 ? 8.882 -6.483 19.931 1.00 85.88 426 THR A CA 1
ATOM 3199 C C . THR A 1 426 ? 9.352 -5.596 21.095 1.00 85.88 426 THR A C 1
ATOM 3201 O O . THR A 1 426 ? 10.557 -5.400 21.268 1.00 85.88 426 THR A O 1
ATOM 3204 N N . GLY A 1 427 ? 8.444 -4.955 21.834 1.00 85.25 427 GLY A N 1
ATOM 3205 C CA . GLY A 1 427 ? 8.744 -3.946 22.856 1.00 85.25 427 GLY A CA 1
ATOM 3206 C C . GLY A 1 427 ? 9.226 -2.607 22.284 1.00 85.25 427 GLY A C 1
ATOM 3207 O O . GLY A 1 427 ? 9.683 -1.739 23.029 1.00 85.25 427 GLY A O 1
ATOM 3208 N N . ALA A 1 428 ? 9.154 -2.426 20.963 1.00 87.75 428 ALA A N 1
ATOM 3209 C CA . ALA A 1 428 ? 9.653 -1.244 20.273 1.00 87.75 428 ALA A CA 1
ATOM 3210 C C . ALA A 1 428 ? 8.528 -0.332 19.774 1.00 87.75 428 ALA A C 1
ATOM 3212 O O . ALA A 1 428 ? 7.392 -0.752 19.565 1.00 87.75 428 ALA A O 1
ATOM 3213 N N . ILE A 1 429 ? 8.889 0.927 19.532 1.00 86.38 429 ILE A N 1
ATOM 3214 C CA . ILE A 1 429 ? 8.057 1.929 18.860 1.00 86.38 429 ILE A CA 1
ATOM 3215 C C . ILE A 1 429 ? 8.722 2.345 17.540 1.00 86.38 429 ILE A C 1
ATOM 3217 O O . ILE A 1 429 ? 9.916 2.111 17.344 1.00 86.38 429 ILE A O 1
ATOM 3221 N N . GLY A 1 430 ? 7.982 3.020 16.658 1.00 87.12 430 GLY A N 1
ATOM 3222 C CA . GLY A 1 430 ? 8.534 3.596 15.421 1.00 87.12 430 GLY A CA 1
ATOM 3223 C C . GLY A 1 430 ? 8.370 2.737 14.163 1.00 87.12 430 GLY A C 1
ATOM 3224 O O . GLY A 1 430 ? 9.004 3.021 13.149 1.00 87.12 430 GLY A O 1
ATOM 3225 N N . CYS A 1 431 ? 7.518 1.715 14.214 1.00 92.62 431 CYS A N 1
ATOM 3226 C CA . CYS A 1 431 ? 6.936 1.086 13.033 1.00 92.62 431 CYS A CA 1
ATOM 3227 C C . CYS A 1 431 ? 5.986 2.048 12.296 1.00 92.62 431 CYS A C 1
ATOM 3229 O O . CYS A 1 431 ? 5.690 3.159 12.744 1.00 92.62 431 CYS A O 1
ATOM 3231 N N . SER A 1 432 ? 5.502 1.601 11.139 1.00 93.50 432 SER A N 1
ATOM 3232 C CA . SER A 1 432 ? 4.390 2.224 10.412 1.00 93.50 432 SER A CA 1
ATOM 3233 C C . SER A 1 432 ? 3.158 2.476 11.304 1.00 93.50 432 SER A C 1
ATOM 3235 O O . SER A 1 432 ? 2.949 1.801 12.303 1.00 93.50 432 SER A O 1
ATOM 3237 N N . SER A 1 433 ? 2.310 3.447 10.951 1.00 91.56 433 SER A N 1
ATOM 3238 C CA . SER A 1 433 ? 1.103 3.762 11.739 1.00 91.56 433 SER A CA 1
ATOM 3239 C C . SER A 1 433 ? -0.051 2.781 11.524 1.00 91.56 433 SER A C 1
ATOM 3241 O O . SER A 1 433 ? -0.992 2.748 12.314 1.00 91.56 433 SER A O 1
ATOM 3243 N N . THR A 1 434 ? -0.025 2.030 10.426 1.00 93.38 434 THR A N 1
ATOM 3244 C CA . THR A 1 434 ? -1.062 1.065 10.055 1.00 93.38 434 THR A CA 1
ATOM 3245 C C . THR A 1 434 ? -0.425 -0.167 9.439 1.00 93.38 434 THR A C 1
ATOM 3247 O O . THR A 1 434 ? 0.620 -0.061 8.806 1.00 93.38 434 THR A O 1
ATOM 3250 N N . ASP A 1 435 ? -1.075 -1.313 9.576 1.00 95.50 435 ASP A N 1
ATOM 3251 C CA . ASP A 1 435 ? -0.732 -2.541 8.876 1.00 95.50 435 ASP A CA 1
ATOM 3252 C C . ASP A 1 435 ? -1.261 -2.547 7.425 1.00 95.50 435 ASP A C 1
ATOM 3254 O O . ASP A 1 435 ? -1.879 -1.583 6.957 1.00 95.50 435 ASP A O 1
ATOM 3258 N N . GLN A 1 436 ? -1.000 -3.627 6.685 1.00 96.88 436 GLN A N 1
ATOM 3259 C CA . GLN A 1 436 ? -1.355 -3.723 5.267 1.00 96.88 436 GLN A CA 1
ATOM 3260 C C . GLN A 1 436 ? -2.871 -3.674 5.025 1.00 96.88 436 GLN A C 1
ATOM 3262 O O . GLN A 1 436 ? -3.314 -3.239 3.964 1.00 96.88 436 GLN A O 1
ATOM 3267 N N . ARG A 1 437 ? -3.667 -4.094 6.011 1.00 95.19 437 ARG A N 1
ATOM 3268 C CA . ARG A 1 437 ? -5.133 -4.083 5.969 1.00 95.19 437 ARG A CA 1
ATOM 3269 C C . ARG A 1 437 ? -5.701 -2.699 6.301 1.00 95.19 437 ARG A C 1
ATOM 3271 O O . ARG A 1 437 ? -6.910 -2.495 6.218 1.00 95.19 437 ARG A O 1
ATOM 3278 N N . GLY A 1 438 ? -4.842 -1.749 6.679 1.00 92.44 438 GLY A N 1
ATOM 3279 C CA . GLY A 1 438 ? -5.220 -0.417 7.140 1.00 92.44 438 GLY A CA 1
ATOM 3280 C C . GLY A 1 438 ? -5.614 -0.372 8.618 1.00 92.44 438 GLY A C 1
ATOM 3281 O O . GLY A 1 438 ? -6.216 0.612 9.053 1.00 92.44 438 GLY A O 1
ATOM 3282 N N . ILE A 1 439 ? -5.299 -1.412 9.394 1.00 89.94 439 ILE A N 1
ATOM 3283 C CA . ILE A 1 439 ? -5.543 -1.448 10.838 1.00 89.94 439 ILE A CA 1
ATOM 3284 C C . ILE A 1 439 ? -4.435 -0.666 11.540 1.00 89.94 439 ILE A C 1
ATOM 3286 O O . ILE A 1 439 ? -3.265 -0.800 11.197 1.00 89.94 439 ILE A O 1
ATOM 3290 N N . ALA A 1 440 ? -4.788 0.178 12.508 1.00 87.56 440 ALA A N 1
ATOM 3291 C CA . ALA A 1 440 ? -3.817 1.002 13.222 1.00 87.56 440 ALA A CA 1
ATOM 3292 C C . ALA A 1 440 ? -2.883 0.164 14.109 1.00 87.56 440 ALA A C 1
ATOM 3294 O O . ALA A 1 440 ? -3.349 -0.706 14.840 1.00 87.56 440 ALA A O 1
ATOM 3295 N N . ARG A 1 441 ? -1.589 0.500 14.094 1.00 87.81 441 ARG A N 1
ATOM 3296 C CA . ARG A 1 441 ? -0.590 -0.004 15.046 1.00 87.81 441 ARG A CA 1
ATOM 3297 C C . ARG A 1 441 ? -0.545 0.938 16.240 1.00 87.81 441 ARG A C 1
ATOM 3299 O O . ARG A 1 441 ? -0.046 2.059 16.134 1.00 87.81 441 ARG A O 1
ATOM 3306 N N . ILE A 1 442 ? -1.140 0.527 17.354 1.00 83.25 442 ILE A N 1
ATOM 3307 C CA . ILE A 1 442 ? -1.346 1.399 18.517 1.00 83.25 442 ILE A CA 1
ATOM 3308 C C . ILE A 1 442 ? -0.254 1.113 19.536 1.00 83.25 442 ILE A C 1
ATOM 3310 O O . ILE A 1 442 ? -0.440 0.317 20.442 1.00 83.25 442 ILE A O 1
ATOM 3314 N N . THR A 1 443 ? 0.895 1.772 19.398 1.00 80.81 443 THR A N 1
ATOM 3315 C CA . THR A 1 443 ? 2.046 1.537 20.287 1.00 80.81 443 THR A CA 1
ATOM 3316 C C . THR A 1 443 ? 2.181 2.569 21.405 1.00 80.81 443 THR A C 1
ATOM 3318 O O . THR A 1 443 ? 3.135 2.537 22.181 1.00 80.81 443 THR A O 1
ATOM 3321 N N . ASP A 1 444 ? 1.292 3.559 21.461 1.00 74.81 444 ASP A N 1
ATOM 3322 C CA . ASP A 1 444 ? 1.324 4.699 22.385 1.00 74.81 444 ASP A CA 1
ATOM 3323 C C . ASP A 1 444 ? 0.157 4.730 23.380 1.00 74.81 444 ASP A C 1
ATOM 3325 O O . ASP A 1 444 ? -0.060 5.746 24.037 1.00 74.81 444 ASP A O 1
ATOM 3329 N N . GLY A 1 445 ? -0.549 3.606 23.537 1.00 72.94 445 GLY A N 1
ATOM 3330 C CA . GLY A 1 445 ? -1.579 3.451 24.559 1.00 72.94 445 GLY A CA 1
ATOM 3331 C C . GLY A 1 445 ? -1.023 3.664 25.969 1.00 72.94 445 GLY A C 1
ATOM 3332 O O . GLY A 1 445 ? -0.006 3.076 26.346 1.00 72.94 445 GLY A O 1
ATOM 3333 N N . THR A 1 446 ? -1.696 4.509 26.749 1.00 73.69 446 THR A N 1
ATOM 3334 C CA . THR A 1 446 ? -1.465 4.619 28.192 1.00 73.69 446 THR A CA 1
ATOM 3335 C C . THR A 1 446 ? -2.256 3.518 28.891 1.00 73.69 446 THR A C 1
ATOM 3337 O O . THR A 1 446 ? -3.458 3.397 28.647 1.00 73.69 446 THR A O 1
ATOM 3340 N N . LEU A 1 447 ? -1.568 2.730 29.722 1.00 80.31 447 LEU A N 1
ATOM 3341 C CA . LEU A 1 447 ? -2.142 1.669 30.551 1.00 80.31 447 LEU A CA 1
ATOM 3342 C C . LEU A 1 447 ? -1.554 1.765 31.960 1.00 80.31 447 LEU A C 1
ATOM 3344 O O . LEU A 1 447 ? -0.501 1.202 32.249 1.00 80.31 447 LEU A O 1
ATOM 3348 N N . TYR A 1 448 ? -2.198 2.527 32.837 1.00 81.50 448 TYR A N 1
ATOM 3349 C CA . TYR A 1 448 ? -1.690 2.786 34.182 1.00 81.50 448 TYR A CA 1
ATOM 3350 C C . TYR A 1 448 ? -1.696 1.526 35.051 1.00 81.50 448 TYR A C 1
ATOM 3352 O O . TYR A 1 448 ? -0.709 1.223 35.719 1.00 81.50 448 TYR A O 1
ATOM 3360 N N . TYR A 1 449 ? -2.806 0.784 35.029 1.00 80.56 449 TYR A N 1
ATOM 3361 C CA . TYR A 1 449 ? -2.985 -0.416 35.850 1.00 80.56 449 TYR A CA 1
ATOM 3362 C C . TYR A 1 449 ? -2.467 -1.700 35.187 1.00 80.56 449 TYR A C 1
ATOM 3364 O O . TYR A 1 449 ? -2.393 -2.725 35.860 1.00 80.56 449 TYR A O 1
ATOM 3372 N N . ASP A 1 450 ? -2.092 -1.644 33.905 1.00 81.94 450 ASP A N 1
ATOM 3373 C CA . ASP A 1 450 ? -1.534 -2.782 33.165 1.00 81.94 450 ASP A CA 1
ATOM 3374 C C . ASP A 1 450 ? -0.461 -2.343 32.144 1.00 81.94 450 ASP A C 1
ATOM 3376 O O . ASP A 1 450 ? -0.648 -2.462 30.931 1.00 81.94 450 ASP A O 1
ATOM 3380 N N . PRO A 1 451 ? 0.661 -1.759 32.606 1.00 81.94 451 PRO A N 1
ATOM 3381 C CA . PRO A 1 451 ? 1.668 -1.177 31.719 1.00 81.94 451 PRO A CA 1
ATOM 3382 C C . PRO A 1 451 ? 2.367 -2.210 30.826 1.00 81.94 451 PRO A C 1
ATOM 3384 O O . PRO A 1 451 ? 2.830 -1.856 29.741 1.00 81.94 451 PRO A O 1
ATOM 3387 N N . ASP A 1 452 ? 2.437 -3.468 31.268 1.00 81.94 452 ASP A N 1
ATOM 3388 C CA . ASP A 1 452 ? 3.088 -4.557 30.536 1.00 81.94 452 ASP A CA 1
ATOM 3389 C C . ASP A 1 452 ? 2.223 -5.076 29.372 1.00 81.94 452 ASP A C 1
ATOM 3391 O O . ASP A 1 452 ? 2.765 -5.640 28.426 1.00 81.94 452 ASP A O 1
ATOM 3395 N N . ALA A 1 453 ? 0.905 -4.829 29.384 1.00 80.56 453 ALA A N 1
ATOM 3396 C CA . ALA A 1 453 ? -0.004 -5.161 28.281 1.00 80.56 453 ALA A CA 1
ATOM 3397 C C . ALA A 1 453 ? 0.033 -4.148 27.122 1.00 80.56 453 ALA A C 1
ATOM 3399 O O . ALA A 1 453 ? -0.785 -4.204 26.204 1.00 80.56 453 ALA A O 1
ATOM 3400 N N . ARG A 1 454 ? 0.949 -3.175 27.156 1.00 79.62 454 ARG A N 1
ATOM 3401 C CA . ARG A 1 454 ? 1.048 -2.163 26.106 1.00 79.62 454 ARG A CA 1
ATOM 3402 C C . ARG A 1 454 ? 1.526 -2.793 24.801 1.00 79.62 454 ARG A C 1
ATOM 3404 O O . ARG A 1 454 ? 2.651 -3.279 24.713 1.00 79.62 454 ARG A O 1
ATOM 3411 N N . ASN A 1 455 ? 0.705 -2.651 23.764 1.00 81.12 455 ASN A N 1
ATOM 3412 C CA . ASN A 1 455 ? 1.064 -3.057 22.411 1.00 81.12 455 ASN A CA 1
ATOM 3413 C C . ASN A 1 455 ? 2.343 -2.346 21.948 1.00 81.12 455 ASN A C 1
ATOM 3415 O O . ASN A 1 455 ? 2.594 -1.168 22.233 1.00 81.12 455 ASN A O 1
ATOM 3419 N N . SER A 1 456 ? 3.148 -3.070 21.191 1.00 87.81 456 SER A N 1
ATOM 3420 C CA . SER A 1 456 ? 4.373 -2.584 20.574 1.00 87.81 456 SER A CA 1
ATOM 3421 C C . SER A 1 456 ? 4.441 -3.079 19.137 1.00 87.81 456 SER A C 1
ATOM 3423 O O . SER A 1 456 ? 3.622 -3.875 18.710 1.00 87.81 456 SER A O 1
ATOM 3425 N N . CYS A 1 457 ? 5.384 -2.561 18.362 1.00 90.38 457 CYS A N 1
ATOM 3426 C CA . CYS A 1 457 ? 5.441 -2.857 16.939 1.00 90.38 457 CYS A CA 1
ATOM 3427 C C . CYS A 1 457 ? 5.631 -4.350 16.640 1.00 90.38 457 CYS A C 1
ATOM 3429 O O . CYS A 1 457 ? 6.580 -4.950 17.145 1.00 90.38 457 CYS A O 1
ATOM 3431 N N . ASP A 1 458 ? 4.841 -4.887 15.710 1.00 93.31 458 ASP A N 1
ATOM 3432 C CA . ASP A 1 458 ? 5.152 -6.163 15.061 1.00 93.31 458 ASP A CA 1
ATOM 3433 C C . ASP A 1 458 ? 6.125 -5.985 13.881 1.00 93.31 458 ASP A C 1
ATOM 3435 O O . ASP A 1 458 ? 6.157 -4.953 13.197 1.00 93.31 458 ASP A O 1
ATOM 3439 N N . ILE A 1 459 ? 6.906 -7.028 13.598 1.00 95.81 459 ILE A N 1
ATOM 3440 C CA . ILE A 1 459 ? 7.777 -7.144 12.424 1.00 95.81 459 ILE A CA 1
ATOM 3441 C C . ILE A 1 459 ? 6.972 -7.707 11.249 1.00 95.81 459 ILE A C 1
ATOM 3443 O O . ILE A 1 459 ? 6.326 -8.748 11.344 1.00 95.81 459 ILE A O 1
ATOM 3447 N N . GLY A 1 460 ? 7.097 -7.066 10.090 1.00 97.50 460 GLY A N 1
ATOM 3448 C CA . GLY A 1 460 ? 6.393 -7.423 8.864 1.00 97.50 460 GLY A CA 1
ATOM 3449 C C . GLY A 1 460 ? 5.186 -6.532 8.595 1.00 97.50 460 GLY A C 1
ATOM 3450 O O . GLY A 1 460 ? 4.987 -5.504 9.243 1.00 97.50 460 GLY A O 1
ATOM 3451 N N . SER A 1 461 ? 4.412 -6.911 7.580 1.00 97.62 461 SER A N 1
ATOM 3452 C CA . SER A 1 461 ? 3.330 -6.090 7.013 1.00 97.62 461 SER A CA 1
ATOM 3453 C C . SER A 1 461 ? 2.039 -6.084 7.819 1.00 97.62 461 SER A C 1
ATOM 3455 O O . SER A 1 461 ? 1.252 -5.147 7.687 1.00 97.62 461 SER A O 1
ATOM 3457 N N . ILE A 1 462 ? 1.851 -7.068 8.693 1.00 96.25 462 ILE A N 1
ATOM 3458 C CA . ILE A 1 462 ? 0.643 -7.243 9.499 1.00 96.25 462 ILE A CA 1
ATOM 3459 C C . ILE A 1 462 ? 0.939 -6.937 10.962 1.00 96.25 462 ILE A C 1
ATOM 3461 O O . ILE A 1 462 ? 2.057 -7.155 11.426 1.00 96.25 462 ILE A O 1
ATOM 3465 N N . GLU A 1 463 ? -0.047 -6.353 11.627 1.00 91.25 463 GLU A N 1
ATOM 3466 C CA . GLU A 1 463 ? -0.128 -6.241 13.080 1.00 91.25 463 GLU A CA 1
ATOM 3467 C C . GLU A 1 463 ? -1.141 -7.283 13.543 1.00 91.25 463 GLU A C 1
ATOM 3469 O O . GLU A 1 463 ? -2.264 -7.277 13.032 1.00 91.25 463 GLU A O 1
ATOM 3474 N N . LEU A 1 464 ? -0.767 -8.173 14.457 1.00 89.81 464 LEU A N 1
ATOM 3475 C CA . LEU A 1 464 ? -1.710 -9.085 15.088 1.00 89.81 464 LEU A CA 1
ATOM 3476 C C . LEU A 1 464 ? -2.327 -8.379 16.295 1.00 89.81 464 LEU A C 1
ATOM 3478 O O . LEU A 1 464 ? -1.669 -8.189 17.313 1.00 89.81 464 LEU A O 1
ATOM 3482 N N . MET A 1 465 ? -3.595 -7.976 16.183 1.00 85.50 465 MET A N 1
ATOM 3483 C CA . MET A 1 465 ? -4.224 -7.200 17.250 1.00 85.50 465 MET A CA 1
ATOM 3484 C C . MET A 1 465 ? -4.427 -8.049 18.508 1.00 85.50 465 MET A C 1
ATOM 3486 O O . MET A 1 465 ? -5.140 -9.059 18.498 1.00 85.50 465 MET A O 1
ATOM 3490 N N . GLU A 1 466 ? -3.855 -7.589 19.615 1.00 82.50 466 GLU A N 1
ATOM 3491 C CA . GLU A 1 466 ? -4.100 -8.155 20.934 1.00 82.50 466 GLU A CA 1
ATOM 3492 C C . GLU A 1 466 ? -5.242 -7.426 21.649 1.00 82.50 466 GLU A C 1
ATOM 3494 O O . GLU A 1 466 ? -5.493 -6.231 21.452 1.00 82.50 466 GLU A O 1
ATOM 3499 N N . LEU A 1 467 ? -5.975 -8.187 22.466 1.00 85.12 467 LEU A N 1
ATOM 3500 C CA . LEU A 1 467 ? -7.037 -7.650 23.305 1.00 85.12 467 LEU A CA 1
ATOM 3501 C C . LEU A 1 467 ? -6.415 -6.786 24.398 1.00 85.12 467 LEU A C 1
ATOM 3503 O O . LEU A 1 467 ? -6.003 -7.295 25.439 1.00 85.12 467 LEU A O 1
ATOM 3507 N N . THR A 1 468 ? -6.415 -5.480 24.173 1.00 82.06 468 THR A N 1
ATOM 3508 C CA . THR A 1 468 ? -5.770 -4.528 25.077 1.00 82.06 468 THR A CA 1
ATOM 3509 C C . THR A 1 468 ? -6.796 -3.531 25.587 1.00 82.06 468 THR A C 1
ATOM 3511 O O . THR A 1 468 ? -7.588 -2.967 24.823 1.00 82.06 468 THR A O 1
ATOM 3514 N N . ALA A 1 469 ? -6.811 -3.325 26.905 1.00 81.81 469 ALA A N 1
ATOM 3515 C CA . ALA A 1 469 ? -7.585 -2.253 27.517 1.00 81.81 469 ALA A CA 1
ATOM 3516 C C . ALA A 1 469 ? -7.051 -0.880 27.063 1.00 81.81 469 ALA A C 1
ATOM 3518 O O . ALA A 1 469 ? -6.071 -0.783 26.333 1.00 81.81 469 ALA A O 1
ATOM 3519 N N . GLY A 1 470 ? -7.700 0.206 27.464 1.00 82.38 470 GLY A N 1
ATOM 3520 C CA . GLY A 1 470 ? -7.163 1.539 27.218 1.00 82.38 470 GLY A CA 1
ATOM 3521 C C . GLY A 1 470 ? -7.611 2.508 28.290 1.00 82.38 470 GLY A C 1
ATOM 3522 O O . GLY A 1 470 ? -8.770 2.471 28.713 1.00 82.38 470 GLY A O 1
ATOM 3523 N N . ASP A 1 471 ? -6.702 3.385 28.705 1.00 82.44 471 ASP A N 1
ATOM 3524 C CA . ASP A 1 471 ? -7.026 4.430 29.663 1.00 82.44 471 ASP A CA 1
ATOM 3525 C C . ASP A 1 471 ? -7.804 5.557 28.979 1.00 82.44 471 ASP A C 1
ATOM 3527 O O . ASP A 1 471 ? -7.367 6.159 27.992 1.00 82.44 471 ASP A O 1
ATOM 3531 N N . LEU A 1 472 ? -8.969 5.879 29.538 1.00 84.19 472 LEU A N 1
ATOM 3532 C CA . LEU A 1 472 ? -9.751 7.041 29.140 1.00 84.19 472 LEU A CA 1
ATOM 3533 C C . LEU A 1 472 ? -9.485 8.185 30.114 1.00 84.19 472 LEU A C 1
ATOM 3535 O O . LEU A 1 472 ? -10.015 8.203 31.221 1.00 84.19 472 LEU A O 1
ATOM 3539 N N . ALA A 1 473 ? -8.685 9.150 29.670 1.00 77.06 473 ALA A N 1
ATOM 3540 C CA . ALA A 1 473 ? -8.441 10.387 30.400 1.00 77.06 473 ALA A CA 1
ATOM 3541 C C . ALA A 1 473 ? -9.422 11.498 29.993 1.00 77.06 473 ALA A C 1
ATOM 3543 O O . ALA A 1 473 ? -9.996 11.501 28.898 1.00 77.06 473 ALA A O 1
ATOM 3544 N N . ASP A 1 474 ? -9.544 12.496 30.863 1.00 77.31 474 ASP A N 1
ATOM 3545 C CA . ASP A 1 474 ? -10.320 13.720 30.683 1.00 77.31 474 ASP A CA 1
ATOM 3546 C C . ASP A 1 474 ? -11.831 13.505 30.520 1.00 77.31 474 ASP A C 1
ATOM 3548 O O . ASP A 1 474 ? -12.529 14.278 29.845 1.00 77.31 474 ASP A O 1
ATOM 3552 N N . LEU A 1 475 ? -12.353 12.467 31.169 1.00 84.81 475 LEU A N 1
ATOM 3553 C CA . LEU A 1 475 ? -13.787 12.266 31.282 1.00 84.81 475 LEU A CA 1
ATOM 3554 C C . LEU A 1 475 ? -14.335 13.258 32.312 1.00 84.81 475 LEU A C 1
ATOM 3556 O O . LEU A 1 475 ? -13.857 13.379 33.441 1.00 84.81 475 LEU A O 1
ATOM 3560 N N . SER A 1 476 ? -15.349 14.020 31.914 1.00 84.19 476 SER A N 1
ATOM 3561 C CA . SER A 1 476 ? -15.925 15.066 32.757 1.00 84.19 476 SER A CA 1
ATOM 3562 C C . SER A 1 476 ? -17.429 15.171 32.574 1.00 84.19 476 SER A C 1
ATOM 3564 O O . SER A 1 476 ? -18.005 14.692 31.594 1.00 84.19 476 SER A O 1
ATOM 3566 N N . ASN A 1 477 ? -18.086 15.812 33.541 1.00 85.81 477 ASN A N 1
ATOM 3567 C CA . ASN A 1 477 ? -19.510 16.087 33.447 1.00 85.81 477 ASN A CA 1
ATOM 3568 C C . ASN A 1 477 ? -19.838 16.982 32.245 1.00 85.81 477 ASN A C 1
ATOM 3570 O O . ASN A 1 477 ? -19.546 18.178 32.243 1.00 85.81 477 ASN A O 1
ATOM 3574 N N . GLY A 1 478 ? -20.519 16.402 31.257 1.00 84.12 478 GLY A N 1
ATOM 3575 C CA . GLY A 1 478 ? -21.144 17.125 30.156 1.00 84.12 478 GLY A CA 1
ATOM 3576 C C . GLY A 1 478 ? -22.572 17.579 30.473 1.00 84.12 478 GLY A C 1
ATOM 3577 O O . GLY A 1 478 ? -23.204 17.140 31.436 1.00 84.12 478 GLY A O 1
ATOM 3578 N N . SER A 1 479 ? -23.113 18.457 29.627 1.00 89.69 479 SER A N 1
ATOM 3579 C CA . SER A 1 479 ? -24.534 18.819 29.664 1.00 89.69 479 SER A CA 1
ATOM 3580 C C . SER A 1 479 ? -25.389 17.638 29.192 1.00 89.69 479 SER A C 1
ATOM 3582 O O . SER A 1 479 ? -25.380 17.303 28.009 1.00 89.69 479 SER A O 1
ATOM 3584 N N . LEU A 1 480 ? -26.168 17.037 30.099 1.00 90.75 480 LEU A N 1
ATOM 3585 C CA . LEU A 1 480 ? -27.100 15.948 29.764 1.00 90.75 480 LEU A CA 1
ATOM 3586 C C . LEU A 1 480 ? -28.206 16.407 28.806 1.00 90.75 480 LEU A C 1
ATOM 3588 O O . LEU A 1 480 ? -28.634 15.644 27.946 1.00 90.75 480 LEU A O 1
ATOM 3592 N N . LEU A 1 481 ? -28.624 17.674 28.908 1.00 91.69 481 LEU A N 1
ATOM 3593 C CA . LEU A 1 481 ? -29.560 18.276 27.956 1.00 91.69 481 LEU A CA 1
ATOM 3594 C C . LEU A 1 481 ? -28.955 18.330 26.551 1.00 91.69 481 LEU A C 1
ATOM 3596 O O . LEU A 1 481 ? -29.635 18.008 25.585 1.00 91.69 481 LEU A O 1
ATOM 3600 N N . SER A 1 482 ? -27.676 18.697 26.440 1.00 93.00 482 SER A N 1
ATOM 3601 C CA . SER A 1 482 ? -26.975 18.741 25.154 1.00 93.00 482 SER A CA 1
ATOM 3602 C C . SER A 1 482 ? -26.713 17.342 24.601 1.00 93.00 482 SER A C 1
ATOM 3604 O O . SER A 1 482 ? -26.827 17.153 23.398 1.00 93.00 482 SER A O 1
ATOM 3606 N N . LEU A 1 483 ? -26.412 16.365 25.464 1.00 91.19 483 LEU A N 1
ATOM 3607 C CA . LEU A 1 483 ? -26.259 14.962 25.072 1.00 91.19 483 LEU A CA 1
ATOM 3608 C C . LEU A 1 483 ? -27.557 14.415 24.462 1.00 91.19 483 LEU A C 1
ATOM 3610 O O . LEU A 1 483 ? -27.549 13.916 23.342 1.00 91.19 483 LEU A O 1
ATOM 3614 N N . ILE A 1 484 ? -28.681 14.579 25.169 1.00 94.94 484 ILE A N 1
ATOM 3615 C CA . ILE A 1 484 ? -30.002 14.148 24.695 1.00 94.94 484 ILE A CA 1
ATOM 3616 C C . ILE A 1 484 ? -30.407 14.898 23.424 1.00 94.94 484 ILE A C 1
ATOM 3618 O O . ILE A 1 484 ? -30.921 14.278 22.497 1.00 94.94 484 ILE A O 1
ATOM 3622 N N . ALA A 1 485 ? -30.181 16.214 23.364 1.00 95.75 485 ALA A N 1
ATOM 3623 C CA . ALA A 1 485 ? -30.477 17.002 22.171 1.00 95.75 485 ALA A CA 1
ATOM 3624 C C . ALA A 1 485 ? -29.646 16.542 20.964 1.00 95.75 485 ALA A C 1
ATOM 3626 O O . ALA A 1 485 ? -30.174 16.489 19.860 1.00 95.75 485 ALA A O 1
ATOM 3627 N N . GLY A 1 486 ? -28.384 16.155 21.179 1.00 94.31 486 GLY A N 1
ATOM 3628 C CA . GLY A 1 486 ? -27.535 15.566 20.146 1.00 94.31 486 GLY A CA 1
ATOM 3629 C C . GLY A 1 486 ? -28.095 14.245 19.620 1.00 94.31 486 GLY A C 1
ATOM 3630 O O . GLY A 1 486 ? -28.242 14.091 18.415 1.00 94.31 486 GLY A O 1
ATOM 3631 N N . TYR A 1 487 ? -28.491 13.320 20.502 1.00 95.12 487 TYR A N 1
ATOM 3632 C CA . TYR A 1 487 ? -29.128 12.067 20.071 1.00 95.12 487 TYR A CA 1
ATOM 3633 C C . TYR A 1 487 ? -30.450 12.296 19.335 1.00 95.12 487 TYR A C 1
ATOM 3635 O O . TYR A 1 487 ? -30.709 11.626 18.342 1.00 95.12 487 TYR A O 1
ATOM 3643 N N . GLN A 1 488 ? -31.264 13.258 19.782 1.00 96.81 488 GLN A N 1
ATOM 3644 C CA . GLN A 1 488 ? -32.492 13.635 19.078 1.00 96.81 488 GLN A CA 1
ATOM 3645 C C . GLN A 1 488 ? -32.187 14.175 17.677 1.00 96.81 488 GLN A C 1
ATOM 3647 O O . GLN A 1 488 ? -32.828 13.767 16.719 1.00 96.81 488 GLN A O 1
ATOM 3652 N N . GLN A 1 489 ? -31.189 15.053 17.549 1.00 96.56 489 GLN A N 1
ATOM 3653 C CA . GLN A 1 489 ? -30.799 15.625 16.263 1.00 96.56 489 GLN A CA 1
ATOM 3654 C C . GLN A 1 489 ? -30.339 14.548 15.271 1.00 96.56 489 GLN A C 1
ATOM 3656 O O . GLN A 1 489 ? -30.729 14.594 14.106 1.00 96.56 489 GLN A O 1
ATOM 3661 N N . GLU A 1 490 ? -29.531 13.585 15.719 1.00 94.94 490 GLU A N 1
ATOM 3662 C CA . GLU A 1 490 ? -29.088 12.468 14.876 1.00 94.94 490 GLU A CA 1
ATOM 3663 C C . GLU A 1 490 ? -30.252 11.531 14.521 1.00 94.94 490 GLU A C 1
ATOM 3665 O O . GLU A 1 490 ? -30.387 11.137 13.364 1.00 94.94 490 GLU A O 1
ATOM 3670 N N . TYR A 1 491 ? -31.141 11.227 15.474 1.00 95.94 491 TYR A N 1
ATOM 3671 C CA . TYR A 1 491 ? -32.370 10.474 15.207 1.00 95.94 491 TYR A CA 1
ATOM 3672 C C . TYR A 1 491 ? -33.206 11.149 14.108 1.00 95.94 491 TYR A C 1
ATOM 3674 O O . TYR A 1 491 ? -33.501 10.514 13.098 1.00 95.94 491 TYR A O 1
ATOM 3682 N N . ASP A 1 492 ? -33.518 12.442 14.257 1.00 95.25 492 ASP A N 1
ATOM 3683 C CA . ASP A 1 492 ? -34.328 13.204 13.297 1.00 95.25 492 ASP A CA 1
ATOM 3684 C C . ASP A 1 492 ? -33.648 13.252 11.913 1.00 95.25 492 ASP A C 1
ATOM 3686 O O . ASP A 1 492 ? -34.300 13.163 10.868 1.00 95.25 492 ASP A O 1
ATOM 3690 N N . PHE A 1 493 ? -32.315 13.370 11.892 1.00 93.50 493 PHE A N 1
ATOM 3691 C CA . PHE A 1 493 ? -31.515 13.357 10.670 1.00 93.50 493 PHE A CA 1
ATOM 3692 C C . PHE A 1 493 ? -31.620 12.018 9.927 1.00 93.50 493 PHE A C 1
ATOM 3694 O O . PHE A 1 493 ? -31.905 12.004 8.725 1.00 93.50 493 PHE A O 1
ATOM 3701 N N . PHE A 1 494 ? -31.428 10.891 10.618 1.00 91.44 494 PHE A N 1
ATOM 3702 C CA . PHE A 1 494 ? -31.537 9.572 9.993 1.00 91.44 494 PHE A CA 1
ATOM 3703 C C . PHE A 1 494 ? -32.983 9.193 9.665 1.00 91.44 494 PHE A C 1
ATOM 3705 O O . PHE A 1 494 ? -33.204 8.536 8.651 1.00 91.44 494 PHE A O 1
ATOM 3712 N N . GLU A 1 495 ? -33.969 9.645 10.442 1.00 97.31 495 GLU A N 1
ATOM 3713 C CA . GLU A 1 495 ? -35.392 9.467 10.132 1.00 97.31 495 GLU A CA 1
ATOM 3714 C C . GLU A 1 495 ? -35.712 10.107 8.775 1.00 97.31 495 GLU A C 1
ATOM 3716 O O . GLU A 1 495 ? -36.244 9.447 7.879 1.00 97.31 495 GLU A O 1
ATOM 3721 N N . ASN A 1 496 ? -35.254 11.346 8.564 1.00 92.56 496 ASN A N 1
ATOM 3722 C CA . ASN A 1 496 ? -35.403 12.041 7.289 1.00 92.56 496 ASN A CA 1
ATOM 3723 C C . ASN A 1 496 ? -34.732 11.291 6.125 1.00 92.56 496 ASN A C 1
ATOM 3725 O O . ASN A 1 496 ? -35.330 11.151 5.059 1.00 92.56 496 ASN A O 1
ATOM 3729 N N . LEU A 1 497 ? -33.515 10.777 6.327 1.00 88.31 497 LEU A N 1
ATOM 3730 C CA . LEU A 1 497 ? -32.778 10.031 5.302 1.00 88.31 497 LEU A CA 1
ATOM 3731 C C . LEU A 1 497 ? -33.378 8.651 5.000 1.00 88.31 497 LEU A C 1
ATOM 3733 O O . LEU A 1 497 ? -33.221 8.155 3.886 1.00 88.31 497 LEU A O 1
ATOM 3737 N N . VAL A 1 498 ? -34.077 8.026 5.949 1.00 93.19 498 VAL A N 1
ATOM 3738 C CA . VAL A 1 498 ? -34.833 6.790 5.698 1.00 93.19 498 VAL A CA 1
ATOM 3739 C C . VAL A 1 498 ? -36.090 7.080 4.877 1.00 93.19 498 VAL A C 1
ATOM 3741 O O . VAL A 1 498 ? -36.399 6.323 3.956 1.00 93.19 498 VAL A O 1
ATOM 3744 N N . GLU A 1 499 ? -36.801 8.171 5.171 1.00 95.56 499 GLU A N 1
ATOM 3745 C CA . GLU A 1 499 ? -37.988 8.582 4.410 1.00 95.56 499 GLU A CA 1
ATOM 3746 C C . GLU A 1 499 ? -37.644 9.095 3.005 1.00 95.56 499 GLU A C 1
ATOM 3748 O O . GLU A 1 499 ? -38.376 8.847 2.043 1.00 95.56 499 GLU A O 1
ATOM 3753 N N . LYS A 1 500 ? -36.540 9.840 2.886 1.00 92.62 500 LYS A N 1
ATOM 3754 C CA . LYS A 1 500 ? -36.089 10.515 1.663 1.00 92.62 500 LYS A CA 1
ATOM 3755 C C . LYS A 1 500 ? -34.580 10.318 1.480 1.00 92.62 500 LYS A C 1
ATOM 3757 O O . LYS A 1 500 ? -33.809 11.262 1.668 1.00 92.62 500 LYS A O 1
ATOM 3762 N N . PRO A 1 501 ? -34.142 9.109 1.091 1.00 83.12 501 PRO A N 1
ATOM 3763 C CA . PRO A 1 501 ? -32.726 8.829 0.908 1.00 83.12 501 PRO A CA 1
ATOM 3764 C C . PRO A 1 501 ? -32.150 9.679 -0.223 1.00 83.12 501 PRO A C 1
ATOM 3766 O O . PRO A 1 501 ? -32.670 9.705 -1.338 1.00 83.12 501 PRO A O 1
ATOM 3769 N N . ASN A 1 502 ? -31.035 10.348 0.058 1.00 84.19 502 ASN A N 1
ATOM 3770 C CA . ASN A 1 502 ? -30.222 11.025 -0.955 1.00 84.19 502 ASN A CA 1
ATOM 3771 C C . ASN A 1 502 ? -29.467 10.023 -1.855 1.00 84.19 502 ASN A C 1
ATOM 3773 O O . ASN A 1 502 ? -29.148 10.350 -2.996 1.00 84.19 502 ASN A O 1
ATOM 3777 N N . ASN A 1 503 ? -29.209 8.810 -1.354 1.00 80.94 503 ASN A N 1
ATOM 3778 C CA . ASN A 1 503 ? -28.675 7.675 -2.093 1.00 80.94 503 ASN A CA 1
ATOM 3779 C C . ASN A 1 503 ? -29.415 6.385 -1.672 1.00 80.94 503 ASN A C 1
ATOM 3781 O O . ASN A 1 503 ? -29.341 6.008 -0.498 1.00 80.94 503 ASN A O 1
ATOM 3785 N N . PRO A 1 504 ? -30.105 5.691 -2.598 1.00 85.94 504 PRO A N 1
ATOM 3786 C CA . PRO A 1 504 ? -30.793 4.432 -2.308 1.00 85.94 504 PRO A CA 1
ATOM 3787 C C . PRO A 1 504 ? -29.900 3.342 -1.699 1.00 85.94 504 PRO A C 1
ATOM 3789 O O . PRO A 1 504 ? -30.375 2.574 -0.862 1.00 85.94 504 PRO A O 1
ATOM 3792 N N . ASP A 1 505 ? -28.613 3.299 -2.058 1.00 80.88 505 ASP A N 1
ATOM 3793 C CA . ASP A 1 505 ? -27.680 2.277 -1.567 1.00 80.88 505 ASP A CA 1
ATOM 3794 C C . ASP A 1 505 ? -27.459 2.374 -0.051 1.00 80.88 505 ASP A C 1
ATOM 3796 O O . ASP A 1 505 ? -27.161 1.375 0.604 1.00 80.88 505 ASP A O 1
ATOM 3800 N N . PHE A 1 506 ? -27.639 3.566 0.530 1.00 85.88 506 PHE A N 1
ATOM 3801 C CA . PHE A 1 506 ? -27.340 3.837 1.939 1.00 85.88 506 PHE A CA 1
ATOM 3802 C C . PHE A 1 506 ? -28.529 3.534 2.858 1.00 85.88 506 PHE A C 1
ATOM 3804 O O . PHE A 1 506 ? -28.409 3.646 4.076 1.00 85.88 506 PHE A O 1
ATOM 3811 N N . LEU A 1 507 ? -29.677 3.117 2.312 1.00 88.88 507 LEU A N 1
ATOM 3812 C CA . LEU A 1 507 ? -30.911 2.945 3.081 1.00 88.88 507 LEU A CA 1
ATOM 3813 C C . LEU A 1 507 ? -30.768 1.953 4.246 1.00 88.88 507 LEU A C 1
ATOM 3815 O O . LEU A 1 507 ? -31.320 2.178 5.322 1.00 88.88 507 LEU A O 1
ATOM 3819 N N . THR A 1 508 ? -30.032 0.859 4.053 1.00 91.75 508 THR A N 1
ATOM 3820 C CA . THR A 1 508 ? -29.792 -0.137 5.112 1.00 91.75 508 THR A CA 1
ATOM 3821 C C . THR A 1 508 ? -28.945 0.447 6.237 1.00 91.75 508 THR A C 1
ATOM 3823 O O . THR A 1 508 ? -29.320 0.340 7.404 1.00 91.75 508 THR A O 1
ATOM 3826 N N . TYR A 1 509 ? -27.868 1.152 5.888 1.00 87.00 509 TYR A N 1
ATOM 3827 C CA . TYR A 1 509 ? -27.057 1.908 6.838 1.00 87.00 509 TYR A CA 1
ATOM 3828 C C . TYR A 1 509 ? -27.893 2.944 7.609 1.00 87.00 509 TYR A C 1
ATOM 3830 O O . TYR A 1 509 ? -27.831 2.987 8.837 1.00 87.00 509 TYR A O 1
ATOM 3838 N N . TYR A 1 510 ? -28.740 3.718 6.923 1.00 91.44 510 TYR A N 1
ATOM 3839 C CA . TYR A 1 510 ? -29.603 4.720 7.556 1.00 91.44 510 TYR A CA 1
ATOM 3840 C C . TYR A 1 510 ? -30.590 4.118 8.549 1.00 91.44 510 TYR A C 1
ATOM 3842 O O . TYR A 1 510 ? -30.738 4.646 9.647 1.00 91.44 510 TYR A O 1
ATOM 3850 N N . LYS A 1 511 ? -31.216 2.984 8.214 1.00 95.88 511 LYS A N 1
ATOM 3851 C CA . LYS A 1 511 ? -32.121 2.278 9.135 1.00 95.88 511 LYS A CA 1
ATOM 3852 C C . LYS A 1 511 ? -31.410 1.812 10.402 1.00 95.88 511 LYS A C 1
ATOM 3854 O O . LYS A 1 511 ? -31.981 1.900 11.484 1.00 95.88 511 LYS A O 1
ATOM 3859 N N . ILE A 1 512 ? -30.173 1.336 10.272 1.00 92.44 512 ILE A N 1
ATOM 3860 C CA . ILE A 1 512 ? -29.374 0.895 11.418 1.00 92.44 512 ILE A CA 1
ATOM 3861 C C . ILE A 1 512 ? -29.004 2.085 12.300 1.00 92.44 512 ILE A C 1
ATOM 3863 O O . ILE A 1 512 ? -29.245 2.029 13.501 1.00 92.44 512 ILE A O 1
ATOM 3867 N N . ARG A 1 513 ? -28.503 3.184 11.721 1.00 91.69 513 ARG A N 1
ATOM 3868 C CA . ARG A 1 513 ? -28.176 4.394 12.492 1.00 91.69 513 ARG A CA 1
ATOM 3869 C C . ARG A 1 513 ? -29.399 5.004 13.164 1.00 91.69 513 ARG A C 1
ATOM 3871 O O . ARG A 1 513 ? -29.321 5.377 14.329 1.00 91.69 513 ARG A O 1
ATOM 3878 N N . LEU A 1 514 ? -30.541 5.036 12.478 1.00 95.31 514 LEU A N 1
ATOM 3879 C CA . LEU A 1 514 ? -31.805 5.473 13.065 1.00 95.31 514 LEU A CA 1
ATOM 3880 C C . LEU A 1 514 ? -32.150 4.661 14.319 1.00 95.31 514 LEU A C 1
ATOM 3882 O O . LEU A 1 514 ? -32.469 5.241 15.354 1.00 95.31 514 LEU A O 1
ATOM 3886 N N . GLN A 1 515 ? -32.056 3.330 14.240 1.00 96.19 515 GLN A N 1
ATOM 3887 C CA . GLN A 1 515 ? -32.328 2.461 15.383 1.00 96.19 515 GLN A CA 1
ATOM 3888 C C . GLN A 1 515 ? -31.307 2.663 16.514 1.00 96.19 515 GLN A C 1
ATOM 3890 O O . GLN A 1 515 ? -31.712 2.786 17.665 1.00 96.19 515 GLN A O 1
ATOM 3895 N N . GLU A 1 516 ? -30.012 2.779 16.198 1.00 91.75 516 GLU A N 1
ATOM 3896 C CA . GLU A 1 516 ? -28.957 3.066 17.184 1.00 91.75 516 GLU A CA 1
ATOM 3897 C C . GLU A 1 516 ? -29.237 4.372 17.950 1.00 91.75 516 GLU A C 1
ATOM 3899 O O . GLU A 1 516 ? -29.214 4.389 19.181 1.00 91.75 516 GLU A O 1
ATOM 3904 N N . TYR A 1 517 ? -29.557 5.467 17.249 1.00 94.88 517 TYR A N 1
ATOM 3905 C CA . TYR A 1 517 ? -29.850 6.750 17.897 1.00 94.88 517 TYR A CA 1
ATOM 3906 C C . TYR A 1 517 ? -31.191 6.765 18.627 1.00 94.88 517 TYR A C 1
ATOM 3908 O O . TYR A 1 517 ? -31.305 7.426 19.662 1.00 94.88 517 TYR A O 1
ATOM 3916 N N . LYS A 1 518 ? -32.183 6.008 18.148 1.00 96.44 518 LYS A N 1
ATOM 3917 C CA . LYS A 1 518 ? -33.438 5.796 18.873 1.00 96.44 518 LYS A CA 1
ATOM 3918 C C . LYS A 1 518 ? -33.181 5.115 20.216 1.00 96.44 518 LYS A C 1
ATOM 3920 O O . LYS A 1 518 ? -33.623 5.622 21.248 1.00 96.44 518 LYS A O 1
ATOM 3925 N N . ASP A 1 519 ? -32.425 4.019 20.205 1.00 94.50 519 ASP A N 1
ATOM 3926 C CA . ASP A 1 519 ? -32.089 3.264 21.410 1.00 94.50 519 ASP A CA 1
ATOM 3927 C C . ASP A 1 519 ? -31.267 4.122 22.377 1.00 94.50 519 ASP A C 1
ATOM 3929 O O . ASP A 1 519 ? -31.602 4.202 23.559 1.00 94.50 519 ASP A O 1
ATOM 3933 N N . LEU A 1 520 ? -30.247 4.839 21.886 1.00 93.62 520 LEU A N 1
ATOM 3934 C CA . LEU A 1 520 ? -29.469 5.781 22.697 1.00 93.62 520 LEU A CA 1
ATOM 3935 C C . LEU A 1 520 ? -30.363 6.846 23.341 1.00 93.62 520 LEU A C 1
ATOM 3937 O O . LEU A 1 520 ? -30.236 7.114 24.537 1.00 93.62 520 LEU A O 1
ATOM 3941 N N . LEU A 1 521 ? -31.283 7.445 22.584 1.00 95.19 521 LEU A N 1
ATOM 3942 C CA . LEU A 1 521 ? -32.183 8.487 23.071 1.00 95.19 521 LEU A CA 1
ATOM 3943 C C . LEU A 1 521 ? -33.139 7.974 24.158 1.00 95.19 521 LEU A C 1
ATOM 3945 O O . LEU A 1 521 ? -33.247 8.593 25.222 1.00 95.19 521 LEU A O 1
ATOM 3949 N N . GLU A 1 522 ? -33.850 6.877 23.892 1.00 95.62 522 GLU A N 1
ATOM 3950 C CA . GLU A 1 522 ? -34.846 6.306 24.804 1.00 95.62 522 GLU A CA 1
ATOM 3951 C C . GLU A 1 522 ? -34.180 5.776 26.078 1.00 95.62 522 GLU A C 1
ATOM 3953 O O . GLU A 1 522 ? -34.563 6.149 27.194 1.00 95.62 522 GLU A O 1
ATOM 3958 N N . LYS A 1 523 ? -33.121 4.976 25.926 1.00 94.75 523 LYS A N 1
ATOM 3959 C CA . LYS A 1 523 ? -32.443 4.331 27.053 1.00 94.75 523 LYS A CA 1
ATOM 3960 C C . LYS A 1 523 ? -31.639 5.319 27.893 1.00 94.75 523 LYS A C 1
ATOM 3962 O O . LYS A 1 523 ? -31.605 5.171 29.115 1.00 94.75 523 LYS A O 1
ATOM 3967 N N . THR A 1 524 ? -31.054 6.367 27.297 1.00 94.31 524 THR A N 1
ATOM 3968 C CA . THR A 1 524 ? -30.332 7.396 28.074 1.00 94.31 524 THR A CA 1
ATOM 3969 C C . THR A 1 524 ? -31.310 8.188 28.931 1.00 94.31 524 THR A C 1
ATOM 3971 O O . THR A 1 524 ? -31.030 8.425 30.104 1.00 94.31 524 THR A O 1
ATOM 3974 N N . LYS A 1 525 ? -32.486 8.547 28.389 1.00 93.56 525 LYS A N 1
ATOM 3975 C CA . LYS A 1 525 ? -33.558 9.205 29.157 1.00 93.56 525 LYS A CA 1
ATOM 3976 C C . LYS A 1 525 ? -34.040 8.336 30.323 1.00 93.56 525 LYS A C 1
ATOM 3978 O O . LYS A 1 525 ? -34.239 8.865 31.415 1.00 93.56 525 LYS A O 1
ATOM 3983 N N . GLY A 1 526 ? -34.196 7.027 30.107 1.00 93.56 526 GLY A N 1
ATOM 3984 C CA . GLY A 1 526 ? -34.595 6.074 31.150 1.00 93.56 526 GLY A CA 1
ATOM 3985 C C . GLY A 1 526 ? -33.558 5.890 32.264 1.00 93.56 526 GLY A C 1
ATOM 3986 O O . GLY A 1 526 ? -33.925 5.627 33.405 1.00 93.56 526 GLY A O 1
ATOM 3987 N N . ASN A 1 527 ? -32.276 6.098 31.958 1.00 94.06 527 ASN A N 1
ATOM 3988 C CA . ASN A 1 527 ? -31.151 5.857 32.865 1.00 94.06 527 ASN A CA 1
ATOM 3989 C C . ASN A 1 527 ? -30.431 7.151 33.286 1.00 94.06 527 ASN A C 1
ATOM 3991 O O . ASN A 1 527 ? -29.219 7.159 33.520 1.00 94.06 527 ASN A O 1
ATOM 3995 N N . LEU A 1 528 ? -31.156 8.272 33.377 1.00 92.62 528 LEU A N 1
ATOM 3996 C CA . LEU A 1 528 ? -30.572 9.556 33.765 1.00 92.62 528 LEU A CA 1
ATOM 3997 C C . LEU A 1 528 ? -30.039 9.546 35.204 1.00 92.62 528 LEU A C 1
ATOM 3999 O O . LEU A 1 528 ? -30.775 9.308 36.161 1.00 92.62 528 LEU A O 1
ATOM 4003 N N . LYS A 1 529 ? -28.762 9.899 35.362 1.00 91.81 529 LYS A N 1
ATOM 4004 C CA . LYS A 1 529 ? -28.128 10.155 36.660 1.00 91.81 529 LYS A CA 1
ATOM 4005 C C . LYS A 1 529 ? -27.779 11.633 36.763 1.00 91.81 529 LYS A C 1
ATOM 4007 O O . LYS A 1 529 ? -27.233 12.221 35.828 1.00 91.81 529 LYS A O 1
ATOM 4012 N N . TYR A 1 530 ? -28.094 12.257 37.899 1.00 88.00 530 TYR A N 1
ATOM 4013 C CA . TYR A 1 530 ? -27.747 13.660 38.124 1.00 88.00 530 TYR A CA 1
ATOM 4014 C C . TYR A 1 530 ? -26.228 13.837 38.042 1.00 88.00 530 TYR A C 1
ATOM 4016 O O . TYR A 1 530 ? -25.496 13.192 38.788 1.00 88.00 530 TYR A O 1
ATOM 4024 N N . ARG A 1 531 ? -25.765 14.695 37.119 1.00 86.25 531 ARG A N 1
ATOM 4025 C CA . ARG A 1 531 ? -24.333 14.861 36.808 1.00 86.25 531 ARG A CA 1
ATOM 4026 C C . ARG A 1 531 ? -23.649 13.509 36.544 1.00 86.25 531 ARG A C 1
ATOM 4028 O O . ARG A 1 531 ? -22.571 13.238 37.068 1.00 86.25 531 ARG A O 1
ATOM 4035 N N . GLY A 1 532 ? -24.297 12.658 35.752 1.00 90.56 532 GLY A N 1
ATOM 4036 C CA . GLY A 1 532 ? -23.699 11.430 35.242 1.00 90.56 532 GLY A CA 1
ATOM 4037 C C . GLY A 1 532 ? -22.721 11.688 34.095 1.00 90.56 532 GLY A C 1
ATOM 4038 O O . GLY A 1 532 ? -22.838 12.680 33.371 1.00 90.56 532 GLY A O 1
ATOM 4039 N N . ILE A 1 533 ? -21.766 10.782 33.934 1.00 91.81 533 ILE A N 1
ATOM 4040 C CA . ILE A 1 533 ? -20.919 10.619 32.754 1.00 91.81 533 ILE A CA 1
ATOM 4041 C C . ILE A 1 533 ? -21.300 9.274 32.129 1.00 91.81 533 ILE A C 1
ATOM 4043 O O . ILE A 1 533 ? -21.431 8.280 32.841 1.00 91.81 533 ILE A O 1
ATOM 4047 N N . TYR A 1 534 ? -21.499 9.275 30.813 1.00 92.06 534 TYR A N 1
ATOM 4048 C CA . TYR A 1 534 ? -21.928 8.124 30.021 1.00 92.06 534 TYR A CA 1
ATOM 4049 C C . TYR A 1 534 ? -20.774 7.737 29.105 1.00 92.06 534 TYR A C 1
ATOM 4051 O O . TYR A 1 534 ? -20.430 8.492 28.192 1.00 92.06 534 TYR A O 1
ATOM 4059 N N . ILE A 1 535 ? -20.133 6.610 29.394 1.00 91.19 535 ILE A N 1
ATOM 4060 C CA . ILE A 1 535 ? -18.925 6.167 28.703 1.00 91.19 535 ILE A CA 1
ATOM 4061 C C 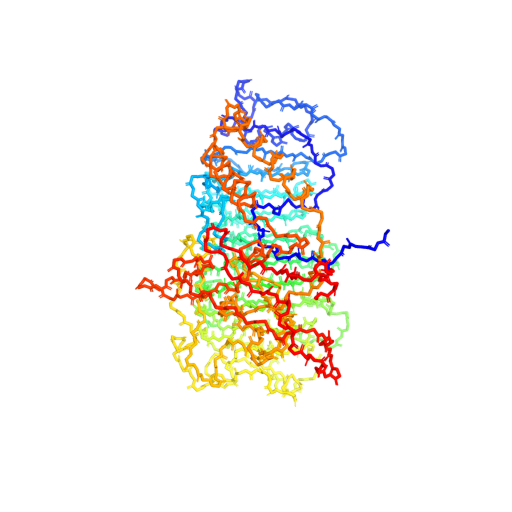. ILE A 1 535 ? -19.304 5.038 27.749 1.00 91.19 535 ILE A C 1
ATOM 4063 O O . ILE A 1 535 ? -19.674 3.943 28.173 1.00 91.19 535 ILE A O 1
ATOM 4067 N N . ASP A 1 536 ? -19.194 5.323 26.456 1.00 88.81 536 ASP A N 1
ATOM 4068 C CA . ASP A 1 536 ? -19.458 4.381 25.372 1.00 88.81 536 ASP A CA 1
ATOM 4069 C C . ASP A 1 536 ? -18.153 3.761 24.870 1.00 88.81 536 ASP A C 1
ATOM 4071 O O . ASP A 1 536 ? -17.417 4.360 24.083 1.00 88.81 536 ASP A O 1
ATOM 4075 N N . LEU A 1 537 ? -17.879 2.541 25.327 1.00 86.06 537 LEU A N 1
ATOM 4076 C CA . LEU A 1 537 ? -16.677 1.795 24.963 1.00 86.06 537 LEU A CA 1
ATOM 4077 C C . LEU A 1 537 ? -16.571 1.549 23.446 1.00 86.06 537 LEU A C 1
ATOM 4079 O O . LEU A 1 537 ? -15.482 1.675 22.883 1.00 86.06 537 LEU A O 1
ATOM 4083 N N . LYS A 1 538 ? -17.697 1.318 22.750 1.00 84.12 538 LYS A N 1
ATOM 4084 C CA . LYS A 1 538 ? -17.719 1.141 21.285 1.00 84.12 538 LYS A CA 1
ATOM 4085 C C . LYS A 1 538 ? -17.287 2.419 20.575 1.00 84.12 538 LYS A C 1
ATOM 4087 O O . LYS A 1 538 ? -16.477 2.365 19.651 1.00 84.12 538 LYS A O 1
ATOM 4092 N N . LYS A 1 539 ? -17.768 3.578 21.035 1.00 84.56 539 LYS A N 1
ATOM 4093 C CA . LYS A 1 539 ? -17.370 4.891 20.500 1.00 84.56 539 LYS A CA 1
ATOM 4094 C C . LYS A 1 539 ? -15.881 5.172 20.691 1.00 84.56 539 LYS A C 1
ATOM 4096 O O . LYS A 1 539 ? -15.260 5.771 19.812 1.00 84.56 539 LYS A O 1
ATOM 4101 N N . TYR A 1 540 ? -15.311 4.742 21.814 1.00 81.69 540 TYR A N 1
ATOM 4102 C CA . TYR A 1 540 ? -13.874 4.852 22.070 1.00 81.69 540 TYR A CA 1
ATOM 4103 C C . TYR A 1 540 ? -13.045 3.767 21.376 1.00 81.69 540 TYR A C 1
ATOM 4105 O O . TYR A 1 540 ? -11.826 3.889 21.372 1.00 81.69 540 TYR A O 1
ATOM 4113 N N . LYS A 1 541 ? -13.679 2.760 20.754 1.00 81.25 541 LYS A N 1
ATOM 4114 C CA . LYS A 1 541 ? -13.027 1.583 20.154 1.00 81.25 541 LYS A CA 1
ATOM 4115 C C . LYS A 1 541 ? -12.121 0.858 21.151 1.00 81.25 541 LYS A C 1
ATOM 4117 O O . LYS A 1 541 ? -11.020 0.438 20.805 1.00 81.25 541 LYS A O 1
ATOM 4122 N N . LEU A 1 542 ? -12.605 0.756 22.388 1.00 83.69 542 LEU A N 1
ATOM 4123 C CA . LEU A 1 542 ? -11.946 0.058 23.479 1.00 83.69 542 LEU A CA 1
ATOM 4124 C C . LEU A 1 542 ? -12.855 -1.047 24.044 1.00 83.69 542 LEU A C 1
ATOM 4126 O O . LEU A 1 542 ? -14.077 -0.890 24.023 1.00 83.69 542 LEU A O 1
ATOM 4130 N N . PRO A 1 543 ? -12.282 -2.139 24.577 1.00 84.88 543 PRO A N 1
ATOM 4131 C CA . PRO A 1 543 ? -10.886 -2.540 24.375 1.00 84.88 543 PRO A CA 1
ATOM 4132 C C . PRO A 1 543 ? -10.574 -2.748 22.882 1.00 84.88 543 PRO A C 1
ATOM 4134 O O . PRO A 1 543 ? -11.490 -2.843 22.055 1.00 84.88 543 PRO A O 1
ATOM 4137 N N . LEU A 1 544 ? -9.288 -2.769 22.529 1.00 85.50 544 LEU A N 1
ATOM 4138 C CA . LEU A 1 544 ? -8.874 -3.134 21.176 1.00 85.50 544 LEU A CA 1
ATOM 4139 C C . LEU A 1 544 ? -9.407 -4.537 20.842 1.00 85.50 544 LEU A C 1
ATOM 4141 O O . LEU A 1 544 ? -9.478 -5.387 21.731 1.00 85.50 544 LEU A O 1
ATOM 4145 N N . PRO A 1 545 ? -9.855 -4.786 19.599 1.00 86.38 545 PRO A N 1
ATOM 4146 C CA . PRO A 1 545 ? -10.450 -6.067 19.249 1.00 86.38 545 PRO A CA 1
ATOM 4147 C C . PRO A 1 545 ? -9.418 -7.189 19.362 1.00 86.38 545 PRO A C 1
ATOM 4149 O O . PRO A 1 545 ? -8.291 -7.037 18.908 1.00 86.38 545 PRO A O 1
ATOM 4152 N N . GLN A 1 546 ? -9.823 -8.346 19.879 1.00 85.31 546 GLN A N 1
ATOM 4153 C CA . GLN A 1 546 ? -8.986 -9.540 19.799 1.00 85.31 546 GLN A CA 1
ATOM 4154 C C . GLN A 1 546 ? -8.940 -10.052 18.356 1.00 85.31 546 GLN A C 1
ATOM 4156 O O . GLN A 1 546 ? -9.994 -10.242 17.744 1.00 85.31 546 GLN A O 1
ATOM 4161 N N . GLU A 1 547 ? -7.754 -10.343 17.832 1.00 90.12 547 GLU A N 1
ATOM 4162 C CA . GLU A 1 547 ? -7.605 -11.050 16.562 1.00 90.12 547 GLU A CA 1
ATOM 4163 C C . GLU A 1 547 ? -7.574 -12.574 16.767 1.00 90.12 547 GLU A C 1
ATOM 4165 O O . GLU A 1 547 ? -6.835 -13.090 17.605 1.00 90.12 547 GLU A O 1
ATOM 4170 N N . VAL A 1 548 ? -8.402 -13.308 16.017 1.00 90.12 548 VAL A N 1
ATOM 4171 C CA . VAL A 1 548 ? -8.548 -14.769 16.130 1.00 90.12 548 VAL A CA 1
ATOM 4172 C C . VAL A 1 548 ? -8.384 -15.425 14.762 1.00 90.12 548 VAL A C 1
ATOM 4174 O O . VAL A 1 548 ? -9.038 -15.027 13.797 1.00 90.12 548 VAL A O 1
ATOM 4177 N N . GLU A 1 549 ? -7.538 -16.453 14.688 1.00 92.75 549 GLU A N 1
ATOM 4178 C CA . GLU A 1 549 ? -7.376 -17.286 13.492 1.00 92.75 549 GLU A CA 1
ATOM 4179 C C . GLU A 1 549 ? -8.614 -18.178 13.283 1.00 92.75 549 GLU A C 1
ATOM 4181 O O . GLU A 1 549 ? -9.086 -18.866 14.192 1.00 92.75 549 GLU A O 1
ATOM 4186 N N . LEU A 1 550 ? -9.147 -18.160 12.065 1.00 92.12 550 LEU A N 1
ATOM 4187 C CA . LEU A 1 550 ? -10.274 -18.968 11.616 1.00 92.12 550 LEU A CA 1
ATOM 4188 C C . LEU A 1 550 ? -9.797 -20.307 11.039 1.00 92.12 550 LEU A C 1
ATOM 4190 O O . LEU A 1 550 ? -8.631 -20.504 10.707 1.00 92.12 550 LEU A O 1
ATOM 4194 N N . THR A 1 551 ? -10.725 -21.247 10.842 1.00 90.56 551 THR A N 1
ATOM 4195 C CA . THR A 1 551 ? -10.408 -22.591 10.320 1.00 90.56 551 THR A CA 1
ATOM 4196 C C . THR A 1 551 ? -9.829 -22.603 8.904 1.00 90.56 551 THR A C 1
ATOM 4198 O O . THR A 1 551 ? -9.221 -23.593 8.505 1.00 90.56 551 THR A O 1
ATOM 4201 N N . ASP A 1 552 ? -10.061 -21.547 8.123 1.00 87.81 552 ASP A N 1
ATOM 4202 C CA . ASP A 1 552 ? -9.517 -21.373 6.773 1.00 87.81 552 ASP A CA 1
ATOM 4203 C C . ASP A 1 552 ? -8.155 -20.645 6.760 1.00 87.81 552 ASP A C 1
ATOM 4205 O O . ASP A 1 552 ? -7.567 -20.470 5.693 1.00 87.81 552 ASP A O 1
ATOM 4209 N N . GLY A 1 553 ? -7.638 -20.256 7.932 1.00 90.12 553 GLY A N 1
ATOM 4210 C CA . GLY A 1 553 ? -6.384 -19.526 8.106 1.00 90.12 553 GLY A CA 1
ATOM 4211 C C . GLY A 1 553 ? -6.488 -18.010 7.901 1.00 90.12 553 GLY A C 1
ATOM 4212 O O . GLY A 1 553 ? -5.462 -17.330 7.973 1.00 90.12 553 GLY A O 1
ATOM 4213 N N . ASN A 1 554 ? -7.681 -17.463 7.632 1.00 92.50 554 ASN A N 1
ATOM 4214 C CA . ASN A 1 554 ? -7.918 -16.021 7.741 1.00 92.50 554 ASN A CA 1
ATOM 4215 C C . ASN A 1 554 ? -8.009 -15.607 9.211 1.00 92.50 554 ASN A C 1
ATOM 4217 O O . ASN A 1 554 ? -8.220 -16.439 10.089 1.00 92.50 554 ASN A O 1
ATOM 4221 N N . HIS A 1 555 ? -7.878 -14.311 9.484 1.00 93.69 555 HIS A N 1
ATOM 4222 C CA . HIS A 1 555 ? -8.005 -13.778 10.836 1.00 93.69 555 HIS A CA 1
ATOM 4223 C C . HIS A 1 555 ? -9.195 -12.825 10.943 1.00 93.69 555 HIS A C 1
ATOM 4225 O O . HIS A 1 555 ? -9.398 -11.961 10.087 1.00 93.69 555 HIS A O 1
ATOM 4231 N N . GLN A 1 556 ? -9.969 -12.971 12.017 1.00 91.75 556 GLN A N 1
ATOM 4232 C CA . GLN A 1 556 ? -11.119 -12.133 12.339 1.00 91.75 556 GLN A CA 1
ATOM 4233 C C . GLN A 1 556 ? -10.820 -11.237 13.541 1.00 91.75 556 GLN A C 1
ATOM 4235 O O . GLN A 1 556 ? -10.288 -11.696 14.549 1.00 91.75 556 GLN A O 1
ATOM 4240 N N . LEU A 1 557 ? -11.242 -9.973 13.458 1.00 91.00 557 LEU A N 1
ATOM 4241 C CA . LEU A 1 557 ? -11.250 -9.051 14.591 1.00 91.00 557 LEU A CA 1
ATOM 4242 C C . LEU A 1 557 ? -12.569 -9.166 15.364 1.00 91.00 557 LEU A C 1
ATOM 4244 O O . LEU A 1 557 ? -13.647 -8.854 14.851 1.00 91.00 557 LEU A O 1
ATOM 4248 N N . ASN A 1 558 ? -12.482 -9.570 16.627 1.00 89.50 558 ASN A N 1
ATOM 4249 C CA . ASN A 1 558 ? -13.614 -9.664 17.539 1.00 89.50 558 ASN A CA 1
ATOM 4250 C C . ASN A 1 558 ? -13.780 -8.357 18.313 1.00 89.50 558 ASN A C 1
ATOM 4252 O O . ASN A 1 558 ? -13.294 -8.194 19.434 1.00 89.50 558 ASN A O 1
ATOM 4256 N N . PHE A 1 559 ? -14.497 -7.418 17.701 1.00 88.31 559 PHE A N 1
ATOM 4257 C CA . PHE A 1 559 ? -14.829 -6.132 18.310 1.00 88.31 559 PHE A CA 1
ATOM 4258 C C . PHE A 1 559 ? -15.680 -6.276 19.567 1.00 88.31 559 PHE A C 1
ATOM 4260 O O . PHE A 1 559 ? -16.479 -7.209 19.704 1.00 88.31 559 PHE A O 1
ATOM 4267 N N . PHE A 1 560 ? -15.533 -5.296 20.459 1.00 86.50 560 PHE A N 1
ATOM 4268 C CA . PHE A 1 560 ? -16.311 -5.216 21.683 1.00 86.50 560 PHE A CA 1
ATOM 4269 C C . PHE A 1 560 ? -17.822 -5.279 21.405 1.00 86.50 560 PHE A C 1
ATOM 4271 O O . PHE A 1 560 ? -18.391 -4.467 20.667 1.00 86.50 560 PHE A O 1
ATOM 4278 N N . SER A 1 561 ? -18.473 -6.255 22.034 1.00 85.44 561 SER A N 1
ATOM 4279 C CA . SER A 1 561 ? -19.923 -6.404 22.095 1.00 85.44 561 SER A CA 1
ATOM 4280 C C . SER A 1 561 ? -20.316 -7.086 23.410 1.00 85.44 561 SER A C 1
ATOM 4282 O O . SER A 1 561 ? -19.561 -7.931 23.896 1.00 85.44 561 SER A O 1
ATOM 4284 N N . PRO A 1 562 ? -21.493 -6.788 23.981 1.00 77.88 562 PRO A N 1
ATOM 4285 C CA . PRO A 1 562 ? -21.951 -7.481 25.188 1.00 77.88 562 PRO A CA 1
ATOM 4286 C C . PRO A 1 562 ? -22.188 -8.984 24.992 1.00 77.88 562 PRO A C 1
ATOM 4288 O O . PRO A 1 562 ? -22.218 -9.727 25.965 1.00 77.88 562 PRO A O 1
ATOM 4291 N N . GLU A 1 563 ? -22.352 -9.444 23.747 1.00 81.56 563 GLU A N 1
ATOM 4292 C CA . GLU A 1 563 ? -22.490 -10.871 23.430 1.00 81.56 563 GLU A CA 1
ATOM 4293 C C . GLU A 1 563 ? -21.167 -11.625 23.614 1.00 81.56 563 GLU A C 1
ATOM 4295 O O . GLU A 1 563 ? -21.159 -12.764 24.080 1.00 81.56 563 GLU A O 1
ATOM 4300 N N . ASN A 1 564 ? -20.047 -10.976 23.283 1.00 79.44 564 ASN A N 1
ATOM 4301 C CA . ASN A 1 564 ? -18.718 -11.587 23.331 1.00 79.44 564 ASN A CA 1
ATOM 4302 C C . ASN A 1 564 ? -17.959 -11.277 24.630 1.00 79.44 564 ASN A C 1
ATOM 4304 O O . ASN A 1 564 ? -16.998 -11.973 24.952 1.00 79.44 564 ASN A O 1
ATOM 4308 N N . TYR A 1 565 ? -18.360 -10.239 25.372 1.00 82.75 565 TYR A N 1
ATOM 4309 C CA . TYR A 1 565 ? -17.613 -9.728 26.520 1.00 82.75 565 TYR A CA 1
ATOM 4310 C C . TYR A 1 565 ? -18.504 -9.545 27.748 1.00 82.75 565 TYR A C 1
ATOM 4312 O O . TYR A 1 565 ? -19.566 -8.930 27.688 1.00 82.75 565 TYR A O 1
ATOM 4320 N N . LYS A 1 566 ? -18.012 -10.002 28.906 1.00 86.50 566 LYS A N 1
ATOM 4321 C CA . LYS A 1 566 ? -18.592 -9.673 30.210 1.00 86.50 566 LYS A CA 1
ATOM 4322 C C . LYS A 1 566 ? -17.894 -8.442 30.775 1.00 86.50 566 LYS A C 1
ATOM 4324 O O . LYS A 1 566 ? -16.691 -8.479 31.013 1.00 86.50 566 LYS A O 1
ATOM 4329 N N . VAL A 1 567 ? -18.654 -7.383 31.041 1.00 88.69 567 VAL A N 1
ATOM 4330 C CA . VAL A 1 567 ? -18.124 -6.160 31.653 1.00 88.69 567 VAL A CA 1
ATOM 4331 C C . VAL A 1 567 ? -18.340 -6.198 33.161 1.00 88.69 567 VAL A C 1
ATOM 4333 O O . VAL A 1 567 ? -19.457 -6.374 33.644 1.00 88.69 567 VAL A O 1
ATOM 4336 N N . THR A 1 568 ? -17.260 -6.015 33.914 1.00 90.44 568 THR A N 1
ATOM 4337 C CA . THR A 1 568 ? -17.293 -5.759 35.357 1.00 90.44 568 THR A CA 1
ATOM 4338 C C . THR A 1 568 ? -16.648 -4.415 35.623 1.00 90.44 568 THR A C 1
ATOM 4340 O O . THR A 1 568 ? -15.623 -4.099 35.026 1.00 90.44 568 THR A O 1
ATOM 4343 N N . VAL A 1 569 ? -17.237 -3.635 36.520 1.00 91.12 569 VAL A N 1
ATOM 4344 C CA . VAL A 1 569 ? -16.731 -2.310 36.876 1.00 91.12 569 VAL A CA 1
ATOM 4345 C C . VAL A 1 569 ? -16.443 -2.239 38.366 1.00 91.12 569 VAL A C 1
ATOM 4347 O O . VAL A 1 569 ? -17.179 -2.799 39.179 1.00 91.12 569 VAL A O 1
ATOM 4350 N N . GLU A 1 570 ? -15.375 -1.531 38.708 1.00 90.25 570 GLU A N 1
ATOM 4351 C CA . GLU A 1 570 ? -14.967 -1.260 40.080 1.00 90.25 570 GLU A CA 1
ATOM 4352 C C . GLU A 1 570 ? -14.687 0.238 40.228 1.00 90.25 570 GLU A C 1
ATOM 4354 O O . GLU A 1 570 ? -13.987 0.842 39.417 1.00 90.25 570 GLU A O 1
ATOM 4359 N N . ALA A 1 571 ? -15.263 0.856 41.260 1.00 90.62 571 ALA A N 1
ATOM 4360 C CA . ALA A 1 571 ? -14.994 2.247 41.594 1.00 90.62 571 ALA A CA 1
ATOM 4361 C C . ALA A 1 571 ? -13.850 2.317 42.615 1.00 90.62 571 ALA A C 1
ATOM 4363 O O . ALA A 1 571 ? -14.046 1.979 43.781 1.00 90.62 571 ALA A O 1
ATOM 4364 N N . LEU A 1 572 ? -12.679 2.803 42.194 1.00 89.00 572 LEU A N 1
ATOM 4365 C CA . LEU A 1 572 ? -11.508 2.917 43.075 1.00 89.00 572 LEU A CA 1
ATOM 4366 C C . LEU A 1 572 ? -11.642 4.059 44.097 1.00 89.00 572 LEU A C 1
ATOM 4368 O O . LEU A 1 572 ? -11.221 3.932 45.247 1.00 89.00 572 LEU A O 1
ATOM 4372 N N . GLY A 1 573 ? -12.274 5.172 43.707 1.00 88.56 573 GLY A N 1
ATOM 4373 C CA . GLY A 1 573 ? -12.569 6.296 44.595 1.00 88.56 573 GLY A CA 1
ATOM 4374 C C . GLY A 1 573 ? -12.195 7.658 44.017 1.00 88.56 573 GLY A C 1
ATOM 4375 O O . GLY A 1 573 ? -12.229 7.861 42.807 1.00 88.56 573 GLY A O 1
ATOM 4376 N N . ILE A 1 574 ? -11.875 8.614 44.893 1.00 87.88 574 ILE A N 1
ATOM 4377 C CA . ILE A 1 574 ? -11.473 9.980 44.525 1.00 87.88 574 ILE A CA 1
ATOM 4378 C C . ILE A 1 574 ? -10.002 10.217 44.866 1.00 87.88 574 ILE A C 1
ATOM 4380 O O . ILE A 1 574 ? -9.522 9.772 45.909 1.00 87.88 574 ILE A O 1
ATOM 4384 N N . GLY A 1 575 ? -9.284 10.947 44.018 1.00 86.56 575 GLY A N 1
ATOM 4385 C CA . GLY A 1 575 ? -7.862 11.202 44.223 1.00 86.56 575 GLY A CA 1
ATOM 4386 C C . GLY A 1 575 ? -7.164 11.682 42.964 1.00 86.56 575 GLY A C 1
ATOM 4387 O O . GLY A 1 575 ? -7.817 12.093 42.010 1.00 86.56 575 GLY A O 1
ATOM 4388 N N . GLN A 1 576 ? -5.834 11.633 42.976 1.00 82.75 576 GLN A N 1
ATOM 4389 C CA . GLN A 1 576 ? -5.019 11.858 41.786 1.00 82.75 576 GLN A CA 1
ATOM 4390 C C . GLN A 1 576 ? -4.278 10.579 41.416 1.00 82.75 576 GLN A C 1
ATOM 4392 O O . GLN A 1 576 ? -3.653 9.959 42.279 1.00 82.75 576 GLN A O 1
ATOM 4397 N N . ILE A 1 577 ? -4.329 10.245 40.129 1.00 79.25 577 ILE A N 1
ATOM 4398 C CA . ILE A 1 577 ? -3.483 9.248 39.479 1.00 79.25 577 ILE A CA 1
ATOM 4399 C C . ILE A 1 577 ? -2.527 10.029 38.577 1.00 79.25 577 ILE A C 1
ATOM 4401 O O . ILE A 1 577 ? -2.966 10.848 37.769 1.00 79.25 577 ILE A O 1
ATOM 4405 N N . ASN A 1 578 ? -1.222 9.857 38.768 1.00 75.38 578 ASN A N 1
ATOM 4406 C CA . ASN A 1 578 ? -0.199 10.459 37.916 1.00 75.38 578 ASN A CA 1
ATOM 4407 C C . ASN A 1 578 ? 1.094 9.630 37.942 1.00 75.38 578 ASN A C 1
ATOM 4409 O O . ASN A 1 578 ? 1.236 8.697 38.734 1.00 75.38 578 ASN A O 1
ATOM 4413 N N . ASP A 1 579 ? 2.061 10.029 37.118 1.00 70.31 579 ASP A N 1
ATOM 4414 C CA . ASP A 1 579 ? 3.362 9.361 36.972 1.00 70.31 579 ASP A CA 1
ATOM 4415 C C . ASP A 1 579 ? 4.184 9.291 38.277 1.00 70.31 579 ASP A C 1
ATOM 4417 O O . ASP A 1 579 ? 5.132 8.516 38.375 1.00 70.31 579 ASP A O 1
ATOM 4421 N N . THR A 1 580 ? 3.855 10.109 39.286 1.00 72.00 580 THR A N 1
ATOM 4422 C CA . THR A 1 580 ? 4.552 10.159 40.586 1.00 72.00 580 THR A CA 1
ATOM 4423 C C . THR A 1 580 ? 3.874 9.334 41.684 1.00 72.00 580 THR A C 1
ATOM 4425 O O . THR A 1 580 ? 4.430 9.213 42.777 1.00 72.00 580 THR A O 1
ATOM 4428 N N . GLY A 1 581 ? 2.707 8.745 41.405 1.00 74.44 581 GLY A N 1
ATOM 4429 C CA . GLY A 1 581 ? 2.008 7.826 42.300 1.00 74.44 581 GLY A CA 1
ATOM 4430 C C . GLY A 1 581 ? 0.490 8.013 42.333 1.00 74.44 581 GLY A C 1
ATOM 4431 O O . GLY A 1 581 ? -0.071 8.951 41.765 1.00 74.44 581 GLY A O 1
ATOM 4432 N N . GLU A 1 582 ? -0.171 7.102 43.043 1.00 84.00 582 GLU A N 1
ATOM 4433 C CA . GLU A 1 582 ? -1.621 7.076 43.225 1.00 84.00 582 GLU A CA 1
ATOM 4434 C C . GLU A 1 582 ? -2.006 7.593 44.618 1.00 84.00 582 GLU A C 1
ATOM 4436 O O . GLU A 1 582 ? -1.506 7.132 45.645 1.00 84.00 582 GLU A O 1
ATOM 4441 N N . THR A 1 583 ? -2.926 8.557 44.666 1.00 84.81 583 THR A N 1
ATOM 4442 C CA . THR A 1 583 ? -3.502 9.096 45.911 1.00 84.81 583 THR A CA 1
ATOM 4443 C C . THR A 1 583 ? -5.019 8.934 45.928 1.00 84.81 583 THR A C 1
ATOM 4445 O O . THR A 1 583 ? -5.758 9.867 46.243 1.00 84.81 583 THR A O 1
ATOM 4448 N N . VAL A 1 584 ? -5.494 7.746 45.560 1.00 88.50 584 VAL A N 1
ATOM 4449 C CA . VAL A 1 584 ? -6.921 7.417 45.491 1.00 88.50 584 VAL A CA 1
ATOM 4450 C C . VAL A 1 584 ? -7.420 6.916 46.845 1.00 88.50 584 VAL A C 1
ATOM 4452 O O . VAL A 1 584 ? -6.781 6.105 47.515 1.00 88.50 584 VAL A O 1
ATOM 4455 N N . LYS A 1 585 ? -8.566 7.442 47.284 1.00 91.12 585 LYS A N 1
ATOM 4456 C CA . LYS A 1 585 ? -9.273 6.997 48.488 1.00 91.12 585 LYS A CA 1
ATOM 4457 C C . LYS A 1 585 ? -10.681 6.552 48.115 1.00 91.12 585 LYS A C 1
ATOM 4459 O O . LYS A 1 585 ? -11.373 7.335 47.456 1.00 91.12 585 LYS A O 1
ATOM 4464 N N . PRO A 1 586 ? -11.141 5.382 48.593 1.00 92.94 586 PRO A N 1
ATOM 4465 C CA . PRO A 1 586 ? -12.511 4.942 48.377 1.00 92.94 586 PRO A CA 1
ATOM 4466 C C . PRO A 1 586 ? -13.517 6.011 48.809 1.00 92.94 586 PRO A C 1
ATOM 4468 O O . PRO A 1 586 ? -13.400 6.586 49.895 1.00 92.94 586 PRO A O 1
ATOM 4471 N N . ASP A 1 587 ? -14.516 6.264 47.968 1.00 91.81 587 ASP A N 1
ATOM 4472 C CA . ASP A 1 587 ? -15.624 7.166 48.275 1.00 91.81 587 ASP A CA 1
ATOM 4473 C C . ASP A 1 587 ? -16.944 6.424 48.036 1.00 91.81 587 ASP A C 1
ATOM 4475 O O . ASP A 1 587 ? -17.298 6.187 46.881 1.00 91.81 587 ASP A O 1
ATOM 4479 N N . PRO A 1 588 ? -17.706 6.080 49.092 1.00 91.50 588 PRO A N 1
ATOM 4480 C CA . PRO A 1 588 ? -18.955 5.330 48.953 1.00 91.50 588 PRO A CA 1
ATOM 4481 C C . PRO A 1 588 ? -20.052 6.098 48.201 1.00 91.50 588 PRO A C 1
ATOM 4483 O O . PRO A 1 588 ? -21.101 5.531 47.912 1.00 91.50 588 PRO A O 1
ATOM 4486 N N . LYS A 1 589 ? -19.851 7.392 47.925 1.00 93.25 589 LYS A N 1
ATOM 4487 C CA . LYS A 1 589 ? -20.787 8.225 47.164 1.00 93.25 589 LYS A CA 1
ATOM 4488 C C . LYS A 1 589 ? -20.487 8.245 45.669 1.00 93.25 589 LYS A C 1
ATOM 4490 O O . LYS A 1 589 ? -21.316 8.762 44.920 1.00 93.25 589 LYS A O 1
ATOM 4495 N N . LEU A 1 590 ? -19.313 7.769 45.247 1.00 92.50 590 LEU A N 1
ATOM 4496 C CA . LEU A 1 590 ? -18.946 7.622 43.843 1.00 92.50 590 LEU A CA 1
ATOM 4497 C C . LEU A 1 590 ? -19.411 6.251 43.355 1.00 92.50 590 LEU A C 1
ATOM 4499 O O . LEU A 1 590 ? -19.032 5.224 43.910 1.00 92.50 590 LEU A O 1
ATOM 4503 N N . HIS A 1 591 ? -20.204 6.249 42.293 1.00 92.31 591 HIS A N 1
ATOM 4504 C CA . HIS A 1 591 ? -20.686 5.036 41.655 1.00 92.31 591 HIS A CA 1
ATOM 4505 C C . HIS A 1 591 ? -20.125 4.954 40.240 1.00 92.31 591 HIS A C 1
ATOM 4507 O O . HIS A 1 591 ? -20.157 5.935 39.496 1.00 92.31 591 HIS A O 1
ATOM 4513 N N . CYS A 1 592 ? -19.627 3.772 39.893 1.00 93.62 592 CYS A N 1
ATOM 4514 C CA . CYS A 1 592 ? -19.255 3.363 38.547 1.00 93.62 592 CYS A CA 1
ATOM 4515 C C . CYS A 1 592 ? -20.004 2.054 38.293 1.00 93.62 592 CYS A C 1
ATOM 4517 O O . CYS A 1 592 ? -19.736 1.063 38.971 1.00 93.62 592 CYS A O 1
ATOM 4519 N N . GLU A 1 593 ? -21.006 2.070 37.415 1.00 94.12 593 GLU A N 1
ATOM 4520 C CA . GLU A 1 593 ? -21.869 0.914 37.145 1.00 94.12 593 GLU A CA 1
ATOM 4521 C C . GLU A 1 593 ? -21.953 0.636 35.642 1.00 94.12 593 GLU A C 1
ATOM 4523 O O . GLU A 1 593 ? -22.038 1.557 34.832 1.00 94.12 593 GLU A O 1
ATOM 4528 N N . TRP A 1 594 ? -21.928 -0.641 35.264 1.00 94.50 594 TRP A N 1
ATOM 4529 C CA . TRP A 1 594 ? -22.241 -1.064 33.905 1.00 94.50 594 TRP A CA 1
ATOM 4530 C C . TRP A 1 594 ? -23.758 -1.085 33.738 1.00 94.50 594 TRP A C 1
ATOM 4532 O O . TRP A 1 594 ? -24.461 -1.726 34.521 1.00 94.50 594 TRP A O 1
ATOM 4542 N N . ASN A 1 595 ? -24.267 -0.377 32.734 1.00 93.62 595 ASN A N 1
ATOM 4543 C CA . ASN A 1 595 ? -25.679 -0.390 32.388 1.00 93.62 595 ASN A CA 1
ATOM 4544 C C . ASN A 1 595 ? -25.888 -1.288 31.166 1.00 93.62 595 ASN A C 1
ATOM 4546 O O . ASN A 1 595 ? -25.502 -0.917 30.060 1.00 93.62 595 ASN A O 1
ATOM 4550 N N . GLU A 1 596 ? -26.487 -2.463 31.376 1.00 89.06 596 GLU A N 1
ATOM 4551 C CA . GLU A 1 596 ? -26.695 -3.462 30.318 1.00 89.06 596 GLU A CA 1
ATOM 4552 C C . GLU A 1 596 ? -27.609 -2.953 29.200 1.00 89.06 596 GLU A C 1
ATOM 4554 O O . GLU A 1 596 ? -27.343 -3.229 28.035 1.00 89.06 596 GLU A O 1
ATOM 4559 N N . ASP A 1 597 ? -28.632 -2.156 29.527 1.00 86.81 597 ASP A N 1
ATOM 4560 C CA . ASP A 1 597 ? -29.548 -1.617 28.520 1.00 86.81 597 ASP A CA 1
ATOM 4561 C C . ASP A 1 597 ? -28.820 -0.668 27.559 1.00 86.81 597 ASP A C 1
ATOM 4563 O O . ASP A 1 597 ? -29.005 -0.752 26.342 1.00 86.81 597 ASP A O 1
ATOM 4567 N N . LEU A 1 598 ? -28.010 0.246 28.103 1.00 88.69 598 LEU A N 1
ATOM 4568 C CA . LEU A 1 598 ? -27.237 1.231 27.344 1.00 88.69 598 LEU A CA 1
ATOM 4569 C C . LEU A 1 598 ? -25.965 0.667 26.721 1.00 88.69 598 LEU A C 1
ATOM 4571 O O . LEU A 1 598 ? -25.433 1.285 25.803 1.00 88.69 598 LEU A O 1
ATOM 4575 N N . GLU A 1 599 ? -25.465 -0.449 27.246 1.00 90.81 599 GLU A N 1
ATOM 4576 C CA . GLU A 1 599 ? -24.131 -0.968 26.956 1.00 90.81 599 GLU A CA 1
ATOM 4577 C C . GLU A 1 599 ? -23.034 0.083 27.228 1.00 90.81 599 GLU A C 1
ATOM 4579 O O . GLU A 1 599 ? -22.077 0.243 26.466 1.00 90.81 599 GLU A O 1
ATOM 4584 N N . GLN A 1 600 ? -23.195 0.837 28.321 1.00 92.75 600 GLN A N 1
ATOM 4585 C CA . GLN A 1 600 ? -22.315 1.941 28.711 1.00 92.75 600 GLN A CA 1
ATOM 4586 C C . GLN A 1 600 ? -21.935 1.859 30.187 1.00 92.75 600 GLN A C 1
ATOM 4588 O O . GLN A 1 600 ? -22.700 1.374 31.024 1.00 92.75 600 GLN A O 1
ATOM 4593 N N . ILE A 1 601 ? -20.765 2.409 30.519 1.00 93.44 601 ILE A N 1
ATOM 4594 C CA . ILE A 1 601 ? -20.374 2.636 31.911 1.00 93.44 601 ILE A CA 1
ATOM 4595 C C . ILE A 1 601 ? -20.948 3.983 32.356 1.00 93.44 601 ILE A C 1
ATOM 4597 O O . ILE A 1 601 ? -20.715 5.017 31.724 1.00 93.44 601 ILE A O 1
ATOM 4601 N N . LEU A 1 602 ? -21.699 3.966 33.454 1.00 93.94 602 LEU A N 1
ATOM 4602 C CA . LEU A 1 602 ? -22.261 5.147 34.090 1.00 93.94 602 LEU A CA 1
ATOM 4603 C C . LEU A 1 602 ? -21.430 5.519 35.309 1.00 93.94 602 LEU A C 1
ATOM 4605 O O . LEU A 1 602 ? -21.306 4.739 36.253 1.00 93.94 602 LEU A O 1
ATOM 4609 N N . VAL A 1 603 ? -20.925 6.748 35.319 1.00 93.31 603 VAL A N 1
ATOM 4610 C CA . VAL A 1 603 ? -20.194 7.309 36.457 1.00 93.31 603 VAL A CA 1
ATOM 4611 C C . VAL A 1 603 ? -20.976 8.480 37.029 1.00 93.31 603 VAL A C 1
ATOM 4613 O O . VAL A 1 603 ? -21.297 9.425 36.311 1.00 93.31 603 VAL A O 1
ATOM 4616 N N . TYR A 1 604 ? -21.309 8.437 38.316 1.00 92.31 604 TYR A N 1
ATOM 4617 C CA . TYR A 1 604 ? -22.090 9.491 38.969 1.00 92.31 604 TYR A CA 1
ATOM 4618 C C . TYR A 1 604 ? -21.866 9.527 40.480 1.00 92.31 604 TYR A C 1
ATOM 4620 O O . TYR A 1 604 ? -21.263 8.631 41.069 1.00 92.31 604 TYR A O 1
ATOM 4628 N N . ARG A 1 605 ? -22.382 10.582 41.121 1.00 91.75 605 ARG A N 1
ATOM 4629 C CA . ARG A 1 605 ? -22.330 10.745 42.577 1.00 91.75 605 ARG A CA 1
ATOM 4630 C C . ARG A 1 605 ? -23.711 10.894 43.194 1.00 91.75 605 ARG A C 1
ATOM 4632 O O . ARG A 1 605 ? -24.575 11.568 42.637 1.00 91.75 605 ARG A O 1
ATOM 4639 N N . THR A 1 606 ? -23.898 10.330 44.384 1.00 91.69 606 THR A N 1
ATOM 4640 C CA . THR A 1 606 ? -25.160 10.426 45.147 1.00 91.69 606 THR A CA 1
ATOM 4641 C C . THR A 1 606 ? -25.241 11.648 46.062 1.00 91.69 606 THR A C 1
ATOM 4643 O O . THR A 1 606 ? -26.323 12.000 46.521 1.00 91.69 606 THR A O 1
ATOM 4646 N N . ASP A 1 607 ? -24.127 12.346 46.295 1.00 88.50 607 ASP A N 1
ATOM 4647 C CA . ASP A 1 607 ? -24.076 13.558 47.123 1.00 88.50 607 ASP A CA 1
ATOM 4648 C C . ASP A 1 607 ? -24.244 14.870 46.338 1.00 88.50 607 ASP A C 1
ATOM 4650 O O . ASP A 1 607 ? -24.108 15.956 46.901 1.00 88.50 607 ASP A O 1
ATOM 4654 N N . GLY A 1 608 ? -24.539 14.785 45.038 1.00 76.12 608 GLY A N 1
ATOM 4655 C CA . GLY A 1 608 ? -24.790 15.938 44.170 1.00 76.12 608 GLY A CA 1
ATOM 4656 C C . GLY A 1 608 ? -23.542 16.721 43.738 1.00 76.12 608 GLY A C 1
ATOM 4657 O O . GLY A 1 608 ? -23.668 17.714 43.009 1.00 76.12 608 GLY A O 1
ATOM 4658 N N . LEU A 1 609 ? -22.338 16.299 44.138 1.00 80.56 609 LEU A N 1
ATOM 4659 C CA . LEU A 1 609 ? -21.087 16.903 43.675 1.00 80.56 609 LEU A CA 1
ATOM 4660 C C . LEU A 1 609 ? -20.766 16.488 42.227 1.00 80.56 609 LEU A C 1
ATOM 4662 O O . LEU A 1 609 ? -21.290 15.504 41.712 1.00 80.56 609 LEU A O 1
ATOM 4666 N N . CYS A 1 610 ? -19.929 17.274 41.545 1.00 71.88 610 CYS A N 1
ATOM 4667 C CA . CYS A 1 610 ? -19.443 16.922 40.208 1.00 71.88 610 CYS A CA 1
ATOM 4668 C C . CYS A 1 610 ? -18.371 15.823 40.285 1.00 71.88 610 CYS A C 1
ATOM 4670 O O . CYS A 1 610 ? -17.540 15.827 41.193 1.00 71.88 610 CYS A O 1
ATOM 4672 N N . CYS A 1 611 ? -18.341 14.957 39.276 1.00 66.50 611 CYS A N 1
ATOM 4673 C CA . CYS A 1 611 ? -17.172 14.157 38.925 1.00 66.50 611 CYS A CA 1
ATOM 4674 C C . CYS A 1 611 ? -16.232 15.081 38.126 1.00 66.50 611 CYS A C 1
ATOM 4676 O O . CYS A 1 611 ? -16.409 15.268 36.922 1.00 66.50 611 CYS A O 1
ATOM 4678 N N . ILE A 1 612 ? -15.326 15.793 38.805 1.00 54.72 612 ILE A N 1
ATOM 4679 C CA . ILE A 1 612 ? -14.399 16.740 38.159 1.00 54.72 612 ILE A CA 1
ATOM 4680 C C . ILE A 1 612 ? -13.112 15.998 37.801 1.00 54.72 612 ILE A C 1
ATOM 4682 O O . ILE A 1 612 ? -12.482 15.476 38.712 1.00 54.72 612 ILE A O 1
ATOM 4686 N N . ASN A 1 613 ? -12.737 16.036 36.514 1.00 49.59 613 ASN A N 1
ATOM 4687 C CA . ASN A 1 613 ? -11.512 15.476 35.923 1.00 49.59 613 ASN A CA 1
ATOM 4688 C C . ASN A 1 613 ? -11.185 14.052 36.397 1.00 49.59 613 ASN A C 1
ATOM 4690 O O . ASN A 1 613 ? -10.427 13.880 37.351 1.00 49.59 613 ASN A O 1
ATOM 4694 N N . MET A 1 614 ? -11.737 13.059 35.694 1.00 48.72 614 MET A N 1
ATOM 4695 C CA . MET A 1 614 ? -11.094 11.744 35.589 1.00 48.72 614 MET A CA 1
ATOM 4696 C C . MET A 1 614 ? -10.033 11.798 34.506 1.00 48.72 614 MET A C 1
ATOM 4698 O O . MET A 1 614 ? -10.371 12.314 33.417 1.00 48.72 614 MET A O 1
#